Protein 5VX6 (pdb70)

Secondary structure (DSSP, 8-state):
--SSSEEEEEEEETTEEEEEEEEEEE--TTEEEEEEEEESS--SB----TT---EEEEE-TTS-EEEEE--EEEEEESSSEEEEEE---STT-EE----SS--B----EEEEE----EEEEEEEE-SSEEEEEPPTT----TT-EEEEEEEE--TTS-EEEEEEEEEEEEEE-TTT--EEEEEEEEE--HHHHHHHHHHHHHHHHTT--/----TTSEEEEEEEETTEEEEEEEEEEEE-SSEEEEEEEEETTT--B----TT-EEEEEEE-TTSSEEEEEEE--EEEETTEEEEEEE---GGGSEE----SS-EE----EEEE----EEEEEEEEESSEEEEEE-SS----TT-EEEEEEEEEETTEEEEEEEEEEEEEEEE-TTT--EEEEEEEEEE-HHHHHHHHHHHHHHHTT--

Nearest PDB structures (foldseek):
  5vx6-assembly1_A  TM=1.005E+00  e=2.120E-38  Bacillus subtilis subsp. subtilis str. 168
  5vx6-assembly2_B  TM=7.474E-01  e=1.963E-32  Bacillus subtilis subsp. subtilis str. 168
  2rde-assembly1_A  TM=5.806E-01  e=2.259E-09  Vibrio cholerae O395
  3kyg-assembly1_B  TM=4.254E-01  e=1.306E-08  Vibrio cholerae
  9fnn-assembly1_A  TM=7.473E-01  e=8.484E-04  Escherichia coli

GO terms:
  GO:0005737 cytoplasm (C, IDA)
  GO:0019897 extrinsic component of plasma membrane (C, IDA)
  GO:0035438 cyclic-di-GMP binding (F, IDA)
  GO:0005886 plasma membrane (C, EXP)
  GO:1902201 negative regulation of bacterial-type flagellum-dependent cell motility (P, IMP)

B-factor: mean 61.69, std 14.47, range [27.23, 129.19]

Organism: Bacillus subtilis (strain 168) (NCBI:txid224308)

Structure (mmCIF, N/CA/C/O backbone):
data_5VX6
#
_entry.id   5VX6
#
_cell.length_a   75.410
_cell.length_b   75.410
_cell.length_c   402.470
_cell.angle_alpha   90.00
_cell.angle_beta   90.00
_cell.angle_gamma   120.00
#
_symmetry.space_group_name_H-M   'P 65 2 2'
#
loop_
_entity.id
_entity.type
_entity.pdbx_description
1 polymer 'Uncharacterized protein YpfA'
2 non-polymer "9,9'-[(2R,3R,3aS,5S,7aR,9R,10R,10aS,12S,14aR)-3,5,10,12-tetrahydroxy-5,12-dioxidooctahydro-2H,7H-difuro[3,2-d:3',2'-j][1,3,7,9,2,8]tetraoxadiphosphacyclododecine-2,9-diyl]bis(2-amino-1,9-dihydro-6H-purin-6-one)"
#
loop_
_atom_site.group_PDB
_atom_site.id
_atom_site.type_symbol
_atom_site.label_atom_id
_atom_site.label_alt_id
_atom_site.label_comp_id
_atom_site.label_asym_id
_atom_site.label_entity_id
_atom_site.label_seq_id
_atom_site.pdbx_PDB_ins_code
_atom_site.Cartn_x
_atom_site.Cartn_y
_atom_site.Cartn_z
_atom_site.occupancy
_atom_site.B_iso_or_equiv
_atom_site.auth_seq_id
_atom_site.auth_comp_id
_atom_site.auth_asym_id
_atom_site.auth_atom_id
_atom_site.pdbx_PDB_model_num
ATOM 1 N N . ILE A 1 5 ? 7.838 13.885 215.499 1.00 81.13 2 ILE A N 1
ATOM 2 C CA . ILE A 1 5 ? 8.310 13.365 216.776 1.00 81.13 2 ILE A CA 1
ATOM 3 C C . ILE A 1 5 ? 9.123 12.091 216.580 1.00 81.13 2 ILE A C 1
ATOM 4 O O . ILE A 1 5 ? 9.038 11.446 215.534 1.00 81.13 2 ILE A O 1
ATOM 6 N N . GLU A 1 6 ? 9.911 11.741 217.593 1.00 87.16 3 GLU A N 1
ATOM 7 C CA . GLU A 1 6 ? 10.693 10.510 217.608 1.00 86.78 3 GLU A CA 1
ATOM 8 C C . GLU A 1 6 ? 11.266 10.339 219.008 1.00 88.37 3 GLU A C 1
ATOM 9 O O . GLU A 1 6 ? 11.196 11.246 219.842 1.00 89.65 3 GLU A O 1
ATOM 15 N N . ILE A 1 7 ? 11.837 9.162 219.257 1.00 81.58 4 ILE A N 1
ATOM 16 C CA . ILE A 1 7 ? 12.400 8.814 220.556 1.00 82.11 4 ILE A CA 1
ATOM 17 C C . ILE A 1 7 ? 13.815 8.294 220.348 1.00 80.61 4 ILE A C 1
ATOM 18 O O . ILE A 1 7 ? 14.082 7.558 219.391 1.00 81.37 4 ILE A O 1
ATOM 23 N N . GLY A 1 8 ? 14.726 8.687 221.241 1.00 76.11 5 GLY A N 1
ATOM 24 C CA . GLY A 1 8 ? 16.128 8.368 221.100 1.00 72.71 5 GLY A CA 1
ATOM 25 C C . GLY A 1 8 ? 16.875 9.233 220.113 1.00 69.35 5 GLY A C 1
ATOM 26 O O . GLY A 1 8 ? 18.111 9.185 220.084 1.00 65.37 5 GLY A O 1
ATOM 27 N N . GLU A 1 9 ? 16.171 10.027 219.310 1.00 74.35 6 GLU A N 1
ATOM 28 C CA . GLU A 1 9 ? 16.808 10.897 218.337 1.00 70.49 6 GLU A CA 1
ATOM 29 C C . GLU A 1 9 ? 17.474 12.082 219.036 1.00 67.08 6 GLU A C 1
ATOM 30 O O . GLU A 1 9 ? 17.241 12.359 220.216 1.00 68.10 6 GLU A O 1
ATOM 32 N N . ASN A 1 10 ? 18.319 12.784 218.287 1.00 68.69 7 ASN A N 1
ATOM 33 C CA . ASN A 1 10 ? 19.033 13.934 218.821 1.00 65.85 7 ASN A CA 1
ATOM 34 C C . ASN A 1 10 ? 18.112 15.144 218.881 1.00 65.78 7 ASN A C 1
ATOM 35 O O . ASN A 1 10 ? 17.377 15.426 217.929 1.00 65.54 7 ASN A O 1
ATOM 40 N N . VAL A 1 11 ? 18.150 15.851 220.007 1.00 58.08 8 VAL A N 1
ATOM 41 C CA . VAL A 1 11 ? 17.421 17.099 220.194 1.00 56.89 8 VAL A CA 1
ATOM 42 C C . VAL A 1 11 ? 18.459 18.197 220.379 1.00 54.47 8 VAL A C 1
ATOM 43 O O . VAL A 1 11 ? 19.189 18.211 221.379 1.00 53.38 8 VAL A O 1
ATOM 47 N N . LEU A 1 12 ? 18.534 19.111 219.418 1.00 51.65 9 LEU A N 1
ATOM 48 C CA . LEU A 1 12 ? 19.552 20.152 219.396 1.00 50.95 9 LEU A CA 1
ATOM 49 C C . LEU A 1 12 ? 18.967 21.430 219.984 1.00 49.69 9 LEU A C 1
ATOM 50 O O . LEU A 1 12 ? 17.943 21.927 219.503 1.00 49.91 9 LEU A O 1
ATOM 55 N N . LEU A 1 13 ? 19.615 21.956 221.022 1.00 52.11 10 LEU A N 1
ATOM 56 C CA . LEU A 1 13 ? 19.156 23.149 221.716 1.00 51.30 10 LEU A CA 1
ATOM 57 C C . LEU A 1 13 ? 20.018 24.349 221.348 1.00 51.53 10 LEU A C 1
ATOM 58 O O . LEU A 1 13 ? 21.182 24.210 220.962 1.00 52.40 10 LEU A O 1
ATOM 63 N N . GLU A 1 14 ? 19.434 25.537 221.494 1.00 57.04 11 GLU A N 1
ATOM 64 C CA . GLU A 1 14 ? 20.107 26.781 221.125 1.00 57.69 11 GLU A CA 1
ATOM 65 C C . GLU A 1 14 ? 19.617 27.861 222.086 1.00 58.79 11 GLU A C 1
ATOM 66 O O . GLU A 1 14 ? 18.520 28.398 221.910 1.00 60.04 11 GLU A O 1
ATOM 72 N N . TYR A 1 15 ? 20.426 28.163 223.095 1.00 60.62 12 TYR A N 1
ATOM 73 C CA . TYR A 1 15 ? 20.071 29.105 224.149 1.00 62.59 12 TYR A CA 1
ATOM 74 C C . TYR A 1 15 ? 21.106 30.225 224.212 1.00 62.78 12 TYR A C 1
ATOM 75 O O . TYR A 1 15 ? 22.104 30.224 223.488 1.00 61.32 12 TYR A O 1
ATOM 84 N N . ILE A 1 16 ? 20.858 31.189 225.095 1.00 64.68 13 ILE A N 1
ATOM 85 C CA . ILE A 1 16 ? 21.761 32.312 225.319 1.00 64.92 13 ILE A CA 1
ATOM 86 C C . ILE A 1 16 ? 22.193 32.292 226.777 1.00 66.59 13 ILE A C 1
ATOM 87 O O . ILE A 1 16 ? 21.361 32.435 227.682 1.00 69.34 13 ILE A O 1
ATOM 92 N N . GLU A 1 17 ? 23.493 32.113 227.001 1.00 64.98 14 GLU A N 1
ATOM 93 C CA . GLU A 1 17 ? 24.081 32.106 228.334 1.00 68.00 14 GLU A CA 1
ATOM 94 C C . GLU A 1 17 ? 25.224 33.107 228.350 1.00 67.69 14 GLU A C 1
ATOM 95 O O . GLU A 1 17 ? 26.157 32.996 227.547 1.00 64.49 14 GLU A O 1
ATOM 101 N N . GLU A 1 18 ? 25.147 34.079 229.259 1.00 65.91 15 GLU A N 1
ATOM 102 C CA . GLU A 1 18 ? 26.158 35.128 229.386 1.00 66.19 15 GLU A CA 1
ATOM 103 C C . GLU A 1 18 ? 26.344 35.880 228.070 1.00 66.32 15 GLU A C 1
ATOM 104 O O . GLU A 1 18 ? 27.463 36.093 227.599 1.00 69.37 15 GLU A O 1
ATOM 110 N N . ASN A 1 19 ? 25.219 36.269 227.471 1.00 73.25 16 ASN A N 1
ATOM 111 C CA . ASN A 1 19 ? 25.117 37.186 226.340 1.00 71.61 16 ASN A CA 1
ATOM 112 C C . ASN A 1 19 ? 25.601 36.597 225.018 1.00 69.02 16 ASN A C 1
ATOM 113 O O . ASN A 1 19 ? 25.526 37.287 223.994 1.00 68.68 16 ASN A O 1
ATOM 118 N N . GLU A 1 20 ? 26.089 35.358 224.992 1.00 71.71 17 GLU A N 1
ATOM 119 C CA . GLU A 1 20 ? 26.505 34.725 223.749 1.00 70.05 17 GLU A CA 1
ATOM 120 C C . GLU A 1 20 ? 25.686 33.464 223.502 1.00 69.59 17 GLU A C 1
ATOM 121 O O . GLU A 1 20 ? 25.254 32.789 224.441 1.00 69.84 17 GLU A O 1
ATOM 127 N N . LEU A 1 21 ? 25.479 33.157 222.223 1.00 66.59 18 LEU A N 1
ATOM 128 C CA . LEU A 1 21 ? 24.573 32.087 221.816 1.00 66.90 18 LEU A CA 1
ATOM 129 C C . LEU A 1 21 ? 25.300 30.748 221.861 1.00 65.20 18 LEU A C 1
ATOM 130 O O . LEU A 1 21 ? 26.124 30.448 220.991 1.00 65.88 18 LEU A O 1
ATOM 135 N N . LYS A 1 22 ? 24.984 29.934 222.861 1.00 66.65 19 LYS A N 1
ATOM 136 C CA . LYS A 1 22 ? 25.534 28.595 222.980 1.00 65.16 19 LYS A CA 1
ATOM 137 C C . LYS A 1 22 ? 24.531 27.570 222.463 1.00 65.23 19 LYS A C 1
ATOM 138 O O . LYS A 1 22 ? 23.317 27.759 222.562 1.00 65.96 19 LYS A O 1
ATOM 144 N N . LYS A 1 23 ? 25.051 26.485 221.896 1.00 66.00 20 LYS A N 1
ATOM 145 C CA . LYS A 1 23 ? 24.233 25.385 221.409 1.00 66.26 20 LYS A CA 1
ATOM 146 C C . LYS A 1 23 ? 24.627 24.102 222.126 1.00 64.94 20 LYS A C 1
ATOM 147 O O . LYS A 1 23 ? 25.764 23.950 222.583 1.00 64.19 20 LYS A O 1
ATOM 153 N N . ALA A 1 24 ? 23.675 23.179 222.225 1.00 58.85 21 ALA A N 1
ATOM 154 C CA . ALA A 1 24 ? 23.912 21.924 222.919 1.00 58.51 21 ALA A CA 1
ATOM 155 C C . ALA A 1 24 ? 23.112 20.820 222.246 1.00 59.77 21 ALA A C 1
ATOM 156 O O . ALA A 1 24 ? 22.109 21.072 221.573 1.00 60.88 21 ALA A O 1
ATOM 158 N N . LYS A 1 25 ? 23.574 19.586 222.434 1.00 58.40 22 LYS A N 1
ATOM 159 C CA . LYS A 1 25 ? 22.928 18.404 221.883 1.00 60.05 22 LYS A CA 1
ATOM 160 C C . LYS A 1 25 ? 22.458 17.513 223.022 1.00 61.19 22 LYS A C 1
ATOM 161 O O . LYS A 1 25 ? 23.241 17.177 223.917 1.00 60.33 22 LYS A O 1
ATOM 163 N N . SER A 1 26 ? 21.180 17.138 222.989 1.00 52.89 23 SER A N 1
ATOM 164 C CA . SER A 1 26 ? 20.625 16.245 223.998 1.00 54.67 23 SER A CA 1
ATOM 165 C C . SER A 1 26 ? 20.050 14.995 223.344 1.00 57.11 23 SER A C 1
ATOM 166 O O . SER A 1 26 ? 20.392 14.672 222.202 1.00 56.01 23 SER A O 1
ATOM 169 N N . LYS A 1 27 ? 19.176 14.287 224.056 1.00 54.97 24 LYS A N 1
ATOM 170 C CA . LYS A 1 27 ? 18.592 13.047 223.563 1.00 57.76 24 LYS A CA 1
ATOM 171 C C . LYS A 1 27 ? 17.140 12.971 224.001 1.00 63.16 24 LYS A C 1
ATOM 172 O O . LYS A 1 27 ? 16.834 13.185 225.177 1.00 64.99 24 LYS A O 1
ATOM 178 N N . ALA A 1 28 ? 16.253 12.655 223.060 1.00 54.22 25 ALA A N 1
ATOM 179 C CA . ALA A 1 28 ? 14.834 12.556 223.373 1.00 55.72 25 ALA A CA 1
ATOM 180 C C . ALA A 1 28 ? 14.561 11.318 224.219 1.00 58.36 25 ALA A C 1
ATOM 181 O O . ALA A 1 28 ? 14.941 10.203 223.848 1.00 60.28 25 ALA A O 1
ATOM 183 N N . VAL A 1 29 ? 13.906 11.517 225.358 1.00 59.98 26 VAL A N 1
ATOM 184 C CA . VAL A 1 29 ? 13.526 10.425 226.251 1.00 63.00 26 VAL A CA 1
ATOM 185 C C . VAL A 1 29 ? 12.055 10.065 226.095 1.00 66.40 26 VAL A C 1
ATOM 186 O O . VAL A 1 29 ? 11.713 8.907 225.855 1.00 69.80 26 VAL A O 1
ATOM 190 N N . SER A 1 30 ? 11.168 11.049 226.229 1.00 73.00 27 SER A N 1
ATOM 191 C CA . SER A 1 30 ? 9.742 10.824 226.038 1.00 72.92 27 SER A CA 1
ATOM 192 C C . SER A 1 30 ? 9.058 12.164 225.818 1.00 69.64 27 SER A C 1
ATOM 193 O O . SER A 1 30 ? 9.589 13.221 226.169 1.00 67.82 27 SER A O 1
ATOM 196 N N . ILE A 1 31 ? 7.865 12.101 225.224 1.00 77.15 28 ILE A N 1
ATOM 197 C CA . ILE A 1 31 ? 7.023 13.273 225.000 1.00 73.38 28 ILE A CA 1
ATOM 198 C C . ILE A 1 31 ? 5.633 12.969 225.564 1.00 77.23 28 ILE A C 1
ATOM 199 O O . ILE A 1 31 ? 4.666 12.780 224.823 1.00 83.42 28 ILE A O 1
ATOM 201 N N . GLU A 1 32 ? 5.544 12.912 226.890 1.00 79.25 29 GLU A N 1
ATOM 202 C CA . GLU A 1 32 ? 4.281 12.629 227.556 1.00 85.68 29 GLU A CA 1
ATOM 203 C C . GLU A 1 32 ? 3.463 13.906 227.691 1.00 86.92 29 GLU A C 1
ATOM 204 O O . GLU A 1 32 ? 3.957 14.919 228.199 1.00 83.36 29 GLU A O 1
ATOM 206 N N . ASN A 1 33 ? 2.213 13.851 227.235 1.00 89.40 30 ASN A N 1
ATOM 207 C CA . ASN A 1 33 ? 1.281 14.988 227.261 1.00 92.03 30 ASN A CA 1
ATOM 208 C C . ASN A 1 33 ? 1.924 16.123 226.466 1.00 86.85 30 ASN A C 1
ATOM 209 O O . ASN A 1 33 ? 2.335 15.899 225.316 1.00 85.01 30 ASN A O 1
ATOM 211 N N . ASN A 1 34 ? 2.037 17.332 227.016 1.00 85.41 31 ASN A N 1
ATOM 212 C CA . ASN A 1 34 ? 2.623 18.463 226.313 1.00 81.02 31 ASN A CA 1
ATOM 213 C C . ASN A 1 34 ? 4.043 18.765 226.781 1.00 74.61 31 ASN A C 1
ATOM 214 O O . ASN A 1 34 ? 4.522 19.890 226.602 1.00 71.43 31 ASN A O 1
ATOM 219 N N . GLU A 1 35 ? 4.724 17.787 227.371 1.00 75.93 32 GLU A N 1
ATOM 220 C CA . GLU A 1 35 ? 6.054 17.979 227.930 1.00 70.87 32 GLU A CA 1
ATOM 221 C C . GLU A 1 35 ? 7.041 17.054 227.233 1.00 71.31 32 GLU A C 1
ATOM 222 O O . GLU A 1 35 ? 6.771 15.860 227.071 1.00 74.36 32 GLU A O 1
ATOM 224 N N . LEU A 1 36 ? 8.178 17.608 226.823 1.00 66.59 33 LEU A N 1
ATOM 225 C CA . LEU A 1 36 ? 9.263 16.838 226.231 1.00 64.23 33 LEU A CA 1
ATOM 226 C C . LEU A 1 36 ? 10.378 16.675 227.255 1.00 64.37 33 LEU A C 1
ATOM 227 O O . LEU A 1 36 ? 10.791 17.651 227.887 1.00 62.93 33 LEU A O 1
ATOM 232 N N . LEU A 1 37 ? 10.859 15.446 227.417 1.00 61.48 34 LEU A N 1
ATOM 233 C CA . LEU A 1 37 ? 11.961 15.148 228.322 1.00 60.04 34 LEU A CA 1
ATOM 234 C C . LEU A 1 37 ? 13.203 14.811 227.508 1.00 57.93 34 LEU A C 1
ATOM 235 O O . LEU A 1 37 ? 13.172 13.912 226.660 1.00 59.06 34 LEU A O 1
ATOM 240 N N . ILE A 1 38 ? 14.287 15.538 227.764 1.00 59.62 35 ILE A N 1
ATOM 241 C CA . ILE A 1 38 ? 15.565 15.334 227.096 1.00 58.19 35 ILE A CA 1
ATOM 242 C C . ILE A 1 38 ? 16.617 15.012 228.147 1.00 58.33 35 ILE A C 1
ATOM 243 O O . ILE A 1 38 ? 16.543 15.476 229.289 1.00 58.45 35 ILE A O 1
ATOM 248 N N . ALA A 1 39 ? 17.605 14.211 227.756 1.00 57.24 36 ALA A N 1
ATOM 249 C CA . ALA A 1 39 ? 18.636 13.760 228.678 1.00 58.29 36 ALA A CA 1
ATOM 250 C C . ALA A 1 39 ? 20.017 14.059 228.115 1.00 57.63 36 ALA A C 1
ATOM 251 O O . ALA A 1 39 ? 20.193 14.267 226.912 1.00 56.86 36 ALA A O 1
ATOM 253 N N . TYR A 1 40 ? 20.995 14.065 229.017 1.00 67.28 37 TYR A N 1
ATOM 254 C CA . TYR A 1 40 ? 22.394 14.308 228.686 1.00 62.40 37 TYR A CA 1
ATOM 255 C C . TYR A 1 40 ? 22.589 15.535 227.797 1.00 60.19 37 TYR A C 1
ATOM 256 O O . TYR A 1 40 ? 23.027 15.423 226.651 1.00 57.54 37 TYR A O 1
ATOM 265 N N . PRO A 1 41 ? 22.270 16.736 228.297 1.00 67.54 38 PRO A N 1
ATOM 266 C CA . PRO A 1 41 ? 22.602 17.946 227.543 1.00 65.02 38 PRO A CA 1
ATOM 267 C C . PRO A 1 41 ? 24.106 18.159 227.500 1.00 61.15 38 PRO A C 1
ATOM 268 O O . PRO A 1 41 ? 24.706 18.638 228.467 1.00 61.17 38 PRO A O 1
ATOM 272 N N . VAL A 1 42 ? 24.729 17.767 226.395 1.00 70.64 39 VAL A N 1
ATOM 273 C CA . VAL A 1 42 ? 26.152 17.977 226.188 1.00 68.50 39 VAL A CA 1
ATOM 274 C C . VAL A 1 42 ? 26.324 19.099 225.174 1.00 67.70 39 VAL A C 1
ATOM 275 O O . VAL A 1 42 ? 25.436 19.386 224.364 1.00 68.11 39 VAL A O 1
ATOM 279 N N . ASP A 1 43 ? 27.479 19.751 225.232 1.00 77.83 40 ASP A N 1
ATOM 280 C CA . ASP A 1 43 ? 27.742 20.868 224.340 1.00 77.65 40 ASP A CA 1
ATOM 281 C C . ASP A 1 43 ? 28.022 20.362 222.929 1.00 79.15 40 ASP A C 1
ATOM 282 O O . ASP A 1 43 ? 28.520 19.249 222.730 1.00 80.46 40 ASP A O 1
ATOM 287 N N . VAL A 1 44 ? 27.687 21.197 221.941 1.00 76.88 41 VAL A N 1
ATOM 288 C CA . VAL A 1 44 ? 27.759 20.774 220.544 1.00 80.35 41 VAL A CA 1
ATOM 289 C C . VAL A 1 44 ? 29.199 20.474 220.142 1.00 83.30 41 VAL A C 1
ATOM 290 O O . VAL A 1 44 ? 29.460 19.546 219.366 1.00 86.61 41 VAL A O 1
ATOM 294 N N . VAL A 1 45 ? 30.152 21.236 220.670 1.00 80.77 42 VAL A N 1
ATOM 295 C CA . VAL A 1 45 ? 31.564 21.029 220.391 1.00 84.94 42 VAL A CA 1
ATOM 296 C C . VAL A 1 45 ? 32.283 20.382 221.570 1.00 87.07 42 VAL A C 1
ATOM 297 O O . VAL A 1 45 ? 33.189 19.568 221.378 1.00 91.06 42 VAL A O 1
ATOM 301 N N . THR A 1 46 ? 31.900 20.736 222.795 1.00 88.16 43 THR A N 1
ATOM 302 C CA . THR A 1 46 ? 32.488 20.153 223.994 1.00 90.52 43 THR A CA 1
ATOM 303 C C . THR A 1 46 ? 31.721 18.888 224.360 1.00 88.51 43 THR A C 1
ATOM 304 O O . THR A 1 46 ? 30.516 18.943 224.627 1.00 84.25 43 THR A O 1
ATOM 308 N N . GLY A 1 47 ? 32.417 17.751 224.374 1.00 86.80 44 GLY A N 1
ATOM 309 C CA . GLY A 1 47 ? 31.787 16.505 224.780 1.00 85.80 44 GLY A CA 1
ATOM 310 C C . GLY A 1 47 ? 31.309 16.487 226.220 1.00 84.34 44 GLY A C 1
ATOM 311 O O . GLY A 1 47 ? 30.560 15.576 226.594 1.00 82.28 44 GLY A O 1
ATOM 312 N N . ARG A 1 48 ? 31.714 17.463 227.028 1.00 88.49 45 ARG A N 1
ATOM 313 C CA . ARG A 1 48 ? 31.320 17.512 228.427 1.00 87.52 45 ARG A CA 1
ATOM 314 C C . ARG A 1 48 ? 29.915 18.085 228.574 1.00 82.18 45 ARG A C 1
ATOM 315 O O . ARG A 1 48 ? 29.493 18.961 227.814 1.00 79.61 45 ARG A O 1
ATOM 317 N N . THR A 1 49 ? 29.195 17.580 229.574 1.00 91.16 46 THR A N 1
ATOM 318 C CA . THR A 1 49 ? 27.813 17.978 229.805 1.00 86.96 46 THR A CA 1
ATOM 319 C C . THR A 1 49 ? 27.724 19.459 230.174 1.00 86.46 46 THR A C 1
ATOM 320 O O . THR A 1 49 ? 28.716 20.102 230.526 1.00 87.99 46 THR A O 1
ATOM 324 N N . VAL A 1 50 ? 26.508 20.001 230.091 1.00 110.71 47 VAL A N 1
ATOM 325 C CA . VAL A 1 50 ? 26.243 21.399 230.405 1.00 110.22 47 VAL A CA 1
ATOM 326 C C . VAL A 1 50 ? 24.983 21.486 231.260 1.00 109.89 47 VAL A C 1
ATOM 327 O O . VAL A 1 50 ? 24.305 20.487 231.516 1.00 110.24 47 VAL A O 1
ATOM 331 N N . ILE A 1 51 ? 24.666 22.704 231.691 1.00 102.00 48 ILE A N 1
ATOM 332 C CA . ILE A 1 51 ? 23.558 22.970 232.600 1.00 103.58 48 ILE A CA 1
ATOM 333 C C . ILE A 1 51 ? 22.627 23.989 231.955 1.00 104.31 48 ILE A C 1
ATOM 334 O O . ILE A 1 51 ? 23.068 25.062 231.527 1.00 104.04 48 ILE A O 1
ATOM 339 N N . LEU A 1 52 ? 21.345 23.643 231.871 1.00 70.29 49 LEU A N 1
ATOM 340 C CA . LEU A 1 52 ? 20.327 24.512 231.285 1.00 68.32 49 LEU A CA 1
ATOM 341 C C . LEU A 1 52 ? 19.517 25.122 232.424 1.00 71.03 49 LEU A C 1
ATOM 342 O O . LEU A 1 52 ? 18.657 24.462 233.013 1.00 69.91 49 LEU A O 1
ATOM 347 N N . HIS A 1 53 ? 19.803 26.386 232.732 1.00 77.76 50 HIS A N 1
ATOM 348 C CA . HIS A 1 53 ? 19.117 27.080 233.812 1.00 80.34 50 HIS A CA 1
ATOM 349 C C . HIS A 1 53 ? 17.615 27.122 233.549 1.00 83.39 50 HIS A C 1
ATOM 350 O O . HIS A 1 53 ? 17.172 27.349 232.421 1.00 83.91 50 HIS A O 1
ATOM 357 N N . ASN A 1 54 ? 16.832 26.878 234.600 1.00 68.92 51 ASN A N 1
ATOM 358 C CA . ASN A 1 54 ? 15.386 26.763 234.464 1.00 70.98 51 ASN A CA 1
ATOM 359 C C . ASN A 1 54 ? 14.776 28.060 233.936 1.00 70.67 51 ASN A C 1
ATOM 360 O O . ASN A 1 54 ? 15.354 29.144 234.046 1.00 69.46 51 ASN A O 1
ATOM 365 N N . ASP A 1 55 ? 13.585 27.926 233.347 1.00 68.55 52 ASP A N 1
ATOM 366 C CA . ASP A 1 55 ? 12.814 29.056 232.824 1.00 67.62 52 ASP A CA 1
ATOM 367 C C . ASP A 1 55 ? 13.593 29.843 231.771 1.00 66.97 52 ASP A C 1
ATOM 368 O O . ASP A 1 55 ? 13.382 31.045 231.594 1.00 66.06 52 ASP A O 1
ATOM 373 N N . MET A 1 56 ? 14.498 29.172 231.065 1.00 62.63 53 MET A N 1
ATOM 374 C CA . MET A 1 56 ? 15.277 29.784 229.998 1.00 62.06 53 MET A CA 1
ATOM 375 C C . MET A 1 56 ? 14.650 29.437 228.656 1.00 61.60 53 MET A C 1
ATOM 376 O O . MET A 1 56 ? 14.454 28.257 228.344 1.00 61.68 53 MET A O 1
ATOM 381 N N . GLU A 1 57 ? 14.332 30.462 227.869 1.00 62.23 54 GLU A N 1
ATOM 382 C CA . GLU A 1 57 ? 13.741 30.247 226.553 1.00 61.94 54 GLU A CA 1
ATOM 383 C C . GLU A 1 57 ? 14.801 29.687 225.614 1.00 61.45 54 GLU A C 1
ATOM 384 O O . GLU A 1 57 ? 15.774 30.372 225.283 1.00 61.07 54 GLU A O 1
ATOM 390 N N . VAL A 1 58 ? 14.617 28.443 225.189 1.00 53.46 55 VAL A N 1
ATOM 391 C CA . VAL A 1 58 ? 15.542 27.784 224.283 1.00 52.31 55 VAL A CA 1
ATOM 392 C C . VAL A 1 58 ? 14.861 27.599 222.931 1.00 51.08 55 VAL A C 1
ATOM 393 O O . VAL A 1 58 ? 13.649 27.764 222.790 1.00 51.21 55 VAL A O 1
ATOM 397 N N . THR A 1 59 ? 15.663 27.256 221.926 1.00 50.34 56 THR A N 1
ATOM 398 C CA . THR A 1 59 ? 15.179 26.995 220.574 1.00 49.32 56 THR A CA 1
ATOM 399 C C . THR A 1 59 ? 15.532 25.557 220.223 1.00 47.87 56 THR A C 1
ATOM 400 O O . THR A 1 59 ? 16.711 25.223 220.061 1.00 47.63 56 THR A O 1
ATOM 404 N N . VAL A 1 60 ? 14.512 24.714 220.102 1.00 46.97 57 VAL A N 1
ATOM 405 C CA . VAL A 1 60 ? 14.681 23.274 219.957 1.00 46.09 57 VAL A CA 1
ATOM 406 C C . VAL A 1 60 ? 14.641 22.910 218.481 1.00 45.35 57 VAL A C 1
ATOM 407 O O . VAL A 1 60 ? 13.740 23.340 217.751 1.00 45.59 57 VAL A O 1
ATOM 411 N N . GLU A 1 61 ? 15.610 22.110 218.045 1.00 50.41 58 GLU A N 1
ATOM 412 C CA . GLU A 1 61 ? 15.636 21.551 216.702 1.00 47.94 58 GLU A CA 1
ATOM 413 C C . GLU A 1 61 ? 15.662 20.032 216.786 1.00 46.17 58 GLU A C 1
ATOM 414 O O . GLU A 1 61 ? 16.276 19.458 217.689 1.00 46.66 58 GLU A O 1
ATOM 420 N N . PHE A 1 62 ? 14.992 19.382 215.838 1.00 42.77 59 PHE A N 1
ATOM 421 C CA . PHE A 1 62 ? 15.006 17.927 215.768 1.00 43.03 59 PHE A CA 1
ATOM 422 C C . PHE A 1 62 ? 14.588 17.504 214.369 1.00 43.05 59 PHE A C 1
ATOM 423 O O . PHE A 1 62 ? 14.043 18.293 213.595 1.00 42.99 59 PHE A O 1
ATOM 431 N N . VAL A 1 63 ? 14.844 16.237 214.061 1.00 47.40 60 VAL A N 1
ATOM 432 C CA . VAL A 1 63 ? 14.430 15.626 212.805 1.00 47.72 60 VAL A CA 1
ATOM 433 C C . VAL A 1 63 ? 13.373 14.576 213.124 1.00 50.52 60 VAL A C 1
ATOM 434 O O . VAL A 1 63 ? 13.629 13.631 213.882 1.00 54.29 60 VAL A O 1
ATOM 438 N N . GLY A 1 64 ? 12.183 14.749 212.561 1.00 55.49 61 GLY A N 1
ATOM 439 C CA . GLY A 1 64 ? 11.081 13.856 212.835 1.00 57.78 61 GLY A CA 1
ATOM 440 C C . GLY A 1 64 ? 11.254 12.509 212.158 1.00 60.80 61 GLY A C 1
ATOM 441 O O . GLY A 1 64 ? 12.292 12.175 211.586 1.00 61.93 61 GLY A O 1
ATOM 442 N N . LYS A 1 65 ? 10.187 11.711 212.241 1.00 64.70 62 LYS A N 1
ATOM 443 C CA . LYS A 1 65 ? 10.192 10.399 211.608 1.00 67.47 62 LYS A CA 1
ATOM 444 C C . LYS A 1 65 ? 10.154 10.489 210.088 1.00 64.99 62 LYS A C 1
ATOM 445 O O . LYS A 1 65 ? 10.448 9.497 209.415 1.00 66.94 62 LYS A O 1
ATOM 447 N N . ASP A 1 66 ? 9.820 11.655 209.536 1.00 63.87 63 ASP A N 1
ATOM 448 C CA . ASP A 1 66 ? 9.706 11.843 208.099 1.00 63.80 63 ASP A CA 1
ATOM 449 C C . ASP A 1 66 ? 10.986 12.378 207.473 1.00 62.57 63 ASP A C 1
ATOM 450 O O . ASP A 1 66 ? 10.948 12.860 206.336 1.00 62.45 63 ASP A O 1
ATOM 455 N N . GLU A 1 67 ? 12.111 12.303 208.189 1.00 56.17 64 GLU A N 1
ATOM 456 C CA . GLU A 1 67 ? 13.389 12.837 207.715 1.00 55.10 64 GLU A CA 1
ATOM 457 C C . GLU A 1 67 ? 13.263 14.313 207.341 1.00 53.13 64 GLU A C 1
ATOM 458 O O . GLU A 1 67 ? 13.840 14.783 206.359 1.00 53.15 64 GLU A O 1
ATOM 460 N N . VAL A 1 68 ? 12.497 15.051 208.139 1.00 53.45 65 VAL A N 1
ATOM 461 C CA . VAL A 1 68 ? 12.234 16.466 207.915 1.00 52.77 65 VAL A CA 1
ATOM 462 C C . VAL A 1 68 ? 12.634 17.218 209.179 1.00 51.32 65 VAL A C 1
ATOM 463 O O . VAL A 1 68 ? 12.211 16.834 210.271 1.00 51.22 65 VAL A O 1
ATOM 467 N N . PRO A 1 69 ? 13.436 18.276 209.083 1.00 47.93 66 PRO A N 1
ATOM 468 C CA . PRO A 1 69 ? 13.853 19.001 210.289 1.00 47.58 66 PRO A CA 1
ATOM 469 C C . PRO A 1 69 ? 12.795 19.990 210.756 1.00 48.55 66 PRO A C 1
ATOM 470 O O . PRO A 1 69 ? 12.122 20.641 209.953 1.00 49.83 66 PRO A O 1
ATOM 474 N N . TYR A 1 70 ? 12.661 20.103 212.077 1.00 47.39 67 TYR A N 1
ATOM 475 C CA . TYR A 1 70 ? 11.669 20.969 212.697 1.00 48.77 67 TYR A CA 1
ATOM 476 C C . TYR A 1 70 ? 12.329 21.835 213.760 1.00 50.12 67 TYR A C 1
ATOM 477 O O . TYR A 1 70 ? 13.286 21.419 214.417 1.00 49.26 67 TYR A O 1
ATOM 486 N N . ARG A 1 71 ? 11.799 23.045 213.926 1.00 43.72 68 ARG A N 1
ATOM 487 C CA . ARG A 1 71 ? 12.348 24.017 214.862 1.00 47.03 68 ARG A CA 1
ATOM 488 C C . ARG A 1 71 ? 11.209 24.740 215.563 1.00 49.66 68 ARG A C 1
ATOM 489 O O . ARG A 1 71 ? 10.252 25.166 214.911 1.00 50.45 68 ARG A O 1
ATOM 497 N N . PHE A 1 72 ? 11.318 24.882 216.883 1.00 49.70 69 PHE A N 1
ATOM 498 C CA . PHE A 1 72 ? 10.333 25.624 217.656 1.00 52.73 69 PHE A CA 1
ATOM 499 C C . PHE A 1 72 ? 11.008 26.233 218.876 1.00 56.68 69 PHE A C 1
ATOM 500 O O . PHE A 1 72 ? 11.970 25.677 219.412 1.00 55.69 69 PHE A O 1
ATOM 508 N N . ILE A 1 73 ? 10.491 27.380 219.312 1.00 50.58 70 ILE A N 1
ATOM 509 C CA . ILE A 1 73 ? 10.951 27.991 220.553 1.00 54.65 70 ILE A CA 1
ATOM 510 C C . ILE A 1 73 ? 10.225 27.344 221.724 1.00 53.90 70 ILE A C 1
ATOM 511 O O . ILE A 1 73 ? 9.078 26.897 221.607 1.00 51.73 70 ILE A O 1
ATOM 516 N N . SER A 1 74 ? 10.903 27.276 222.867 1.00 56.26 71 SER A N 1
ATOM 517 C CA . SER A 1 74 ? 10.327 26.628 224.039 1.00 56.45 71 SER A CA 1
ATOM 518 C C . SER A 1 74 ? 10.879 27.232 225.321 1.00 60.60 71 SER A C 1
ATOM 519 O O . SER A 1 74 ? 11.300 28.393 225.337 1.00 62.88 71 SER A O 1
ATOM 522 N N . ARG A 1 75 ? 10.884 26.450 226.397 1.00 60.99 72 ARG A N 1
ATOM 523 C CA . ARG A 1 75 ? 11.336 26.932 227.693 1.00 64.33 72 ARG A CA 1
ATOM 524 C C . ARG A 1 75 ? 11.702 25.738 228.559 1.00 65.28 72 ARG A C 1
ATOM 525 O O . ARG A 1 75 ? 11.104 24.666 228.444 1.00 63.93 72 ARG A O 1
ATOM 533 N N . ILE A 1 76 ? 12.690 25.937 229.430 1.00 62.37 73 ILE A N 1
ATOM 534 C CA . ILE A 1 76 ? 13.135 24.895 230.354 1.00 62.76 73 ILE A CA 1
ATOM 535 C C . ILE A 1 76 ? 12.104 24.821 231.478 1.00 63.59 73 ILE A C 1
ATOM 536 O O . ILE A 1 76 ? 12.088 25.665 232.374 1.00 65.02 73 ILE A O 1
ATOM 541 N N . LYS A 1 77 ? 11.235 23.806 231.434 1.00 88.21 74 LYS A N 1
ATOM 542 C CA . LYS A 1 77 ? 10.194 23.679 232.450 1.00 88.68 74 LYS A CA 1
ATOM 543 C C . LYS A 1 77 ? 10.784 23.305 233.804 1.00 90.46 74 LYS A C 1
ATOM 544 O O . LYS A 1 77 ? 10.295 23.760 234.845 1.00 89.95 74 LYS A O 1
ATOM 550 N N . GLY A 1 78 ? 11.825 22.491 233.814 1.00 70.82 75 GLY A N 1
ATOM 551 C CA . GLY A 1 78 ? 12.461 22.087 235.052 1.00 71.41 75 GLY A CA 1
ATOM 552 C C . GLY A 1 78 ? 13.088 20.716 234.905 1.00 71.83 75 GLY A C 1
ATOM 553 O O . GLY A 1 78 ? 12.987 20.065 233.868 1.00 72.03 75 GLY A O 1
ATOM 554 N N . LYS A 1 79 ? 13.741 20.292 235.981 1.00 73.05 76 LYS A N 1
ATOM 555 C CA . LYS A 1 79 ? 14.406 19.001 236.027 1.00 72.94 76 LYS A CA 1
ATOM 556 C C . LYS A 1 79 ? 13.436 17.911 236.470 1.00 75.00 76 LYS A C 1
ATOM 557 O O . LYS A 1 79 ? 12.438 18.164 237.149 1.00 75.63 76 LYS A O 1
ATOM 563 N N . VAL A 1 80 ? 13.746 16.680 236.069 1.00 69.63 77 VAL A N 1
ATOM 564 C CA . VAL A 1 80 ? 12.951 15.504 236.403 1.00 71.13 77 VAL A CA 1
ATOM 565 C C . VAL A 1 80 ? 13.899 14.397 236.840 1.00 71.65 77 VAL A C 1
ATOM 566 O O . VAL A 1 80 ? 14.876 14.100 236.142 1.00 70.90 77 VAL A O 1
ATOM 570 N N . LYS A 1 81 ? 13.609 13.785 237.988 1.00 79.70 78 LYS A N 1
ATOM 571 C CA . LYS A 1 81 ? 14.482 12.795 238.611 1.00 79.00 78 LYS A CA 1
ATOM 572 C C . LYS A 1 81 ? 13.756 11.457 238.679 1.00 80.12 78 LYS A C 1
ATOM 573 O O . LYS A 1 81 ? 12.754 11.326 239.390 1.00 80.32 78 LYS A O 1
ATOM 575 N N . ASP A 1 82 ? 14.267 10.463 237.950 1.00 84.64 79 ASP A N 1
ATOM 576 C CA . ASP A 1 82 ? 13.724 9.110 237.998 1.00 85.66 79 ASP A CA 1
ATOM 577 C C . ASP A 1 82 ? 14.851 8.088 238.066 1.00 84.97 79 ASP A C 1
ATOM 578 O O . ASP A 1 82 ? 14.725 7.051 238.725 1.00 84.95 79 ASP A O 1
ATOM 583 N N . LYS A 1 83 ? 15.956 8.382 237.383 1.00 80.02 80 LYS A N 1
ATOM 584 C CA . LYS A 1 83 ? 17.154 7.554 237.402 1.00 79.57 80 LYS A CA 1
ATOM 585 C C . LYS A 1 83 ? 18.304 8.384 236.851 1.00 77.63 80 LYS A C 1
ATOM 586 O O . LYS A 1 83 ? 19.464 7.956 236.863 1.00 77.40 80 LYS A O 1
ATOM 588 N N . LEU A 1 84 ? 17.973 9.577 236.364 1.00 77.70 81 LEU A N 1
ATOM 589 C CA . LEU A 1 84 ? 18.939 10.515 235.813 1.00 74.84 81 LEU A CA 1
ATOM 590 C C . LEU A 1 84 ? 18.275 11.882 235.742 1.00 75.06 81 LEU A C 1
ATOM 591 O O . LEU A 1 84 ? 17.052 12.004 235.851 1.00 77.54 81 LEU A O 1
ATOM 596 N N . GLN A 1 85 ? 19.096 12.913 235.560 1.00 81.44 82 GLN A N 1
ATOM 597 C CA . GLN A 1 85 ? 18.601 14.284 235.480 1.00 81.30 82 GLN A CA 1
ATOM 598 C C . GLN A 1 85 ? 18.233 14.586 234.032 1.00 80.69 82 GLN A C 1
ATOM 599 O O . GLN A 1 85 ? 19.112 14.726 233.173 1.00 77.34 82 GLN A O 1
ATOM 605 N N . MET A 1 86 ? 16.936 14.675 233.762 1.00 64.96 83 MET A N 1
ATOM 606 C CA . MET A 1 86 ? 16.426 15.025 232.448 1.00 64.72 83 MET A CA 1
ATOM 607 C C . MET A 1 86 ? 15.672 16.345 232.532 1.00 65.41 83 MET A C 1
ATOM 608 O O . MET A 1 86 ? 15.069 16.671 233.558 1.00 67.40 83 MET A O 1
ATOM 613 N N . ILE A 1 87 ? 15.710 17.102 231.439 1.00 61.52 84 ILE A N 1
ATOM 614 C CA . ILE A 1 87 ? 15.173 18.457 231.398 1.00 61.10 84 ILE A CA 1
ATOM 615 C C . ILE A 1 87 ? 13.804 18.429 230.733 1.00 63.36 84 ILE A C 1
ATOM 616 O O . ILE A 1 87 ? 13.631 17.814 229.673 1.00 61.27 84 ILE A O 1
ATOM 621 N N . CYS A 1 88 ? 12.833 19.095 231.353 1.00 72.17 85 CYS A N 1
ATOM 622 C CA . CYS A 1 88 ? 11.474 19.161 230.832 1.00 70.49 85 CYS A CA 1
ATOM 623 C C . CYS A 1 88 ? 11.341 20.366 229.907 1.00 66.57 85 CYS A C 1
ATOM 624 O O . CYS A 1 88 ? 11.634 21.499 230.307 1.00 67.04 85 CYS A O 1
ATOM 627 N N . LEU A 1 89 ? 10.899 20.120 228.676 1.00 71.10 86 LEU A N 1
ATOM 628 C CA . LEU A 1 89 ? 10.697 21.160 227.676 1.00 66.66 86 LEU A CA 1
ATOM 629 C C . LEU A 1 89 ? 9.214 21.275 227.355 1.00 64.81 86 LEU A C 1
ATOM 630 O O . LEU A 1 89 ? 8.571 20.280 227.006 1.00 63.72 86 LEU A O 1
ATOM 635 N N . GLU A 1 90 ? 8.679 22.488 227.473 1.00 69.09 87 GLU A N 1
ATOM 636 C CA . GLU A 1 90 ? 7.289 22.735 227.115 1.00 67.33 87 GLU A CA 1
ATOM 637 C C . GLU A 1 90 ? 7.121 22.603 225.608 1.00 63.04 87 GLU A C 1
ATOM 638 O O . GLU A 1 90 ? 7.780 23.310 224.836 1.00 61.55 87 GLU A O 1
ATOM 640 N N . MET A 1 91 ? 6.247 21.690 225.187 1.00 73.68 88 MET A N 1
ATOM 641 C CA . MET A 1 91 ? 6.063 21.495 223.758 1.00 69.74 88 MET A CA 1
ATOM 642 C C . MET A 1 91 ? 5.080 22.526 223.206 1.00 68.93 88 MET A C 1
ATOM 643 O O . MET A 1 91 ? 4.120 22.902 223.886 1.00 70.70 88 MET A O 1
ATOM 648 N N . PRO A 1 92 ? 5.297 23.003 221.985 1.00 72.69 89 PRO A N 1
ATOM 649 C CA . PRO A 1 92 ? 4.367 23.956 221.379 1.00 72.64 89 PRO A CA 1
ATOM 650 C C . PRO A 1 92 ? 3.133 23.230 220.872 1.00 71.15 89 PRO A C 1
ATOM 651 O O . PRO A 1 92 ? 2.929 22.051 221.201 1.00 70.81 89 PRO A O 1
ATOM 655 N N . PRO A 1 93 ? 2.260 23.891 220.084 1.00 79.49 90 PRO A N 1
ATOM 656 C CA . PRO A 1 93 ? 1.196 23.132 219.405 1.00 79.15 90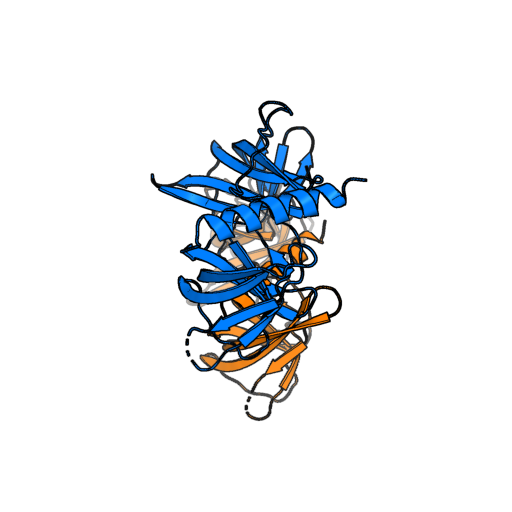 PRO A CA 1
ATOM 657 C C . PRO A 1 93 ? 1.748 22.161 218.370 1.00 77.27 90 PRO A C 1
ATOM 658 O O . PRO A 1 93 ? 2.882 21.688 218.482 1.00 75.81 90 PRO A O 1
ATOM 662 N N . ARG A 1 94 ? 0.945 21.839 217.360 1.00 84.21 91 ARG A N 1
ATOM 663 C CA . ARG A 1 94 ? 1.480 21.210 216.160 1.00 83.84 91 ARG A CA 1
ATOM 664 C C . ARG A 1 94 ? 1.640 22.208 215.028 1.00 84.18 91 ARG A C 1
ATOM 665 O O . ARG A 1 94 ? 2.511 22.032 214.169 1.00 82.75 91 ARG A O 1
ATOM 673 N N . GLU A 1 95 ? 0.806 23.242 215.018 1.00 85.96 92 GLU A N 1
ATOM 674 C CA . GLU A 1 95 ? 1.165 24.517 214.427 1.00 86.04 92 GLU A CA 1
ATOM 675 C C . GLU A 1 95 ? 2.238 25.171 215.304 1.00 83.36 92 GLU A C 1
ATOM 676 O O . GLU A 1 95 ? 2.534 24.707 216.409 1.00 82.54 92 GLU A O 1
ATOM 682 N N . LYS A 1 96 ? 2.854 26.234 214.789 1.00 72.37 93 LYS A N 1
ATOM 683 C CA . LYS A 1 96 ? 3.949 26.944 215.445 1.00 72.96 93 LYS A CA 1
ATOM 684 C C . LYS A 1 96 ? 5.196 26.083 215.582 1.00 71.57 93 LYS A C 1
ATOM 685 O O . LYS A 1 96 ? 6.155 26.489 216.251 1.00 73.34 93 LYS A O 1
ATOM 687 N N . MET A 1 97 ? 5.206 24.907 214.960 1.00 68.17 94 MET A N 1
ATOM 688 C CA . MET A 1 97 ? 6.384 24.050 214.845 1.00 66.38 94 MET A CA 1
ATOM 689 C C . MET A 1 97 ? 6.806 24.091 213.378 1.00 65.55 94 MET A C 1
ATOM 690 O O . MET A 1 97 ? 6.398 23.248 212.577 1.00 63.90 94 MET A O 1
ATOM 695 N N . LYS A 1 98 ? 7.624 25.081 213.030 1.00 58.84 95 LYS A N 1
ATOM 696 C CA . LYS A 1 98 ? 7.966 25.312 211.633 1.00 59.14 95 LYS A CA 1
ATOM 697 C C . LYS A 1 98 ? 8.914 24.236 211.117 1.00 56.79 95 LYS A C 1
ATOM 698 O O . LYS A 1 98 ? 9.893 23.882 211.782 1.00 56.55 95 LYS A O 1
ATOM 700 N N . ARG A 1 99 ? 8.623 23.716 209.927 1.00 60.83 96 ARG A N 1
ATOM 701 C CA . ARG A 1 99 ? 9.539 22.818 209.241 1.00 59.45 96 ARG A CA 1
ATOM 702 C C . ARG A 1 99 ? 10.555 23.657 208.479 1.00 62.57 96 ARG A C 1
ATOM 703 O O . ARG A 1 99 ? 10.183 24.565 207.730 1.00 65.31 96 ARG A O 1
ATOM 711 N N . ILE A 1 100 ? 11.836 23.365 208.683 1.00 51.59 97 ILE A N 1
ATOM 712 C CA . ILE A 1 100 ? 12.887 24.174 208.082 1.00 55.82 97 ILE A CA 1
ATOM 713 C C . ILE A 1 100 ? 13.541 23.419 206.935 1.00 55.27 97 ILE A C 1
ATOM 714 O O . ILE A 1 100 ? 13.208 22.262 206.660 1.00 51.73 97 ILE A O 1
ATOM 719 N N . GLN A 1 101 ? 14.479 24.080 206.262 1.00 52.31 98 GLN A N 1
ATOM 720 C CA . GLN A 1 101 ? 15.224 23.469 205.166 1.00 52.26 98 GLN A CA 1
ATOM 721 C C . GLN A 1 101 ? 16.535 24.234 205.060 1.00 54.30 98 GLN A C 1
ATOM 722 O O . GLN A 1 101 ? 16.528 25.423 204.728 1.00 57.02 98 GLN A O 1
ATOM 728 N N . ARG A 1 102 ? 17.647 23.563 205.354 1.00 50.16 99 ARG A N 1
ATOM 729 C CA . ARG A 1 102 ? 18.938 24.228 205.467 1.00 52.08 99 ARG A CA 1
ATOM 730 C C . ARG A 1 102 ? 19.835 24.032 204.253 1.00 53.10 99 ARG A C 1
ATOM 731 O O . ARG A 1 102 ? 20.866 24.705 204.151 1.00 55.33 99 ARG A O 1
ATOM 739 N N . ARG A 1 103 ? 19.474 23.142 203.336 1.00 47.53 100 ARG A N 1
ATOM 740 C CA . ARG A 1 103 ? 20.315 22.831 202.189 1.00 48.20 100 ARG A CA 1
ATOM 741 C C . ARG A 1 103 ? 19.992 23.775 201.039 1.00 51.18 100 ARG A C 1
ATOM 742 O O . ARG A 1 103 ? 18.840 23.861 200.600 1.00 51.05 100 ARG A O 1
ATOM 750 N N . GLN A 1 104 ? 21.016 24.482 200.556 1.00 52.04 101 GLN A N 1
ATOM 751 C CA . GLN A 1 104 ? 20.832 25.374 199.419 1.00 53.75 101 GLN A CA 1
ATOM 752 C C . GLN A 1 104 ? 20.625 24.599 198.126 1.00 53.74 101 GLN A C 1
ATOM 753 O O . GLN A 1 104 ? 19.942 25.085 197.217 1.00 54.45 101 GLN A O 1
ATOM 759 N N . TYR A 1 105 ? 21.207 23.408 198.022 1.00 45.85 102 TYR A N 1
ATOM 760 C CA . TYR A 1 105 ? 21.149 22.627 196.799 1.00 45.28 102 TYR A CA 1
ATOM 761 C C . TYR A 1 105 ? 20.650 21.222 197.091 1.00 41.97 102 TYR A C 1
ATOM 762 O O . TYR A 1 105 ? 20.956 20.641 198.137 1.00 40.32 102 TYR A O 1
ATOM 771 N N . VAL A 1 106 ? 19.894 20.678 196.142 1.00 43.00 103 VAL A N 1
ATOM 772 C CA . VAL A 1 106 ? 19.276 19.372 196.321 1.00 41.52 103 VAL A CA 1
ATOM 773 C C . VAL A 1 106 ? 20.334 18.287 196.196 1.00 40.54 103 VAL A C 1
ATOM 774 O O . VAL A 1 106 ? 21.137 18.283 195.254 1.00 41.32 103 VAL A O 1
ATOM 778 N N . ARG A 1 107 ? 20.347 17.372 197.157 1.00 42.90 104 ARG A N 1
ATOM 779 C CA . ARG A 1 107 ? 21.324 16.298 197.211 1.00 42.33 104 ARG A CA 1
ATOM 780 C C . ARG A 1 107 ? 20.716 15.007 196.683 1.00 43.74 104 ARG A C 1
ATOM 781 O O . ARG A 1 107 ? 19.509 14.777 196.799 1.00 44.05 104 ARG A O 1
ATOM 789 N N . THR A 1 108 ? 21.564 14.162 196.102 1.00 40.13 105 THR A N 1
ATOM 790 C CA . THR A 1 108 ? 21.137 12.850 195.641 1.00 41.67 105 THR A CA 1
ATOM 791 C C . THR A 1 108 ? 22.259 11.848 195.871 1.00 41.66 105 THR A C 1
ATOM 792 O O . THR A 1 108 ? 23.440 12.177 195.723 1.00 40.85 105 THR A O 1
ATOM 796 N N . ASP A 1 109 ? 21.883 10.636 196.273 1.00 42.59 106 ASP A N 1
ATOM 797 C CA . ASP A 1 109 ? 22.851 9.579 196.544 1.00 43.28 106 ASP A CA 1
ATOM 798 C C . ASP A 1 109 ? 23.290 8.974 195.217 1.00 44.49 106 ASP A C 1
ATOM 799 O O . ASP A 1 109 ? 22.539 8.225 194.586 1.00 46.22 106 ASP A O 1
ATOM 804 N N . ALA A 1 110 ? 24.507 9.297 194.791 1.00 38.60 107 ALA A N 1
ATOM 805 C CA . ALA A 1 110 ? 25.010 8.832 193.509 1.00 39.65 107 ALA A CA 1
ATOM 806 C C . ALA A 1 110 ? 26.469 8.430 193.651 1.00 39.80 107 ALA A C 1
ATOM 807 O O . ALA A 1 110 ? 27.276 9.197 194.185 1.00 38.49 107 ALA A O 1
ATOM 809 N N . VAL A 1 111 ? 26.799 7.230 193.179 1.00 39.08 108 VAL A N 1
ATOM 810 C CA . VAL A 1 111 ? 28.175 6.746 193.164 1.00 38.99 108 VAL A CA 1
ATOM 811 C C . VAL A 1 111 ? 28.817 7.241 191.871 1.00 40.92 108 VAL A C 1
ATOM 812 O O . VAL A 1 111 ? 28.605 6.683 190.793 1.00 42.75 108 VAL A O 1
ATOM 816 N N . LEU A 1 112 ? 29.600 8.310 191.984 1.00 36.97 109 LEU A N 1
ATOM 817 C CA . LEU A 1 112 ? 30.260 8.944 190.855 1.00 38.39 109 LEU A CA 1
ATOM 818 C C . LEU A 1 112 ? 31.771 8.863 191.029 1.00 39.18 109 LEU A C 1
ATOM 819 O O . LEU A 1 112 ? 32.284 8.743 192.145 1.00 38.07 109 LEU A O 1
ATOM 824 N N . ASP A 1 113 ? 32.484 8.927 189.907 1.00 41.98 110 ASP A N 1
ATOM 825 C CA . ASP A 1 113 ? 33.942 8.915 189.933 1.00 43.13 110 ASP A CA 1
ATOM 826 C C . ASP A 1 113 ? 34.461 10.278 190.375 1.00 43.78 110 ASP A C 1
ATOM 827 O O . ASP A 1 113 ? 34.171 11.299 189.741 1.00 45.54 110 ASP A O 1
ATOM 832 N N . VAL A 1 114 ? 35.231 10.291 191.460 1.00 44.27 111 VAL A N 1
ATOM 833 C CA . VAL A 1 114 ? 35.830 11.504 192.001 1.00 45.31 111 VAL A CA 1
ATOM 834 C C . VAL A 1 114 ? 37.338 11.311 192.050 1.00 47.20 111 VAL A C 1
ATOM 835 O O . VAL A 1 114 ? 37.823 10.244 192.441 1.00 46.12 111 VAL A O 1
ATOM 839 N N . GLN A 1 115 ? 38.079 12.340 191.645 1.00 49.38 112 GLN A N 1
ATOM 840 C CA . GLN A 1 115 ? 39.538 12.306 191.642 1.00 50.95 112 GLN A CA 1
ATOM 841 C C . GLN A 1 115 ? 40.058 13.463 192.484 1.00 51.86 112 GLN A C 1
ATOM 842 O O . GLN A 1 115 ? 40.042 14.616 192.040 1.00 53.89 112 GLN A O 1
ATOM 848 N N . ILE A 1 116 ? 40.523 13.155 193.687 1.00 47.15 113 ILE A N 1
ATOM 849 C CA . ILE A 1 116 ? 41.070 14.152 194.599 1.00 47.96 113 ILE A CA 1
ATOM 850 C C . ILE A 1 116 ? 42.564 14.285 194.348 1.00 52.54 113 ILE A C 1
ATOM 851 O O . ILE A 1 116 ? 43.272 13.286 194.170 1.00 54.94 113 ILE A O 1
ATOM 856 N N . GLN A 1 117 ? 43.047 15.523 194.326 1.00 59.68 114 GLN A N 1
ATOM 857 C CA . GLN A 1 117 ? 44.472 15.775 194.173 1.00 61.24 114 GLN A CA 1
ATOM 858 C C . GLN A 1 117 ? 44.839 17.102 194.825 1.00 61.62 114 GLN A C 1
ATOM 859 O O . GLN A 1 117 ? 44.367 18.162 194.392 1.00 61.86 114 GLN A O 1
ATOM 865 N N . PRO A 1 118 ? 45.663 17.088 195.881 1.00 64.29 115 PRO A N 1
ATOM 866 C CA . PRO A 1 118 ? 46.148 18.313 196.525 1.00 67.79 115 PRO A CA 1
ATOM 867 C C . PRO A 1 118 ? 47.250 18.999 195.718 1.00 73.16 115 PRO A C 1
ATOM 868 O O . PRO A 1 118 ? 48.408 18.982 196.139 1.00 77.91 115 PRO A O 1
ATOM 872 N N . GLU A 1 121 ? 49.832 14.675 197.623 1.00 95.61 118 GLU A N 1
ATOM 873 C CA . GLU A 1 121 ? 50.999 14.253 196.859 1.00 101.04 118 GLU A CA 1
ATOM 874 C C . GLU A 1 121 ? 50.594 13.728 195.486 1.00 99.37 118 GLU A C 1
ATOM 875 O O . GLU A 1 121 ? 50.636 14.458 194.495 1.00 100.30 118 GLU A O 1
ATOM 877 N N . GLU A 1 122 ? 50.198 12.457 195.436 1.00 94.43 119 GLU A N 1
ATOM 878 C CA . GLU A 1 122 ? 49.816 11.822 194.181 1.00 93.46 119 GLU A CA 1
ATOM 879 C C . GLU A 1 122 ? 48.416 12.246 193.756 1.00 87.40 119 GLU A C 1
ATOM 880 O O . GLU A 1 122 ? 48.085 13.437 193.773 1.00 85.84 119 GLU A O 1
ATOM 882 N N . GLU A 1 123 ? 47.589 11.278 193.368 1.00 80.46 120 GLU A N 1
ATOM 883 C CA . GLU A 1 123 ? 46.229 11.552 192.925 1.00 75.37 120 GLU A CA 1
ATOM 884 C C . GLU A 1 123 ? 45.354 10.376 193.327 1.00 72.37 120 GLU A C 1
ATOM 885 O O . GLU A 1 123 ? 45.684 9.226 193.023 1.00 74.65 120 GLU A O 1
ATOM 891 N N . ILE A 1 124 ? 44.250 10.663 194.010 1.00 58.59 121 ILE A N 1
ATOM 892 C CA . ILE A 1 124 ? 43.372 9.636 194.560 1.00 56.07 121 ILE A CA 1
ATOM 893 C C . ILE A 1 124 ? 42.104 9.580 193.720 1.00 52.87 121 ILE A C 1
ATOM 894 O O . ILE A 1 124 ? 41.340 10.552 193.672 1.00 49.91 121 ILE A O 1
ATOM 899 N N . ARG A 1 125 ? 41.882 8.445 193.063 1.00 51.81 122 ARG A N 1
ATOM 900 C CA . ARG A 1 125 ? 40.649 8.184 192.330 1.00 50.37 122 ARG A CA 1
ATOM 901 C C . ARG A 1 125 ? 39.726 7.361 193.221 1.00 47.93 122 ARG A C 1
ATOM 902 O O . ARG A 1 125 ? 40.072 6.240 193.610 1.00 49.57 122 ARG A O 1
ATOM 904 N N . THR A 1 126 ? 38.561 7.917 193.543 1.00 45.30 123 THR A N 1
ATOM 905 C CA . THR A 1 126 ? 37.652 7.309 194.509 1.00 42.98 123 THR A CA 1
ATOM 906 C C . THR A 1 126 ? 36.219 7.471 194.006 1.00 41.64 123 THR A C 1
ATOM 907 O O . THR A 1 126 ? 35.979 7.827 192.848 1.00 42.69 123 THR A O 1
ATOM 911 N N . LEU A 1 127 ? 35.258 7.201 194.889 1.00 40.99 124 LEU A N 1
ATOM 912 C CA . LEU A 1 127 ? 33.842 7.269 194.562 1.00 39.68 124 LEU A CA 1
ATOM 913 C C . LEU A 1 127 ? 33.114 8.111 195.597 1.00 37.53 124 LEU A C 1
ATOM 914 O O . LEU A 1 127 ? 33.481 8.129 196.775 1.00 36.97 124 LEU A O 1
ATOM 919 N N . SER A 1 128 ? 32.078 8.807 195.148 1.00 38.67 125 SER A N 1
ATOM 920 C CA . SER A 1 128 ? 31.195 9.531 196.047 1.00 36.65 125 SER A CA 1
ATOM 921 C C . SER A 1 128 ? 30.052 8.623 196.492 1.00 35.83 125 SER A C 1
ATOM 922 O O . SER A 1 128 ? 29.769 7.596 195.872 1.00 36.64 125 SER A O 1
ATOM 925 N N . TYR A 1 129 ? 29.398 9.008 197.589 1.00 36.61 126 TYR A N 1
ATOM 926 C CA . TYR A 1 129 ? 28.206 8.305 198.039 1.00 37.04 126 TYR A CA 1
ATOM 927 C C . TYR A 1 129 ? 26.972 9.189 198.102 1.00 37.29 126 TYR A C 1
ATOM 928 O O . TYR A 1 129 ? 25.857 8.659 198.151 1.00 38.72 126 TYR A O 1
ATOM 937 N N . ASN A 1 130 ? 27.138 10.509 198.100 1.00 36.03 127 ASN A N 1
ATOM 938 C CA . ASN A 1 130 ? 26.057 11.439 197.804 1.00 36.83 127 ASN A CA 1
ATOM 939 C C . ASN A 1 130 ? 26.681 12.688 197.199 1.00 35.81 127 ASN A C 1
ATOM 940 O O . ASN A 1 130 ? 27.862 12.974 197.411 1.00 34.89 127 ASN A O 1
ATOM 945 N N . ILE A 1 131 ? 25.884 13.430 196.431 1.00 33.53 128 ILE A N 1
ATOM 946 C CA . ILE A 1 131 ? 26.382 14.607 195.732 1.00 33.29 128 ILE A CA 1
ATOM 947 C C . ILE A 1 131 ? 25.318 15.696 195.721 1.00 34.28 128 ILE A C 1
ATOM 948 O O . ILE A 1 131 ? 24.120 15.439 195.858 1.00 36.12 128 ILE A O 1
ATOM 953 N N . SER A 1 132 ? 25.786 16.929 195.549 1.00 39.70 129 SER A N 1
ATOM 954 C CA . SER A 1 132 ? 24.934 18.104 195.472 1.00 40.52 129 SER A CA 1
ATOM 955 C C . SER A 1 132 ? 25.582 19.085 194.508 1.00 40.95 129 SER A C 1
ATOM 956 O O . SER A 1 132 ? 26.729 18.910 194.091 1.00 41.06 129 SER A O 1
ATOM 959 N N . ALA A 1 133 ? 24.832 20.124 194.150 1.00 40.01 130 ALA A N 1
ATOM 960 C CA . ALA A 1 133 ? 25.386 21.171 193.308 1.00 40.92 130 ALA A CA 1
ATOM 961 C C . ALA A 1 133 ? 26.262 22.143 194.085 1.00 40.04 130 ALA A C 1
ATOM 962 O O . ALA A 1 133 ? 26.874 23.026 193.473 1.00 41.20 130 ALA A O 1
ATOM 964 N N . GLY A 1 134 ? 26.342 22.000 195.406 1.00 42.61 131 GLY A N 1
ATOM 965 C CA . GLY A 1 134 ? 27.166 22.870 196.221 1.00 42.46 131 GLY A CA 1
ATOM 966 C C . GLY A 1 134 ? 28.201 22.119 197.034 1.00 41.86 131 GLY A C 1
ATOM 967 O O . GLY A 1 134 ? 29.187 22.707 197.489 1.00 42.53 131 GLY A O 1
ATOM 968 N N . GLY A 1 135 ? 27.993 20.818 197.217 1.00 39.13 132 GLY A N 1
ATOM 969 C CA . GLY A 1 135 ? 28.900 20.011 198.004 1.00 38.87 132 GLY A CA 1
ATOM 970 C C . GLY A 1 135 ? 28.930 18.581 197.512 1.00 38.37 132 GLY A C 1
ATOM 971 O O . GLY A 1 135 ? 28.183 18.193 196.612 1.00 38.39 132 GLY A O 1
ATOM 972 N N . ILE A 1 136 ? 29.818 17.792 198.117 1.00 33.37 133 ILE A N 1
ATOM 973 C CA . ILE A 1 136 ? 29.972 16.384 197.773 1.00 32.99 133 ILE A CA 1
ATOM 974 C C . ILE A 1 136 ? 30.441 15.623 199.004 1.00 33.42 133 ILE A C 1
ATOM 975 O O . ILE A 1 136 ? 31.124 16.169 199.875 1.00 34.95 133 ILE A O 1
ATOM 980 N N . ALA A 1 137 ? 30.055 14.352 199.076 1.00 34.39 134 ALA A N 1
ATOM 981 C CA . ALA A 1 137 ? 30.495 13.440 200.123 1.00 35.54 134 ALA A CA 1
ATOM 982 C C . ALA A 1 137 ? 31.135 12.226 199.464 1.00 35.56 134 ALA A C 1
ATOM 983 O O . ALA A 1 137 ? 30.561 11.648 198.535 1.00 34.60 134 ALA A O 1
ATOM 985 N N . VAL A 1 138 ? 32.318 11.842 199.942 1.00 35.01 135 VAL A N 1
ATOM 986 C CA . VAL A 1 138 ? 33.164 10.874 199.256 1.00 35.66 135 VAL A CA 1
ATOM 987 C C . VAL A 1 138 ? 33.706 9.876 200.270 1.00 36.65 135 VAL A C 1
ATOM 988 O O . VAL A 1 138 ? 33.986 10.224 201.421 1.00 38.06 135 VAL A O 1
ATOM 992 N N . VAL A 1 139 ? 33.835 8.623 199.840 1.00 35.93 136 VAL A N 1
ATOM 993 C CA . VAL A 1 139 ? 34.388 7.560 200.673 1.00 38.27 136 VAL A CA 1
ATOM 994 C C . VAL A 1 139 ? 35.905 7.568 200.554 1.00 40.46 136 VAL A C 1
ATOM 995 O O . VAL A 1 139 ? 36.451 7.531 199.445 1.00 41.02 136 VAL A O 1
ATOM 999 N N . LEU A 1 140 ? 36.583 7.602 201.696 1.00 47.63 137 LEU A N 1
ATOM 1000 C CA . LEU A 1 140 ? 38.034 7.553 201.741 1.00 49.59 137 LEU A CA 1
ATOM 1001 C C . LEU A 1 140 ? 38.518 6.130 201.981 1.00 51.19 137 LEU A C 1
ATOM 1002 O O . LEU A 1 140 ? 37.810 5.298 202.555 1.00 51.32 137 LEU A O 1
ATOM 1007 N N . ALA A 1 141 ? 39.740 5.859 201.538 1.00 54.41 138 ALA A N 1
ATOM 1008 C CA . ALA A 1 141 ? 40.431 4.633 201.899 1.00 58.46 138 ALA A CA 1
ATOM 1009 C C . ALA A 1 141 ? 41.297 4.875 203.130 1.00 61.19 138 ALA A C 1
ATOM 1010 O O . ALA A 1 141 ? 41.606 6.014 203.489 1.00 60.44 138 ALA A O 1
ATOM 1012 N N . ASP A 1 142 ? 41.680 3.784 203.786 1.00 62.30 139 ASP A N 1
ATOM 1013 C CA . ASP A 1 142 ? 42.518 3.894 204.972 1.00 65.73 139 ASP A CA 1
ATOM 1014 C C . ASP A 1 142 ? 43.888 4.449 204.601 1.00 68.57 139 ASP A C 1
ATOM 1015 O O . ASP A 1 142 ? 44.431 4.149 203.534 1.00 70.02 139 ASP A O 1
ATOM 1020 N N . GLY A 1 143 ? 44.444 5.272 205.491 1.00 69.74 140 GLY A N 1
ATOM 1021 C CA . GLY A 1 143 ? 45.738 5.880 205.304 1.00 73.18 140 GLY A CA 1
ATOM 1022 C C . GLY A 1 143 ? 45.686 7.304 204.786 1.00 70.49 140 GLY A C 1
ATOM 1023 O O . GLY A 1 143 ? 46.602 8.087 205.064 1.00 73.42 140 GLY A O 1
ATOM 1024 N N . LEU A 1 144 ? 44.640 7.654 204.040 1.00 72.08 141 LEU A N 1
ATOM 1025 C CA . LEU A 1 144 ? 44.500 9.010 203.526 1.00 69.78 141 LEU A CA 1
ATOM 1026 C C . LEU A 1 144 ? 44.337 9.994 204.674 1.00 69.58 141 LEU A C 1
ATOM 1027 O O . LEU A 1 144 ? 43.368 9.922 205.437 1.00 67.17 141 LEU A O 1
ATOM 1032 N N . SER A 1 145 ? 45.290 10.911 204.798 1.00 61.49 142 SER A N 1
ATOM 1033 C CA . SER A 1 145 ? 45.297 11.903 205.866 1.00 62.48 142 SER A CA 1
ATOM 1034 C C . SER A 1 145 ? 44.926 13.257 205.276 1.00 60.17 142 SER A C 1
ATOM 1035 O O . SER A 1 145 ? 45.704 13.841 204.514 1.00 62.19 142 SER A O 1
ATOM 1038 N N . PHE A 1 146 ? 43.740 13.751 205.627 1.00 62.44 143 PHE A N 1
ATOM 1039 C CA . PHE A 1 146 ? 43.357 15.112 205.286 1.00 61.20 143 PHE A CA 1
ATOM 1040 C C . PHE A 1 146 ? 42.982 15.874 206.555 1.00 62.08 143 PHE A C 1
ATOM 1041 O O . PHE A 1 146 ? 43.303 15.455 207.675 1.00 64.50 143 PHE A O 1
ATOM 1049 N N . GLN A 1 147 ? 42.284 16.994 206.390 1.00 54.96 144 GLN A N 1
ATOM 1050 C CA . GLN A 1 147 ? 42.022 17.886 207.509 1.00 56.86 144 GLN A CA 1
ATOM 1051 C C . GLN A 1 147 ? 40.807 18.752 207.205 1.00 53.74 144 GLN A C 1
ATOM 1052 O O . GLN A 1 147 ? 40.638 19.222 206.077 1.00 52.10 144 GLN A O 1
ATOM 1058 N N . SER A 1 148 ? 39.976 18.974 208.222 1.00 52.25 145 SER A N 1
ATOM 1059 C CA . SER A 1 148 ? 38.814 19.847 208.083 1.00 50.18 145 SER A CA 1
ATOM 1060 C C . SER A 1 148 ? 39.284 21.279 207.847 1.00 53.06 145 SER A C 1
ATOM 1061 O O . SER A 1 148 ? 39.896 21.894 208.725 1.00 57.43 145 SER A O 1
ATOM 1064 N N . GLY A 1 149 ? 38.998 21.810 206.659 1.00 49.19 146 GLY A N 1
ATOM 1065 C CA . GLY A 1 149 ? 39.424 23.133 206.260 1.00 52.12 146 GLY A CA 1
ATOM 1066 C C . GLY A 1 149 ? 40.447 23.142 205.146 1.00 53.13 146 GLY A C 1
ATOM 1067 O O . GLY A 1 149 ? 40.675 24.198 204.538 1.00 54.95 146 GLY A O 1
ATOM 1068 N N . GLU A 1 150 ? 41.072 22.003 204.865 1.00 57.70 147 GLU A N 1
ATOM 1069 C CA . GLU A 1 150 ? 42.019 21.910 203.765 1.00 58.90 147 GLU A CA 1
ATOM 1070 C C . GLU A 1 150 ? 41.294 22.083 202.439 1.00 55.60 147 GLU A C 1
ATOM 1071 O O . GLU A 1 150 ? 40.235 21.491 202.216 1.00 51.72 147 GLU A O 1
ATOM 1077 N N . SER A 1 151 ? 41.864 22.899 201.558 1.00 57.76 148 SER A N 1
ATOM 1078 C CA . SER A 1 151 ? 41.315 23.099 200.224 1.00 55.58 148 SER A CA 1
ATOM 1079 C C . SER A 1 151 ? 41.886 22.038 199.291 1.00 55.22 148 SER A C 1
ATOM 1080 O O . SER A 1 151 ? 43.109 21.893 199.179 1.00 58.40 148 SER A O 1
ATOM 1083 N N . LEU A 1 152 ? 41.004 21.296 198.629 1.00 54.93 149 LEU A N 1
ATOM 1084 C CA . LEU A 1 152 ? 41.399 20.244 197.709 1.00 56.17 149 LEU A CA 1
ATOM 1085 C C . LEU A 1 152 ? 40.774 20.474 196.341 1.00 56.43 149 LEU A C 1
ATOM 1086 O O . LEU A 1 152 ? 39.684 21.040 196.221 1.00 55.17 149 LEU A O 1
ATOM 1091 N N . ARG A 1 153 ? 41.480 20.027 195.310 1.00 58.53 150 ARG A N 1
ATOM 1092 C CA . ARG A 1 153 ? 40.987 20.057 193.941 1.00 59.58 150 ARG A CA 1
ATOM 1093 C C . ARG A 1 153 ? 40.507 18.659 193.579 1.00 60.33 150 ARG A C 1
ATOM 1094 O O . ARG A 1 153 ? 41.301 17.713 193.574 1.00 61.09 150 ARG A O 1
ATOM 1102 N N . LEU A 1 154 ? 39.214 18.524 193.301 1.00 49.23 151 LEU A N 1
ATOM 1103 C CA . LEU A 1 154 ? 38.652 17.244 192.903 1.00 50.09 151 LEU A CA 1
ATOM 1104 C C . LEU A 1 154 ? 37.941 17.372 191.563 1.00 51.91 151 LEU A C 1
ATOM 1105 O O . LEU A 1 154 ? 37.425 18.437 191.210 1.00 51.44 151 LEU A O 1
ATOM 1110 N N . ILE A 1 155 ? 37.929 16.269 190.820 1.00 44.97 152 ILE A N 1
ATOM 1111 C CA . ILE A 1 155 ? 37.355 16.205 189.482 1.00 45.53 152 ILE A CA 1
ATOM 1112 C C . ILE A 1 155 ? 36.237 15.174 189.504 1.00 43.11 152 ILE A C 1
ATOM 1113 O O . ILE A 1 155 ? 36.464 14.013 189.865 1.00 43.04 152 ILE A O 1
ATOM 1118 N N . ILE A 1 156 ? 35.036 15.595 189.113 1.00 43.27 153 ILE A N 1
ATOM 1119 C CA . ILE A 1 156 ? 33.834 14.772 189.198 1.00 40.65 153 ILE A CA 1
ATOM 1120 C C . ILE A 1 156 ? 33.418 14.362 187.793 1.00 42.50 153 ILE A C 1
ATOM 1121 O O . ILE A 1 156 ? 33.260 15.215 186.911 1.00 45.14 153 ILE A O 1
ATOM 1126 N N . ARG A 1 157 ? 33.232 13.060 187.587 1.00 41.62 154 ARG A N 1
ATOM 1127 C CA . ARG A 1 157 ? 32.742 12.537 186.313 1.00 43.00 154 ARG A CA 1
ATOM 1128 C C . ARG A 1 157 ? 31.223 12.470 186.394 1.00 41.68 154 ARG A C 1
ATOM 1129 O O . ARG A 1 157 ? 30.657 11.515 186.933 1.00 40.26 154 ARG A O 1
ATOM 1137 N N . LEU A 1 158 ? 30.558 13.496 185.862 1.00 50.65 155 LEU A N 1
ATOM 1138 C CA . LEU A 1 158 ? 29.103 13.555 185.873 1.00 50.02 155 LEU A CA 1
ATOM 1139 C C . LEU A 1 158 ? 28.565 12.928 184.593 1.00 51.12 155 LEU A C 1
ATOM 1140 O O . LEU A 1 158 ? 28.749 13.506 183.511 1.00 53.40 155 LEU A O 1
ATOM 1145 N N . PRO A 1 159 ? 27.914 11.801 184.656 1.00 62.58 156 PRO A N 1
ATOM 1146 C CA . PRO A 1 159 ? 27.387 11.160 183.436 1.00 63.17 156 PRO A CA 1
ATOM 1147 C C . PRO A 1 159 ? 25.993 11.642 183.039 1.00 63.53 156 PRO A C 1
ATOM 1148 O O . PRO A 1 159 ? 24.976 10.965 183.211 1.00 62.44 156 PRO A O 1
ATOM 1152 N N . GLU A 1 160 ? 25.935 12.854 182.480 1.00 85.71 157 GLU A N 1
ATOM 1153 C CA . GLU A 1 160 ? 24.686 13.338 181.903 1.00 85.78 157 GLU A CA 1
ATOM 1154 C C . GLU A 1 160 ? 24.399 12.585 180.607 1.00 86.76 157 GLU A C 1
ATOM 1155 O O . GLU A 1 160 ? 24.766 13.042 179.520 1.00 88.17 157 GLU A O 1
ATOM 1161 N N . GLU A 1 161 ? 23.751 11.433 180.729 1.00 126.47 158 GLU A N 1
ATOM 1162 C CA . GLU A 1 161 ? 23.457 10.469 179.660 1.00 127.96 158 GLU A CA 1
ATOM 1163 C C . GLU A 1 161 ? 24.745 10.160 178.883 1.00 129.19 158 GLU A C 1
ATOM 1164 O O . GLU A 1 161 ? 25.834 10.136 179.466 1.00 127.38 158 GLU A O 1
ATOM 1170 N N . GLU A 1 162 ? 24.624 9.888 177.578 1.00 105.82 159 GLU A N 1
ATOM 1171 C CA . GLU A 1 162 ? 25.757 9.420 176.782 1.00 108.13 159 GLU A CA 1
ATOM 1172 C C . GLU A 1 162 ? 26.960 10.348 176.892 1.00 106.48 159 GLU A C 1
ATOM 1173 O O . GLU A 1 162 ? 28.098 9.887 177.040 1.00 105.82 159 GLU A O 1
ATOM 1175 N N . HIS A 1 163 ? 26.734 11.657 176.815 1.00 102.44 160 HIS A N 1
ATOM 1176 C CA . HIS A 1 163 ? 27.812 12.621 177.010 1.00 102.00 160 HIS A CA 1
ATOM 1177 C C . HIS A 1 163 ? 28.254 12.593 178.468 1.00 100.14 160 HIS A C 1
ATOM 1178 O O . HIS A 1 163 ? 27.494 12.976 179.363 1.00 99.55 160 HIS A O 1
ATOM 1185 N N . THR A 1 164 ? 29.478 12.140 178.715 1.00 92.50 161 THR A N 1
ATOM 1186 C CA . THR A 1 164 ? 30.025 12.105 180.066 1.00 91.58 161 THR A CA 1
ATOM 1187 C C . THR A 1 164 ? 30.704 13.442 180.354 1.00 92.72 161 THR A C 1
ATOM 1188 O O . THR A 1 164 ? 31.775 13.739 179.815 1.00 93.92 161 THR A O 1
ATOM 1192 N N . ARG A 1 165 ? 30.069 14.255 181.196 1.00 64.89 162 ARG A N 1
ATOM 1193 C CA . ARG A 1 165 ? 30.617 15.554 181.562 1.00 65.74 162 ARG A CA 1
ATOM 1194 C C . ARG A 1 165 ? 31.653 15.399 182.667 1.00 65.57 162 ARG A C 1
ATOM 1195 O O . ARG A 1 165 ? 31.428 14.687 183.650 1.00 64.21 162 ARG A O 1
ATOM 1203 N N . GLN A 1 166 ? 32.786 16.074 182.507 1.00 57.71 163 GLN A N 1
ATOM 1204 C CA . GLN A 1 166 ? 33.848 16.088 183.507 1.00 57.79 163 GLN A CA 1
ATOM 1205 C C . GLN A 1 166 ? 33.832 17.451 184.191 1.00 58.01 163 GLN A C 1
ATOM 1206 O O . GLN A 1 166 ? 34.098 18.475 183.554 1.00 58.25 163 GLN A O 1
ATOM 1212 N N . ILE A 1 167 ? 33.504 17.461 185.481 1.00 49.37 164 ILE A N 1
ATOM 1213 C CA . ILE A 1 167 ? 33.379 18.686 186.264 1.00 48.36 164 ILE A CA 1
ATOM 1214 C C . ILE A 1 167 ? 34.593 18.790 187.175 1.00 48.46 164 ILE A C 1
ATOM 1215 O O . ILE A 1 167 ? 34.789 17.946 188.058 1.00 46.77 164 ILE A O 1
ATOM 1220 N N . GLU A 1 168 ? 35.405 19.820 186.964 1.00 56.85 165 GLU A N 1
ATOM 1221 C CA . GLU A 1 168 ? 36.582 20.080 187.783 1.00 56.67 165 GLU A CA 1
ATOM 1222 C C . GLU A 1 168 ? 36.296 21.266 188.693 1.00 54.14 165 GLU A C 1
ATOM 1223 O O . GLU A 1 168 ? 35.975 22.357 188.212 1.00 53.65 165 GLU A O 1
ATOM 1229 N N . THR A 1 169 ? 36.402 21.047 190.001 1.00 55.66 166 THR A N 1
ATOM 1230 C CA . THR A 1 169 ? 36.175 22.083 190.997 1.00 52.99 166 THR A CA 1
ATOM 1231 C C . THR A 1 169 ? 37.283 22.042 192.038 1.00 53.02 166 THR A C 1
ATOM 1232 O O . THR A 1 169 ? 38.072 21.096 192.108 1.00 54.66 166 THR A O 1
ATOM 1236 N N . GLU A 1 170 ? 37.331 23.092 192.851 1.00 56.05 167 GLU A N 1
ATOM 1237 C CA . GLU A 1 170 ? 38.078 23.087 194.097 1.00 55.52 167 GLU A CA 1
ATOM 1238 C C . GLU A 1 170 ? 37.089 23.145 195.254 1.00 52.49 167 GLU A C 1
ATOM 1239 O O . GLU A 1 170 ? 36.075 23.848 195.180 1.00 50.80 167 GLU A O 1
ATOM 1245 N N . ALA A 1 171 ? 37.372 22.390 196.311 1.00 48.05 168 ALA A N 1
ATOM 1246 C CA . ALA A 1 171 ? 36.460 22.281 197.437 1.00 46.02 168 ALA A CA 1
ATOM 1247 C C . ALA A 1 171 ? 37.250 22.189 198.732 1.00 47.65 168 ALA A C 1
ATOM 1248 O O . ALA A 1 171 ? 38.377 21.689 198.757 1.00 49.38 168 ALA A O 1
ATOM 1250 N N . VAL A 1 172 ? 36.644 22.677 199.813 1.00 43.90 169 VAL A N 1
ATOM 1251 C CA . VAL A 1 172 ? 37.253 22.644 201.138 1.00 45.46 169 VAL A CA 1
ATOM 1252 C C . VAL A 1 172 ? 36.624 21.516 201.944 1.00 43.53 169 VAL A C 1
ATOM 1253 O O . VAL A 1 172 ? 35.406 21.295 201.889 1.00 41.20 169 VAL A O 1
ATOM 1257 N N . VAL A 1 173 ? 37.460 20.791 202.686 1.00 43.79 170 VAL A N 1
ATOM 1258 C CA . VAL A 1 173 ? 36.992 19.650 203.466 1.00 43.90 170 VAL A CA 1
ATOM 1259 C C . VAL A 1 173 ? 36.085 20.146 204.584 1.00 42.93 170 VAL A C 1
ATOM 1260 O O . VAL A 1 173 ? 36.481 20.989 205.397 1.00 43.58 170 VAL A O 1
ATOM 1264 N N . ARG A 1 174 ? 34.856 19.631 204.622 1.00 41.09 171 ARG A N 1
ATOM 1265 C CA . ARG A 1 174 ? 33.932 19.974 205.697 1.00 40.80 171 ARG A CA 1
ATOM 1266 C C . ARG A 1 174 ? 34.186 19.122 206.931 1.00 43.02 171 ARG A C 1
ATOM 1267 O O . ARG A 1 174 ? 34.497 19.646 208.006 1.00 44.02 171 ARG A O 1
ATOM 1275 N N . ARG A 1 175 ? 34.083 17.804 206.786 1.00 44.03 172 ARG A N 1
ATOM 1276 C CA . ARG A 1 175 ? 34.212 16.919 207.932 1.00 45.99 172 ARG A CA 1
ATOM 1277 C C . ARG A 1 175 ? 34.634 15.536 207.459 1.00 46.29 172 ARG A C 1
ATOM 1278 O O . ARG A 1 175 ? 34.316 15.122 206.341 1.00 45.31 172 ARG A O 1
ATOM 1286 N N . ILE A 1 176 ? 35.369 14.838 208.323 1.00 44.83 173 ILE A N 1
ATOM 1287 C CA . ILE A 1 176 ? 35.785 13.459 208.097 1.00 44.64 173 ILE A CA 1
ATOM 1288 C C . ILE A 1 176 ? 35.313 12.634 209.284 1.00 45.74 173 ILE A C 1
ATOM 1289 O O . ILE A 1 176 ? 35.503 13.037 210.436 1.00 47.33 173 ILE A O 1
ATOM 1294 N N . PHE A 1 177 ? 34.696 11.491 209.005 1.00 45.74 174 PHE A N 1
ATOM 1295 C CA . PHE A 1 177 ? 34.172 10.639 210.060 1.00 47.57 174 PHE A CA 1
ATOM 1296 C C . PHE A 1 177 ? 34.268 9.189 209.615 1.00 47.79 174 PHE A C 1
ATOM 1297 O O . PHE A 1 177 ? 34.603 8.889 208.466 1.00 46.26 174 PHE A O 1
ATOM 1305 N N . ASN A 1 178 ? 33.966 8.289 210.543 1.00 50.29 175 ASN A N 1
ATOM 1306 C CA . ASN A 1 178 ? 34.006 6.855 210.300 1.00 49.76 175 ASN A CA 1
ATOM 1307 C C . ASN A 1 178 ? 32.581 6.324 210.264 1.00 49.68 175 ASN A C 1
ATOM 1308 O O . ASN A 1 178 ? 31.835 6.477 211.237 1.00 51.66 175 ASN A O 1
ATOM 1313 N N . ASP A 1 179 ? 32.210 5.714 209.146 1.00 52.42 176 ASP A N 1
ATOM 1314 C CA . ASP A 1 179 ? 30.879 5.134 208.996 1.00 52.46 176 ASP A CA 1
ATOM 1315 C C . ASP A 1 179 ? 30.713 3.966 209.959 1.00 54.55 176 ASP A C 1
ATOM 1316 O O . ASP A 1 179 ? 31.464 2.986 209.863 1.00 54.74 176 ASP A O 1
ATOM 1321 N N . PRO A 1 180 ? 29.759 4.016 210.894 1.00 48.51 177 PRO A N 1
ATOM 1322 C CA . PRO A 1 180 ? 29.543 2.870 211.787 1.00 52.81 177 PRO A CA 1
ATOM 1323 C C . PRO A 1 180 ? 28.932 1.661 211.098 1.00 54.19 177 PRO A C 1
ATOM 1324 O O . PRO A 1 180 ? 28.760 0.623 211.747 1.00 58.53 177 PRO A O 1
ATOM 1328 N N . LYS A 1 181 ? 28.598 1.759 209.810 1.00 54.44 178 LYS A N 1
ATOM 1329 C CA . LYS A 1 181 ? 28.070 0.627 209.061 1.00 56.25 178 LYS A CA 1
ATOM 1330 C C . LYS A 1 181 ? 29.114 -0.051 208.185 1.00 56.63 178 LYS A C 1
ATOM 1331 O O . LYS A 1 181 ? 28.901 -1.194 207.768 1.00 59.11 178 LYS A O 1
ATOM 1337 N N . SER A 1 182 ? 30.230 0.620 207.900 1.00 52.38 179 SER A N 1
ATOM 1338 C CA . SER A 1 182 ? 31.279 0.049 207.070 1.00 53.19 179 SER A CA 1
ATOM 1339 C C . SER A 1 182 ? 32.678 0.196 207.650 1.00 54.87 179 SER A C 1
ATOM 1340 O O . SER A 1 182 ? 33.616 -0.372 207.080 1.00 56.73 179 SER A O 1
ATOM 1343 N N . GLU A 1 183 ? 32.851 0.936 208.749 1.00 55.06 180 GLU A N 1
ATOM 1344 C CA . GLU A 1 183 ? 34.163 1.209 209.345 1.00 57.00 180 GLU A CA 1
ATOM 1345 C C . GLU A 1 183 ? 35.136 1.830 208.346 1.00 55.07 180 GLU A C 1
ATOM 1346 O O . GLU A 1 183 ? 36.355 1.774 208.538 1.00 57.62 180 GLU A O 1
ATOM 1352 N N . LYS A 1 184 ? 34.613 2.428 207.280 1.00 56.46 181 LYS A N 1
ATOM 1353 C CA . LYS A 1 184 ? 35.416 3.100 206.271 1.00 54.81 181 LYS A CA 1
ATOM 1354 C C . LYS A 1 184 ? 35.250 4.605 206.414 1.00 52.74 181 LYS A C 1
ATOM 1355 O O . LYS A 1 184 ? 34.166 5.091 206.754 1.00 51.88 181 LYS A O 1
ATOM 1357 N N . ARG A 1 185 ? 36.330 5.339 206.159 1.00 49.52 182 ARG A N 1
ATOM 1358 C CA . ARG A 1 185 ? 36.287 6.788 206.281 1.00 49.10 182 ARG A CA 1
ATOM 1359 C C . ARG A 1 185 ? 35.372 7.396 205.226 1.00 46.91 182 ARG A C 1
ATOM 1360 O O . ARG A 1 185 ? 35.354 6.969 204.068 1.00 45.36 182 ARG A O 1
ATOM 1368 N N . LYS A 1 186 ? 34.600 8.394 205.644 1.00 42.95 183 LYS A N 1
ATOM 1369 C CA . LYS A 1 186 ? 33.812 9.221 204.747 1.00 41.23 183 LYS A CA 1
ATOM 1370 C C . LYS A 1 186 ? 34.235 10.672 204.916 1.00 42.60 183 LYS A C 1
ATOM 1371 O O . LYS A 1 186 ? 34.693 11.081 205.988 1.00 44.83 183 LYS A O 1
ATOM 1377 N N . MET A 1 187 ? 34.084 11.450 203.850 1.00 35.02 184 MET A N 1
ATOM 1378 C CA . MET A 1 187 ? 34.511 12.840 203.885 1.00 35.15 184 MET A CA 1
ATOM 1379 C C . MET A 1 187 ? 33.610 13.688 203.002 1.00 32.95 184 MET A C 1
ATOM 1380 O O . MET A 1 187 ? 33.201 13.261 201.916 1.00 31.63 184 MET A O 1
ATOM 1385 N N . THR A 1 188 ? 33.318 14.895 203.476 1.00 39.85 185 THR A N 1
ATOM 1386 C CA . THR A 1 188 ? 32.423 15.826 202.809 1.00 36.26 185 THR A CA 1
ATOM 1387 C C . THR A 1 188 ? 33.167 17.113 202.482 1.00 36.62 185 THR A C 1
ATOM 1388 O O . THR A 1 188 ? 34.030 17.558 203.248 1.00 38.56 185 THR A O 1
ATOM 1392 N N . LEU A 1 189 ? 32.835 17.703 201.335 1.00 36.03 186 LEU A N 1
ATOM 1393 C CA . LEU A 1 189 ? 33.512 18.890 200.837 1.00 36.87 186 LEU A CA 1
ATOM 1394 C C . LEU A 1 189 ? 32.484 19.860 200.273 1.00 35.01 186 LEU A C 1
ATOM 1395 O O . LEU A 1 189 ? 31.414 19.452 199.811 1.00 33.10 186 LEU A O 1
ATOM 1400 N N . GLU A 1 190 ? 32.819 21.148 200.317 1.00 40.18 187 GLU A N 1
ATOM 1401 C CA . GLU A 1 190 ? 31.976 22.214 199.787 1.00 38.93 187 GLU A CA 1
ATOM 1402 C C . GLU A 1 190 ? 32.729 22.934 198.677 1.00 40.50 187 GLU A C 1
ATOM 1403 O O . GLU A 1 190 ? 33.872 23.360 198.875 1.00 42.37 187 GLU A O 1
ATOM 1409 N N . TYR A 1 191 ? 32.084 23.073 197.516 1.00 41.40 188 TYR A N 1
ATOM 1410 C CA . TYR A 1 191 ? 32.727 23.627 196.328 1.00 43.69 188 TYR A CA 1
ATOM 1411 C C . TYR A 1 191 ? 33.246 25.037 196.573 1.00 44.78 188 TYR A C 1
ATOM 1412 O O . TYR A 1 191 ? 32.464 25.984 196.703 1.00 44.68 188 TYR A O 1
ATOM 1421 N N . SER A 1 192 ? 34.571 25.180 196.642 1.00 46.20 189 SER A N 1
ATOM 1422 C CA . SER A 1 192 ? 35.164 26.505 196.778 1.00 48.90 189 SER A CA 1
ATOM 1423 C C . SER A 1 192 ? 34.970 27.324 195.510 1.00 50.58 189 SER A C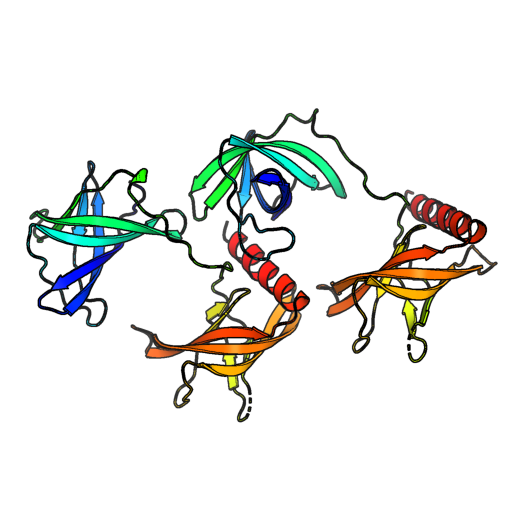 1
ATOM 1424 O O . SER A 1 192 ? 34.658 28.518 195.576 1.00 52.79 189 SER A O 1
ATOM 1427 N N . GLU A 1 193 ? 35.147 26.699 194.348 1.00 53.13 190 GLU A N 1
ATOM 1428 C CA . GLU A 1 193 ? 34.961 27.372 193.071 1.00 54.92 190 GLU A CA 1
ATOM 1429 C C . GLU A 1 193 ? 34.523 26.349 192.034 1.00 54.76 190 GLU A C 1
ATOM 1430 O O . GLU A 1 193 ? 35.180 25.320 191.851 1.00 55.63 190 GLU A O 1
ATOM 1436 N N . ILE A 1 194 ? 33.398 26.625 191.379 1.00 48.33 191 ILE A N 1
ATOM 1437 C CA . ILE A 1 194 ? 32.833 25.738 190.368 1.00 46.58 191 ILE A CA 1
ATOM 1438 C C . ILE A 1 194 ? 32.257 26.592 189.248 1.00 49.34 191 ILE A C 1
ATOM 1439 O O . ILE A 1 194 ? 31.626 27.625 189.501 1.00 50.92 191 ILE A O 1
ATOM 1444 N N . ALA A 1 195 ? 32.493 26.167 188.008 1.00 50.56 192 ALA A N 1
ATOM 1445 C CA . ALA A 1 195 ? 32.030 26.922 186.853 1.00 51.79 192 ALA A CA 1
ATOM 1446 C C . ALA A 1 195 ? 30.509 26.981 186.819 1.00 50.19 192 ALA A C 1
ATOM 1447 O O . ALA A 1 195 ? 29.824 26.022 187.186 1.00 48.78 192 ALA A O 1
ATOM 1449 N N . ALA A 1 196 ? 29.983 28.126 186.377 1.00 54.10 193 ALA A N 1
ATOM 1450 C CA . ALA A 1 196 ? 28.536 28.298 186.299 1.00 53.70 193 ALA A CA 1
ATOM 1451 C C . ALA A 1 196 ? 27.906 27.264 185.375 1.00 53.19 193 ALA A C 1
ATOM 1452 O O . ALA A 1 196 ? 26.816 26.752 185.655 1.00 51.60 193 ALA A O 1
ATOM 1454 N N . GLY A 1 197 ? 28.583 26.941 184.272 1.00 58.62 194 GLY A N 1
ATOM 1455 C CA . GLY A 1 197 ? 28.053 25.940 183.360 1.00 58.94 194 GLY A CA 1
ATOM 1456 C C . GLY A 1 197 ? 28.006 24.557 183.982 1.00 58.08 194 GLY A C 1
ATOM 1457 O O . GLY A 1 197 ? 26.989 23.862 183.904 1.00 57.65 194 GLY A O 1
ATOM 1458 N N . ASP A 1 198 ? 29.107 24.141 184.614 1.00 50.77 195 ASP A N 1
ATOM 1459 C CA . ASP A 1 198 ? 29.143 22.829 185.254 1.00 50.37 195 ASP A CA 1
ATOM 1460 C C . ASP A 1 198 ? 28.167 22.755 186.420 1.00 47.43 195 ASP A C 1
ATOM 1461 O O . ASP A 1 198 ? 27.478 21.744 186.596 1.00 47.04 195 ASP A O 1
ATOM 1466 N N . GLN A 1 199 ? 28.094 23.817 187.228 1.00 50.31 196 GLN A N 1
ATOM 1467 C CA . GLN A 1 199 ? 27.240 23.784 188.412 1.00 47.46 196 GLN A CA 1
ATOM 1468 C C . GLN A 1 199 ? 25.771 23.668 188.032 1.00 47.22 196 GLN A C 1
ATOM 1469 O O . GLN A 1 199 ? 25.014 22.931 188.675 1.00 45.86 196 GLN A O 1
ATOM 1475 N N . GLN A 1 200 ? 25.346 24.391 186.994 1.00 52.96 197 GLN A N 1
ATOM 1476 C CA . GLN A 1 200 ? 23.961 24.296 186.546 1.00 53.20 197 GLN A CA 1
ATOM 1477 C C . GLN A 1 200 ? 23.641 22.888 186.063 1.00 54.42 197 GLN A C 1
ATOM 1478 O O . GLN A 1 200 ? 22.587 22.331 186.391 1.00 54.00 197 GLN A O 1
ATOM 1484 N N . ALA A 1 201 ? 24.543 22.296 185.276 1.00 51.16 198 ALA A N 1
ATOM 1485 C CA . ALA A 1 201 ? 24.352 20.917 184.837 1.00 52.61 198 ALA A CA 1
ATOM 1486 C C . ALA A 1 201 ? 24.293 19.974 186.031 1.00 51.32 198 ALA A C 1
ATOM 1487 O O . ALA A 1 201 ? 23.415 19.107 186.112 1.00 51.51 198 ALA A O 1
ATOM 1489 N N . LEU A 1 202 ? 25.220 20.139 186.977 1.00 47.14 199 LEU A N 1
ATOM 1490 C CA . LEU A 1 202 ? 25.190 19.338 188.195 1.00 45.30 199 LEU A CA 1
ATOM 1491 C C . LEU A 1 202 ? 23.909 19.573 188.984 1.00 43.32 199 LEU A C 1
ATOM 1492 O O . LEU A 1 202 ? 23.420 18.662 189.662 1.00 42.76 199 LEU A O 1
ATOM 1497 N N . LEU A 1 203 ? 23.345 20.778 188.896 1.00 47.18 200 LEU A N 1
ATOM 1498 C CA . LEU A 1 203 ? 22.091 21.062 189.586 1.00 46.17 200 LEU A CA 1
ATOM 1499 C C . LEU A 1 203 ? 20.930 20.310 188.948 1.00 48.24 200 LEU A C 1
ATOM 1500 O O . LEU A 1 203 ? 20.196 19.588 189.632 1.00 48.29 200 LEU A O 1
ATOM 1505 N N . GLN A 1 204 ? 20.745 20.471 187.633 1.00 51.22 201 GLN A N 1
ATOM 1506 C CA . GLN A 1 204 ? 19.673 19.762 186.942 1.00 52.89 201 GLN A CA 1
ATOM 1507 C C . GLN A 1 204 ? 19.841 18.252 187.022 1.00 53.65 201 GLN A C 1
ATOM 1508 O O . GLN A 1 204 ? 18.849 17.522 186.916 1.00 54.36 201 GLN A O 1
ATOM 1514 N N . TYR A 1 205 ? 21.071 17.768 187.209 1.00 47.07 202 TYR A N 1
ATOM 1515 C CA . TYR A 1 205 ? 21.283 16.330 187.335 1.00 47.66 202 TYR A CA 1
ATOM 1516 C C . TYR A 1 205 ? 20.719 15.801 188.647 1.00 46.40 202 TYR A C 1
ATOM 1517 O O . TYR A 1 205 ? 20.081 14.743 188.670 1.00 46.67 202 TYR A O 1
ATOM 1526 N N . CYS A 1 206 ? 20.955 16.515 189.749 1.00 44.12 203 CYS A N 1
ATOM 1527 C CA . CYS A 1 206 ? 20.494 16.039 191.049 1.00 43.26 203 CYS A CA 1
ATOM 1528 C C . CYS A 1 206 ? 18.977 16.103 191.171 1.00 44.20 203 CYS A C 1
ATOM 1529 O O . CYS A 1 206 ? 18.379 15.265 191.854 1.00 44.73 203 CYS A O 1
ATOM 1532 N N . ILE A 1 207 ? 18.341 17.079 190.522 1.00 46.92 204 ILE A N 1
ATOM 1533 C CA . ILE A 1 207 ? 16.885 17.174 190.566 1.00 48.04 204 ILE A CA 1
ATOM 1534 C C . ILE A 1 207 ? 16.256 16.034 189.779 1.00 49.47 204 ILE A C 1
ATOM 1535 O O . ILE A 1 207 ? 15.398 15.305 190.291 1.00 50.38 204 ILE A O 1
ATOM 1540 N N . ARG A 1 208 ? 16.663 15.874 188.515 1.00 54.92 205 ARG A N 1
ATOM 1541 C CA . ARG A 1 208 ? 16.098 14.820 187.678 1.00 56.13 205 ARG A CA 1
ATOM 1542 C C . ARG A 1 208 ? 16.345 13.445 188.285 1.00 55.79 205 ARG A C 1
ATOM 1543 O O . ARG A 1 208 ? 15.460 12.582 188.267 1.00 56.68 205 ARG A O 1
ATOM 1551 N N . ARG A 1 209 ? 17.544 13.223 188.826 1.00 52.37 206 ARG A N 1
ATOM 1552 C CA . ARG A 1 209 ? 17.848 11.934 189.437 1.00 51.63 206 ARG A CA 1
ATOM 1553 C C . ARG A 1 209 ? 16.969 11.677 190.657 1.00 52.00 206 ARG A C 1
ATOM 1554 O O . ARG A 1 209 ? 16.470 10.562 190.848 1.00 52.54 206 ARG A O 1
ATOM 1562 N N . GLN A 1 210 ? 16.763 12.699 191.492 1.00 48.53 207 GLN A N 1
ATOM 1563 C CA . GLN A 1 210 ? 15.844 12.553 192.616 1.00 49.50 207 GLN A CA 1
ATOM 1564 C C . GLN A 1 210 ? 14.401 12.421 192.147 1.00 51.22 207 GLN A C 1
ATOM 1565 O O . GLN A 1 210 ? 13.606 11.716 192.779 1.00 52.34 207 GLN A O 1
ATOM 1571 N N . LEU A 1 211 ? 14.047 13.086 191.047 1.00 47.92 208 LEU A N 1
ATOM 1572 C CA . LEU A 1 211 ? 12.680 13.022 190.546 1.00 52.64 208 LEU A CA 1
ATOM 1573 C C . LEU A 1 211 ? 12.365 11.656 189.950 1.00 55.46 208 LEU A C 1
ATOM 1574 O O . LEU A 1 211 ? 11.231 11.175 190.067 1.00 60.68 208 LEU A O 1
ATOM 1579 N N . ASN A 1 212 ? 13.354 11.012 189.326 1.00 61.59 209 ASN A N 1
ATOM 1580 C CA . ASN A 1 212 ? 13.215 9.737 188.622 1.00 63.04 209 ASN A CA 1
ATOM 1581 C C . ASN A 1 212 ? 12.993 8.551 189.551 1.00 63.49 209 ASN A C 1
ATOM 1582 O O . ASN A 1 212 ? 13.006 7.411 189.064 1.00 64.98 209 ASN A O 1
ATOM 1587 N N . LYS A 1 213 ? 12.795 8.756 190.853 1.00 61.85 210 LYS A N 1
ATOM 1588 C CA . LYS A 1 213 ? 12.539 7.660 191.777 1.00 62.80 210 LYS A CA 1
ATOM 1589 C C . LYS A 1 213 ? 11.261 7.871 192.581 1.00 65.40 210 LYS A C 1
ATOM 1590 O O . LYS A 1 213 ? 10.979 7.084 193.493 1.00 66.55 210 LYS A O 1
ATOM 1596 N N . ARG A 1 214 ? 10.483 8.910 192.269 1.00 70.00 211 ARG A N 1
ATOM 1597 C CA . ARG A 1 214 ? 9.208 9.110 192.947 1.00 73.68 211 ARG A CA 1
ATOM 1598 C C . ARG A 1 214 ? 8.180 8.069 192.522 1.00 79.55 211 ARG A C 1
ATOM 1599 O O . ARG A 1 214 ? 7.348 7.653 193.336 1.00 82.78 211 ARG A O 1
ATOM 1601 N N . ARG A 1 215 ? 8.219 7.641 191.264 1.00 76.99 212 ARG A N 1
ATOM 1602 C CA . ARG A 1 215 ? 7.332 6.592 190.772 1.00 83.14 212 ARG A CA 1
ATOM 1603 C C . ARG A 1 215 ? 7.987 5.855 189.610 1.00 83.53 212 ARG A C 1
ATOM 1604 O O . ARG A 1 215 ? 9.143 6.115 189.275 1.00 79.01 212 ARG A O 1
ATOM 1606 N N . MET B 1 3 ? 12.410 14.362 251.239 1.00 83.13 0 MET B N 1
ATOM 1607 C CA . MET B 1 3 ? 12.810 12.965 251.147 1.00 83.13 0 MET B CA 1
ATOM 1608 C C . MET B 1 3 ? 14.038 12.812 250.252 1.00 83.13 0 MET B C 1
ATOM 1609 O O . MET B 1 3 ? 15.162 13.061 250.684 1.00 83.13 0 MET B O 1
ATOM 1611 N N . GLY B 1 4 ? 13.819 12.399 249.001 1.00 81.46 1 GLY B N 1
ATOM 1612 C CA . GLY B 1 4 ? 14.918 12.122 248.092 1.00 83.07 1 GLY B CA 1
ATOM 1613 C C . GLY B 1 4 ? 15.795 10.952 248.488 1.00 83.94 1 GLY B C 1
ATOM 1614 O O . GLY B 1 4 ? 16.894 10.799 247.942 1.00 84.24 1 GLY B O 1
ATOM 1615 N N . ILE B 1 5 ? 15.337 10.112 249.416 1.00 82.91 2 ILE B N 1
ATOM 1616 C CA . ILE B 1 5 ? 16.094 8.964 249.909 1.00 83.62 2 ILE B CA 1
ATOM 1617 C C . ILE B 1 5 ? 15.209 7.727 249.813 1.00 87.00 2 ILE B C 1
ATOM 1618 O O . ILE B 1 5 ? 13.998 7.804 250.049 1.00 89.12 2 ILE B O 1
ATOM 1623 N N . GLU B 1 6 ? 15.801 6.593 249.443 1.00 84.14 3 GLU B N 1
ATOM 1624 C CA . GLU B 1 6 ? 15.139 5.300 249.521 1.00 86.31 3 GLU B CA 1
ATOM 1625 C C . GLU B 1 6 ? 15.727 4.505 250.677 1.00 85.69 3 GLU B C 1
ATOM 1626 O O . GLU B 1 6 ? 16.910 4.633 251.003 1.00 82.08 3 GLU B O 1
ATOM 1632 N N . ILE B 1 7 ? 14.883 3.688 251.301 1.00 67.82 4 ILE B N 1
ATOM 1633 C CA . ILE B 1 7 ? 15.292 2.935 252.477 1.00 66.36 4 ILE B CA 1
ATOM 1634 C C . ILE B 1 7 ? 16.207 1.786 252.074 1.00 62.45 4 ILE B C 1
ATOM 1635 O O . ILE B 1 7 ? 15.831 0.938 251.257 1.00 63.10 4 ILE B O 1
ATOM 1637 N N . GLY B 1 8 ? 17.404 1.754 252.652 1.00 54.92 5 GLY B N 1
ATOM 1638 C CA . GLY B 1 8 ? 18.345 0.674 252.434 1.00 54.77 5 GLY B CA 1
ATOM 1639 C C . GLY B 1 8 ? 19.608 1.068 251.705 1.00 54.33 5 GLY B C 1
ATOM 1640 O O . GLY B 1 8 ? 20.544 0.260 251.645 1.00 54.55 5 GLY B O 1
ATOM 1641 N N . GLU B 1 9 ? 19.676 2.274 251.150 1.00 64.03 6 GLU B N 1
ATOM 1642 C CA . GLU B 1 9 ? 20.863 2.677 250.420 1.00 61.37 6 GLU B CA 1
ATOM 1643 C C . GLU B 1 9 ? 21.933 3.191 251.376 1.00 57.92 6 GLU B C 1
ATOM 1644 O O . GLU B 1 9 ? 21.671 3.498 252.542 1.00 57.66 6 GLU B O 1
ATOM 1650 N N . ASN B 1 10 ? 23.153 3.288 250.858 1.00 55.50 7 ASN B N 1
ATOM 1651 C CA . ASN B 1 10 ? 24.270 3.761 251.660 1.00 52.68 7 ASN B CA 1
ATOM 1652 C C . ASN B 1 10 ? 24.111 5.239 251.991 1.00 52.11 7 ASN B C 1
ATOM 1653 O O . ASN B 1 10 ? 23.693 6.042 251.153 1.00 53.75 7 ASN B O 1
ATOM 1658 N N . VAL B 1 11 ? 24.443 5.591 253.230 1.00 51.25 8 VAL B N 1
ATOM 1659 C CA . VAL B 1 11 ? 24.499 6.976 253.686 1.00 50.20 8 VAL B CA 1
ATOM 1660 C C . VAL B 1 11 ? 25.869 7.136 254.332 1.00 49.04 8 VAL B C 1
ATOM 1661 O O . VAL B 1 11 ? 26.059 6.775 255.499 1.00 48.34 8 VAL B O 1
ATOM 1665 N N . LEU B 1 12 ? 26.832 7.653 253.573 1.00 51.30 9 LEU B N 1
ATOM 1666 C CA . LEU B 1 12 ? 28.214 7.695 254.028 1.00 50.34 9 LEU B CA 1
ATOM 1667 C C . LEU B 1 12 ? 28.433 8.857 254.990 1.00 49.43 9 LEU B C 1
ATOM 1668 O O . LEU B 1 12 ? 28.020 9.990 254.719 1.00 49.51 9 LEU B O 1
ATOM 1673 N N . LEU B 1 13 ? 29.088 8.569 256.112 1.00 51.06 10 LEU B N 1
ATOM 1674 C CA . LEU B 1 13 ? 29.344 9.543 257.160 1.00 50.86 10 LEU B CA 1
ATOM 1675 C C . LEU B 1 13 ? 30.837 9.816 257.262 1.00 51.17 10 LEU B C 1
ATOM 1676 O O . LEU B 1 13 ? 31.655 8.889 257.238 1.00 51.76 10 LEU B O 1
ATOM 1681 N N . GLU B 1 14 ? 31.181 11.094 257.391 1.00 49.87 11 GLU B N 1
ATOM 1682 C CA . GLU B 1 14 ? 32.565 11.542 257.466 1.00 50.58 11 GLU B CA 1
ATOM 1683 C C . GLU B 1 14 ? 32.713 12.399 258.715 1.00 51.24 11 GLU B C 1
ATOM 1684 O O . GLU B 1 14 ? 31.983 13.382 258.883 1.00 50.90 11 GLU B O 1
ATOM 1690 N N . TYR B 1 15 ? 33.637 12.021 259.595 1.00 44.83 12 TYR B N 1
ATOM 1691 C CA . TYR B 1 15 ? 33.819 12.721 260.858 1.00 47.21 12 TYR B CA 1
ATOM 1692 C C . TYR B 1 15 ? 35.298 12.711 261.223 1.00 50.08 12 TYR B C 1
ATOM 1693 O O . TYR B 1 15 ? 36.142 12.219 260.468 1.00 50.36 12 TYR B O 1
ATOM 1702 N N . ILE B 1 16 ? 35.607 13.261 262.396 1.00 47.40 13 ILE B N 1
ATOM 1703 C CA . ILE B 1 16 ? 36.976 13.363 262.896 1.00 49.61 13 ILE B CA 1
ATOM 1704 C C . ILE B 1 16 ? 37.009 12.807 264.313 1.00 50.80 13 ILE B C 1
ATOM 1705 O O . ILE B 1 16 ? 36.453 13.413 265.237 1.00 51.08 13 ILE B O 1
ATOM 1710 N N . GLU B 1 17 ? 37.662 11.661 264.487 1.00 53.63 14 GLU B N 1
ATOM 1711 C CA . GLU B 1 17 ? 37.907 11.076 265.797 1.00 58.40 14 GLU B CA 1
ATOM 1712 C C . GLU B 1 17 ? 39.400 11.097 266.088 1.00 62.05 14 GLU B C 1
ATOM 1713 O O . GLU B 1 17 ? 40.218 10.830 265.202 1.00 61.85 14 GLU B O 1
ATOM 1719 N N . GLU B 1 18 ? 39.746 11.412 267.337 1.00 61.78 15 GLU B N 1
ATOM 1720 C CA . GLU B 1 18 ? 41.133 11.649 267.751 1.00 64.75 15 GLU B CA 1
ATOM 1721 C C . GLU B 1 18 ? 41.689 12.739 266.833 1.00 62.84 15 GLU B C 1
ATOM 1722 O O . GLU B 1 18 ? 41.012 13.756 266.623 1.00 60.81 15 GLU B O 1
ATOM 1724 N N . ASN B 1 19 ? 42.884 12.577 266.270 1.00 68.08 16 ASN B N 1
ATOM 1725 C CA . ASN B 1 19 ? 43.440 13.535 265.325 1.00 66.39 16 ASN B CA 1
ATOM 1726 C C . ASN B 1 19 ? 43.297 13.074 263.880 1.00 63.44 16 ASN B C 1
ATOM 1727 O O . ASN B 1 19 ? 43.748 13.775 262.968 1.00 61.89 16 ASN B O 1
ATOM 1732 N N . GLU B 1 20 ? 42.674 11.923 263.649 1.00 65.26 17 GLU B N 1
ATOM 1733 C CA . GLU B 1 20 ? 42.526 11.361 262.316 1.00 62.20 17 GLU B CA 1
ATOM 1734 C C . GLU B 1 20 ? 41.116 11.590 261.786 1.00 57.93 17 GLU B C 1
ATOM 1735 O O . GLU B 1 20 ? 40.161 11.757 262.549 1.00 57.67 17 GLU B O 1
ATOM 1737 N N . LEU B 1 21 ? 40.997 11.599 260.460 1.00 60.07 18 LEU B N 1
ATOM 1738 C CA . LEU B 1 21 ? 39.715 11.759 259.782 1.00 55.45 18 LEU B CA 1
ATOM 1739 C C . LEU B 1 21 ? 39.197 10.374 259.418 1.00 55.41 18 LEU B C 1
ATOM 1740 O O . LEU B 1 21 ? 39.788 9.682 258.581 1.00 54.94 18 LEU B O 1
ATOM 1745 N N . LYS B 1 22 ? 38.102 9.969 260.047 1.00 48.33 19 LYS B N 1
ATOM 1746 C CA . LYS B 1 22 ? 37.491 8.682 259.763 1.00 47.53 19 LYS B CA 1
ATOM 1747 C C . LYS B 1 22 ? 36.373 8.840 258.736 1.00 45.72 19 LYS B C 1
ATOM 1748 O O . LYS B 1 22 ? 35.881 9.941 258.479 1.00 44.96 19 LYS B O 1
ATOM 1750 N N . LYS B 1 23 ? 35.986 7.716 258.137 1.00 46.06 20 LYS B N 1
ATOM 1751 C CA . LYS B 1 23 ? 34.897 7.674 257.172 1.00 45.21 20 LYS B CA 1
ATOM 1752 C C . LYS B 1 23 ? 34.150 6.361 257.348 1.00 44.97 20 LYS B C 1
ATOM 1753 O O . LYS B 1 23 ? 34.773 5.297 257.404 1.00 45.96 20 LYS B O 1
ATOM 1755 N N . ALA B 1 24 ? 32.825 6.438 257.444 1.00 48.44 21 ALA B N 1
ATOM 1756 C CA . ALA B 1 24 ? 31.994 5.277 257.722 1.00 48.57 21 ALA B CA 1
ATOM 1757 C C . ALA B 1 24 ? 30.909 5.139 256.662 1.00 47.56 21 ALA B C 1
ATOM 1758 O O . ALA B 1 24 ? 30.654 6.052 255.872 1.00 46.94 21 ALA B O 1
ATOM 1760 N N . LYS B 1 25 ? 30.268 3.970 256.653 1.00 46.73 22 LYS B N 1
ATOM 1761 C CA . LYS B 1 25 ? 29.186 3.662 255.725 1.00 46.74 22 LYS B CA 1
ATOM 1762 C C . LYS B 1 25 ? 28.024 3.078 256.512 1.00 47.03 22 LYS B C 1
ATOM 1763 O O . LYS B 1 25 ? 28.173 2.036 257.159 1.00 47.81 22 LYS B O 1
ATOM 1769 N N . SER B 1 26 ? 26.875 3.743 256.457 1.00 47.23 23 SER B N 1
ATOM 1770 C CA . SER B 1 26 ? 25.671 3.292 257.137 1.00 48.00 23 SER B CA 1
ATOM 1771 C C . SER B 1 26 ? 24.542 3.126 256.128 1.00 49.30 23 SER B C 1
ATOM 1772 O O . SER B 1 26 ? 24.633 3.560 254.978 1.00 49.49 23 SER B O 1
ATOM 1775 N N . LYS B 1 27 ? 23.464 2.490 256.578 1.00 47.57 24 LYS B N 1
ATOM 1776 C CA . LYS B 1 27 ? 22.308 2.201 255.742 1.00 50.03 24 LYS B CA 1
ATOM 1777 C C . LYS B 1 27 ? 21.104 2.950 256.293 1.00 52.63 24 LYS B C 1
ATOM 1778 O O . LYS B 1 27 ? 20.778 2.820 257.477 1.00 53.40 24 LYS B O 1
ATOM 1784 N N . ALA B 1 28 ? 20.451 3.735 255.439 1.00 52.02 25 ALA B N 1
ATOM 1785 C CA . ALA B 1 28 ? 19.293 4.507 255.868 1.00 54.42 25 ALA B CA 1
ATOM 1786 C C . ALA B 1 28 ? 18.103 3.591 256.123 1.00 58.41 25 ALA B C 1
ATOM 1787 O O . ALA B 1 28 ? 17.854 2.646 255.371 1.00 59.89 25 ALA B O 1
ATOM 1789 N N . VAL B 1 29 ? 17.357 3.880 257.193 1.00 58.80 26 VAL B N 1
ATOM 1790 C CA . VAL B 1 29 ? 16.234 3.053 257.609 1.00 63.39 26 VAL B CA 1
ATOM 1791 C C . VAL B 1 29 ? 14.906 3.795 257.508 1.00 68.95 26 VAL B C 1
ATOM 1792 O O . VAL B 1 29 ? 13.897 3.211 257.094 1.00 73.52 26 VAL B O 1
ATOM 1796 N N . SER B 1 30 ? 14.877 5.081 257.857 1.00 64.35 27 SER B N 1
ATOM 1797 C CA . SER B 1 30 ? 13.632 5.836 257.801 1.00 69.66 27 SER B CA 1
ATOM 1798 C C . SER B 1 30 ? 13.933 7.326 257.738 1.00 67.24 27 SER B C 1
ATOM 1799 O O . SER B 1 30 ? 15.045 7.771 258.032 1.00 62.21 27 SER B O 1
ATOM 1802 N N . ILE B 1 31 ? 12.911 8.090 257.352 1.00 78.85 28 ILE B N 1
ATOM 1803 C CA . ILE B 1 31 ? 12.969 9.548 257.347 1.00 77.31 28 ILE B CA 1
ATOM 1804 C C . ILE B 1 31 ? 11.546 10.082 257.476 1.00 83.09 28 ILE B C 1
ATOM 1805 O O . ILE B 1 31 ? 10.802 10.165 256.492 1.00 84.18 28 ILE B O 1
ATOM 1810 N N . GLU B 1 32 ? 11.149 10.420 258.703 1.00 83.13 29 GLU B N 1
ATOM 1811 C CA . GLU B 1 32 ? 9.788 10.871 258.970 1.00 89.21 29 GLU B CA 1
ATOM 1812 C C . GLU B 1 32 ? 9.638 12.352 258.656 1.00 87.98 29 GLU B C 1
ATOM 1813 O O . GLU B 1 32 ? 9.281 12.723 257.533 1.00 86.77 29 GLU B O 1
ATOM 1815 N N . ASN B 1 33 ? 9.906 13.206 259.642 1.00 90.27 30 ASN B N 1
ATOM 1816 C CA . ASN B 1 33 ? 9.860 14.647 259.431 1.00 89.21 30 ASN B CA 1
ATOM 1817 C C . ASN B 1 33 ? 11.116 15.111 258.705 1.00 82.15 30 ASN B C 1
ATOM 1818 O O . ASN B 1 33 ? 11.560 14.472 257.746 1.00 78.32 30 ASN B O 1
ATOM 1820 N N . ASN B 1 34 ? 11.694 16.222 259.151 1.00 91.37 31 ASN B N 1
ATOM 1821 C CA . ASN B 1 34 ? 12.967 16.695 258.613 1.00 84.76 31 ASN B CA 1
ATOM 1822 C C . ASN B 1 34 ? 14.163 16.034 259.285 1.00 81.91 31 ASN B C 1
ATOM 1823 O O . ASN B 1 34 ? 15.156 16.700 259.590 1.00 78.54 31 ASN B O 1
ATOM 1825 N N . GLU B 1 35 ? 14.094 14.725 259.529 1.00 79.91 32 GLU B N 1
ATOM 1826 C CA . GLU B 1 35 ? 15.173 14.014 260.201 1.00 77.27 32 GLU B CA 1
ATOM 1827 C C . GLU B 1 35 ? 15.298 12.610 259.629 1.00 75.41 32 GLU B C 1
ATOM 1828 O O . GLU B 1 35 ? 14.316 11.864 259.580 1.00 79.56 32 GLU B O 1
ATOM 1834 N N . LEU B 1 36 ? 16.510 12.263 259.202 1.00 69.72 33 LEU B N 1
ATOM 1835 C CA . LEU B 1 36 ? 16.813 10.961 258.623 1.00 67.74 33 LEU B CA 1
ATOM 1836 C C . LEU B 1 36 ? 17.406 10.046 259.685 1.00 67.13 33 LEU B C 1
ATOM 1837 O O . LEU B 1 36 ? 18.378 10.413 260.354 1.00 64.53 33 LEU B O 1
ATOM 1842 N N . LEU B 1 37 ? 16.829 8.859 259.831 1.00 63.08 34 LEU B N 1
ATOM 1843 C CA . LEU B 1 37 ? 17.368 7.838 260.716 1.00 62.32 34 LEU B CA 1
ATOM 1844 C C . LEU B 1 37 ? 18.179 6.835 259.907 1.00 58.12 34 LEU B C 1
ATOM 1845 O O . LEU B 1 37 ? 17.762 6.409 258.826 1.00 58.82 34 LEU B O 1
ATOM 1850 N N . ILE B 1 38 ? 19.348 6.474 260.431 1.00 50.82 35 ILE B N 1
ATOM 1851 C CA . ILE B 1 38 ? 20.218 5.489 259.808 1.00 50.10 35 ILE B CA 1
ATOM 1852 C C . ILE B 1 38 ? 20.565 4.433 260.846 1.00 50.73 35 ILE B C 1
ATOM 1853 O O . ILE B 1 38 ? 20.402 4.634 262.051 1.00 51.33 35 ILE B O 1
ATOM 1858 N N . ALA B 1 39 ? 21.050 3.294 260.360 1.00 49.37 36 ALA B N 1
ATOM 1859 C CA . ALA B 1 39 ? 21.367 2.173 261.227 1.00 49.85 36 ALA B CA 1
ATOM 1860 C C . ALA B 1 39 ? 22.591 1.442 260.696 1.00 47.70 36 ALA B C 1
ATOM 1861 O O . ALA B 1 39 ? 22.947 1.553 259.520 1.00 46.31 36 ALA B O 1
ATOM 1863 N N . TYR B 1 40 ? 23.234 0.697 261.594 1.00 50.76 37 TYR B N 1
ATOM 1864 C CA . TYR B 1 40 ? 24.366 -0.177 261.306 1.00 49.49 37 TYR B CA 1
ATOM 1865 C C . TYR B 1 40 ? 25.522 0.561 260.640 1.00 47.74 37 TYR B C 1
ATOM 1866 O O . TYR B 1 40 ? 25.874 0.251 259.494 1.00 46.94 37 TYR B O 1
ATOM 1875 N N . PRO B 1 41 ? 26.148 1.524 261.316 1.00 47.52 38 PRO B N 1
ATOM 1876 C CA . PRO B 1 41 ? 27.339 2.156 260.741 1.00 46.48 38 PRO B CA 1
ATOM 1877 C C . PRO B 1 41 ? 28.539 1.227 260.833 1.00 47.12 38 PRO B C 1
ATOM 1878 O O . PRO B 1 41 ? 28.741 0.542 261.838 1.00 48.70 38 PRO B O 1
ATOM 1882 N N . VAL B 1 42 ? 29.329 1.192 259.758 1.00 48.81 39 VAL B N 1
ATOM 1883 C CA . VAL B 1 42 ? 30.557 0.409 259.713 1.00 49.94 39 VAL B CA 1
ATOM 1884 C C . VAL B 1 42 ? 31.654 1.249 259.074 1.00 49.78 39 VAL B C 1
ATOM 1885 O O . VAL B 1 42 ? 31.394 2.194 258.327 1.00 48.20 39 VAL B O 1
ATOM 1889 N N . ASP B 1 43 ? 32.897 0.888 259.382 1.00 51.27 40 ASP B N 1
ATOM 1890 C CA . ASP B 1 43 ? 34.053 1.578 258.825 1.00 51.85 40 ASP B CA 1
ATOM 1891 C C . ASP B 1 43 ? 34.269 1.128 257.383 1.00 50.85 40 ASP B C 1
ATOM 1892 O O . ASP B 1 43 ? 34.274 -0.072 257.094 1.00 52.13 40 ASP B O 1
ATOM 1897 N N . VAL B 1 44 ? 34.447 2.097 256.482 1.00 49.40 41 VAL B N 1
ATOM 1898 C CA . VAL B 1 44 ? 34.566 1.816 255.060 1.00 50.35 41 VAL B CA 1
ATOM 1899 C C . VAL B 1 44 ? 35.810 1.012 254.711 1.00 52.86 41 VAL B C 1
ATOM 1900 O O . VAL B 1 44 ? 35.931 0.536 253.581 1.00 54.28 41 VAL B O 1
ATOM 1904 N N . VAL B 1 45 ? 36.729 0.838 255.658 1.00 50.32 42 VAL B N 1
ATOM 1905 C CA . VAL B 1 45 ? 37.945 0.079 255.427 1.00 53.18 42 VAL B CA 1
ATOM 1906 C C . VAL B 1 45 ? 37.889 -1.302 256.066 1.00 55.03 42 VAL B C 1
ATOM 1907 O O . VAL B 1 45 ? 38.454 -2.250 255.509 1.00 57.78 42 VAL B O 1
ATOM 1911 N N . THR B 1 46 ? 37.204 -1.448 257.201 1.00 50.78 43 THR B N 1
ATOM 1912 C CA . THR B 1 46 ? 37.236 -2.690 257.960 1.00 52.96 43 THR B CA 1
ATOM 1913 C C . THR B 1 46 ? 35.867 -3.295 258.252 1.00 52.17 43 THR B C 1
ATOM 1914 O O . THR B 1 46 ? 35.801 -4.447 258.708 1.00 54.39 43 THR B O 1
ATOM 1918 N N . GLY B 1 47 ? 34.784 -2.569 258.003 1.00 55.07 44 GLY B N 1
ATOM 1919 C CA . GLY B 1 47 ? 33.450 -3.084 258.210 1.00 54.64 44 GLY B CA 1
ATOM 1920 C C . GLY B 1 47 ? 33.044 -3.265 259.650 1.00 54.99 44 GLY B C 1
ATOM 1921 O O . GLY B 1 47 ? 31.998 -3.864 259.912 1.00 55.10 44 GLY B O 1
ATOM 1922 N N . ARG B 1 48 ? 33.837 -2.770 260.593 1.00 55.77 45 ARG B N 1
ATOM 1923 C CA . ARG B 1 48 ? 33.513 -2.893 262.004 1.00 56.62 45 ARG B CA 1
ATOM 1924 C C . ARG B 1 48 ? 32.490 -1.843 262.405 1.00 54.13 45 ARG B C 1
ATOM 1925 O O . ARG B 1 48 ? 32.566 -0.689 261.975 1.00 52.57 45 ARG B O 1
ATOM 1933 N N . THR B 1 49 ? 31.535 -2.247 263.239 1.00 54.88 46 THR B N 1
ATOM 1934 C CA . THR B 1 49 ? 30.563 -1.299 263.764 1.00 53.14 46 THR B CA 1
ATOM 1935 C C . THR B 1 49 ? 31.287 -0.195 264.522 1.00 53.70 46 THR B C 1
ATOM 1936 O O . THR B 1 49 ? 32.183 -0.464 265.327 1.00 56.31 46 THR B O 1
ATOM 1940 N N . VAL B 1 50 ? 30.915 1.050 264.245 1.00 55.23 47 VAL B N 1
ATOM 1941 C CA . VAL B 1 50 ? 31.580 2.205 264.829 1.00 54.91 47 VAL B CA 1
ATOM 1942 C C . VAL B 1 50 ? 30.610 2.932 265.750 1.00 54.77 47 VAL B C 1
ATOM 1943 O O . VAL B 1 50 ? 29.400 2.982 265.505 1.00 53.82 47 VAL B O 1
ATOM 1947 N N . ILE B 1 51 ? 31.157 3.495 266.822 1.00 75.55 48 ILE B N 1
ATOM 1948 C CA . ILE B 1 51 ? 30.379 4.187 267.840 1.00 75.90 48 ILE B CA 1
ATOM 1949 C C . ILE B 1 51 ? 30.487 5.683 267.587 1.00 77.14 48 ILE B C 1
ATOM 1950 O O . ILE B 1 51 ? 31.576 6.261 267.683 1.00 80.40 48 ILE B O 1
ATOM 1955 N N . LEU B 1 52 ? 29.360 6.311 267.271 1.00 63.02 49 LEU B N 1
ATOM 1956 C CA . LEU B 1 52 ? 29.302 7.739 266.984 1.00 63.89 49 LEU B CA 1
ATOM 1957 C C . LEU B 1 52 ? 28.649 8.439 268.167 1.00 65.28 49 LEU B C 1
ATOM 1958 O O . LEU B 1 52 ? 27.464 8.226 268.449 1.00 64.37 49 LEU B O 1
ATOM 1963 N N . HIS B 1 53 ? 29.425 9.267 268.858 1.00 69.02 50 HIS B N 1
ATOM 1964 C CA . HIS B 1 53 ? 28.926 9.963 270.030 1.00 69.95 50 HIS B CA 1
ATOM 1965 C C . HIS B 1 53 ? 27.976 11.084 269.621 1.00 69.37 50 HIS B C 1
ATOM 1966 O O . HIS B 1 53 ? 28.034 11.614 268.508 1.00 68.43 50 HIS B O 1
ATOM 1973 N N . ASN B 1 54 ? 27.090 11.441 270.545 1.00 66.07 51 ASN B N 1
ATOM 1974 C CA . ASN B 1 54 ? 26.077 12.447 270.267 1.00 66.51 51 ASN B CA 1
ATOM 1975 C C . ASN B 1 54 ? 26.709 13.823 270.096 1.00 66.24 51 ASN B C 1
ATOM 1976 O O . ASN B 1 54 ? 27.775 14.117 270.644 1.00 66.28 51 ASN B O 1
ATOM 1981 N N . ASP B 1 55 ? 26.035 14.665 269.310 1.00 67.15 52 ASP B N 1
ATOM 1982 C CA . ASP B 1 55 ? 26.469 16.036 269.038 1.00 65.71 52 ASP B CA 1
ATOM 1983 C C . ASP B 1 55 ? 27.840 16.083 268.369 1.00 63.11 52 ASP B C 1
ATOM 1984 O O . ASP B 1 55 ? 28.572 17.066 268.499 1.00 61.67 52 ASP B O 1
ATOM 1989 N N . MET B 1 56 ? 28.197 15.023 267.649 1.00 66.38 53 MET B N 1
ATOM 1990 C CA . MET B 1 56 ? 29.414 15.001 266.848 1.00 63.73 53 MET B CA 1
ATOM 1991 C C . MET B 1 56 ? 29.079 15.467 265.437 1.00 59.70 53 MET B C 1
ATOM 1992 O O . MET B 1 56 ? 28.193 14.903 264.788 1.00 59.21 53 MET B O 1
ATOM 1997 N N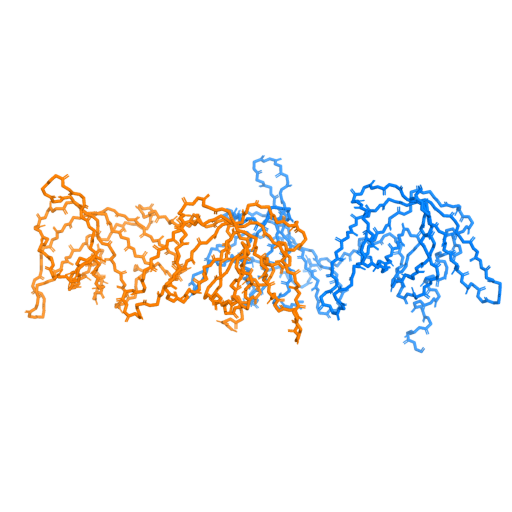 . GLU B 1 57 ? 29.785 16.491 264.968 1.00 57.83 54 GLU B N 1
ATOM 1998 C CA . GLU B 1 57 ? 29.542 17.020 263.633 1.00 54.22 54 GLU B CA 1
ATOM 1999 C C . GLU B 1 57 ? 30.042 16.038 262.580 1.00 52.09 54 GLU B C 1
ATOM 2000 O O . GLU B 1 57 ? 31.181 15.566 262.646 1.00 52.35 54 GLU B O 1
ATOM 2006 N N . VAL B 1 58 ? 29.181 15.720 261.610 1.00 52.27 55 VAL B N 1
ATOM 2007 C CA . VAL B 1 58 ? 29.516 14.794 260.537 1.00 50.24 55 VAL B CA 1
ATOM 2008 C C . VAL B 1 58 ? 29.114 15.400 259.199 1.00 49.32 55 VAL B C 1
ATOM 2009 O O . VAL B 1 58 ? 28.244 16.270 259.114 1.00 49.80 55 VAL B O 1
ATOM 2013 N N . THR B 1 59 ? 29.772 14.925 258.144 1.00 51.06 56 THR B N 1
ATOM 2014 C CA . THR B 1 59 ? 29.451 15.290 256.769 1.00 51.54 56 THR B CA 1
ATOM 2015 C C . THR B 1 59 ? 28.758 14.104 256.113 1.00 51.07 56 THR B C 1
ATOM 2016 O O . THR B 1 59 ? 29.342 13.020 256.010 1.00 50.74 56 THR B O 1
ATOM 2020 N N . VAL B 1 60 ? 27.519 14.311 255.674 1.00 49.20 57 VAL B N 1
ATOM 2021 C CA . VAL B 1 60 ? 26.653 13.232 255.211 1.00 49.30 57 VAL B CA 1
ATOM 2022 C C . VAL B 1 60 ? 26.634 13.220 253.689 1.00 50.54 57 VAL B C 1
ATOM 2023 O O . VAL B 1 60 ? 26.476 14.270 253.053 1.00 51.66 57 VAL B O 1
ATOM 2027 N N . GLU B 1 61 ? 26.788 12.034 253.103 1.00 51.08 58 GLU B N 1
ATOM 2028 C CA . GLU B 1 61 ? 26.702 11.866 251.658 1.00 52.93 58 GLU B CA 1
ATOM 2029 C C . GLU B 1 61 ? 25.867 10.638 251.337 1.00 54.13 58 GLU B C 1
ATOM 2030 O O . GLU B 1 61 ? 26.067 9.572 251.928 1.00 53.20 58 GLU B O 1
ATOM 2036 N N . PHE B 1 62 ? 24.936 10.794 250.401 1.00 53.59 59 PHE B N 1
ATOM 2037 C CA . PHE B 1 62 ? 24.132 9.689 249.904 1.00 55.90 59 PHE B CA 1
ATOM 2038 C C . PHE B 1 62 ? 23.848 9.937 248.431 1.00 59.53 59 PHE B C 1
ATOM 2039 O O . PHE B 1 62 ? 24.033 11.045 247.921 1.00 60.40 59 PHE B O 1
ATOM 2047 N N . VAL B 1 63 ? 23.386 8.895 247.750 1.00 52.92 60 VAL B N 1
ATOM 2048 C CA . VAL B 1 63 ? 23.074 8.978 246.328 1.00 56.24 60 VAL B CA 1
ATOM 2049 C C . VAL B 1 63 ? 21.599 9.329 246.169 1.00 58.06 60 VAL B C 1
ATOM 2050 O O . VAL B 1 63 ? 20.722 8.605 246.652 1.00 58.03 60 VAL B O 1
ATOM 2054 N N . GLY B 1 64 ? 21.327 10.439 245.488 1.00 62.93 61 GLY B N 1
ATOM 2055 C CA . GLY B 1 64 ? 19.971 10.893 245.268 1.00 64.50 61 GLY B CA 1
ATOM 2056 C C . GLY B 1 64 ? 19.260 10.100 244.187 1.00 67.30 61 GLY B C 1
ATOM 2057 O O . GLY B 1 64 ? 19.688 9.026 243.763 1.00 67.82 61 GLY B O 1
ATOM 2058 N N . LYS B 1 65 ? 18.134 10.659 243.734 1.00 62.67 62 LYS B N 1
ATOM 2059 C CA . LYS B 1 65 ? 17.342 10.002 242.701 1.00 66.80 62 LYS B CA 1
ATOM 2060 C C . LYS B 1 65 ? 18.009 10.061 241.334 1.00 70.09 62 LYS B C 1
ATOM 2061 O O . LYS B 1 65 ? 17.720 9.216 240.481 1.00 73.38 62 LYS B O 1
ATOM 2063 N N . ASP B 1 66 ? 18.893 11.030 241.109 1.00 70.83 63 ASP B N 1
ATOM 2064 C CA . ASP B 1 66 ? 19.611 11.151 239.847 1.00 74.17 63 ASP B CA 1
ATOM 2065 C C . ASP B 1 66 ? 20.756 10.157 239.723 1.00 72.78 63 ASP B C 1
ATOM 2066 O O . ASP B 1 66 ? 21.530 10.253 238.764 1.00 75.38 63 ASP B O 1
ATOM 2071 N N . GLU B 1 67 ? 20.876 9.216 240.659 1.00 70.93 64 GLU B N 1
ATOM 2072 C CA . GLU B 1 67 ? 22.054 8.361 240.781 1.00 69.09 64 GLU B CA 1
ATOM 2073 C C . GLU B 1 67 ? 23.316 9.223 240.845 1.00 67.69 64 GLU B C 1
ATOM 2074 O O . GLU B 1 67 ? 24.241 9.097 240.042 1.00 69.31 64 GLU B O 1
ATOM 2076 N N . VAL B 1 68 ? 23.325 10.123 241.825 1.00 68.54 65 VAL B N 1
ATOM 2077 C CA . VAL B 1 68 ? 24.346 11.161 241.917 1.00 67.60 65 VAL B CA 1
ATOM 2078 C C . VAL B 1 68 ? 24.443 11.581 243.383 1.00 63.23 65 VAL B C 1
ATOM 2079 O O . VAL B 1 68 ? 23.421 11.605 244.084 1.00 62.13 65 VAL B O 1
ATOM 2083 N N . PRO B 1 69 ? 25.633 11.889 243.904 1.00 64.58 66 PRO B N 1
ATOM 2084 C CA . PRO B 1 69 ? 25.757 12.122 245.347 1.00 60.78 66 PRO B CA 1
ATOM 2085 C C . PRO B 1 69 ? 25.211 13.478 245.761 1.00 60.54 66 PRO B C 1
ATOM 2086 O O . PRO B 1 69 ? 25.369 14.478 245.057 1.00 62.70 66 PRO B O 1
ATOM 2090 N N . TYR B 1 70 ? 24.570 13.497 246.927 1.00 64.86 67 TYR B N 1
ATOM 2091 C CA . TYR B 1 70 ? 24.158 14.719 247.601 1.00 62.88 67 TYR B CA 1
ATOM 2092 C C . TYR B 1 70 ? 24.880 14.794 248.938 1.00 59.55 67 TYR B C 1
ATOM 2093 O O . TYR B 1 70 ? 25.023 13.783 249.633 1.00 57.95 67 TYR B O 1
ATOM 2102 N N . ARG B 1 71 ? 25.336 15.991 249.298 1.00 58.15 68 ARG B N 1
ATOM 2103 C CA . ARG B 1 71 ? 26.138 16.176 250.497 1.00 55.95 68 ARG B CA 1
ATOM 2104 C C . ARG B 1 71 ? 25.596 17.318 251.340 1.00 55.97 68 ARG B C 1
ATOM 2105 O O . ARG B 1 71 ? 25.177 18.353 250.812 1.00 58.09 68 ARG B O 1
ATOM 2113 N N . PHE B 1 72 ? 25.611 17.116 252.654 1.00 55.96 69 PHE B N 1
ATOM 2114 C CA . PHE B 1 72 ? 25.234 18.146 253.607 1.00 56.12 69 PHE B CA 1
ATOM 2115 C C . PHE B 1 72 ? 25.941 17.872 254.927 1.00 54.26 69 PHE B C 1
ATOM 2116 O O . PHE B 1 72 ? 26.649 16.874 255.086 1.00 52.92 69 PHE B O 1
ATOM 2124 N N . ILE B 1 73 ? 25.735 18.775 255.879 1.00 51.71 70 ILE B N 1
ATOM 2125 C CA . ILE B 1 73 ? 26.346 18.704 257.199 1.00 50.69 70 ILE B CA 1
ATOM 2126 C C . ILE B 1 73 ? 25.248 18.444 258.219 1.00 50.49 70 ILE B C 1
ATOM 2127 O O . ILE B 1 73 ? 24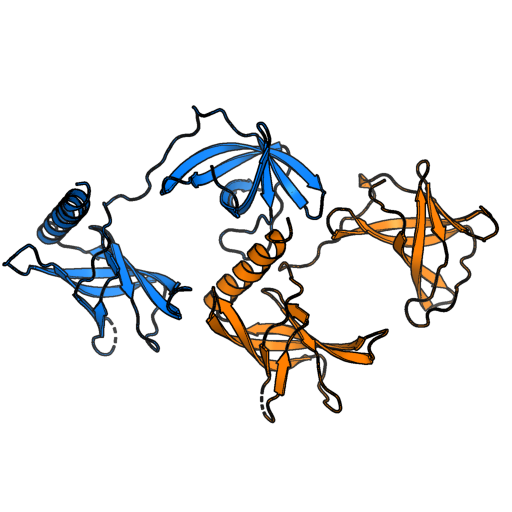.134 18.967 258.092 1.00 51.73 70 ILE B O 1
ATOM 2132 N N . SER B 1 74 ? 25.556 17.628 259.222 1.00 51.68 71 SER B N 1
ATOM 2133 C CA . SER B 1 74 ? 24.612 17.337 260.292 1.00 54.74 71 SER B CA 1
ATOM 2134 C C . SER B 1 74 ? 25.402 16.960 261.539 1.00 56.03 71 SER B C 1
ATOM 2135 O O . SER B 1 74 ? 26.631 17.079 261.576 1.00 54.35 71 SER B O 1
ATOM 2138 N N . ARG B 1 75 ? 24.692 16.507 262.571 1.00 55.18 72 ARG B N 1
ATOM 2139 C CA . ARG B 1 75 ? 25.320 16.100 263.818 1.00 57.67 72 ARG B CA 1
ATOM 2140 C C . ARG B 1 75 ? 24.573 14.906 264.392 1.00 60.98 72 ARG B C 1
ATOM 2141 O O . ARG B 1 75 ? 23.359 14.768 264.217 1.00 62.41 72 ARG B O 1
ATOM 2149 N N . ILE B 1 76 ? 25.319 14.042 265.081 1.00 59.92 73 ILE B N 1
ATOM 2150 C CA . ILE B 1 76 ? 24.766 12.786 265.571 1.00 61.98 73 ILE B CA 1
ATOM 2151 C C . ILE B 1 76 ? 23.775 13.051 266.695 1.00 65.46 73 ILE B C 1
ATOM 2152 O O . ILE B 1 76 ? 24.014 13.882 267.582 1.00 67.21 73 ILE B O 1
ATOM 2157 N N . LYS B 1 77 ? 22.647 12.343 266.658 1.00 64.09 74 LYS B N 1
ATOM 2158 C CA . LYS B 1 77 ? 21.660 12.374 267.731 1.00 68.21 74 LYS B CA 1
ATOM 2159 C C . LYS B 1 77 ? 21.153 10.957 267.941 1.00 67.99 74 LYS B C 1
ATOM 2160 O O . LYS B 1 77 ? 20.583 10.359 267.023 1.00 66.50 74 LYS B O 1
ATOM 2162 N N . GLY B 1 78 ? 21.367 10.419 269.139 1.00 67.02 75 GLY B N 1
ATOM 2163 C CA . GLY B 1 78 ? 20.979 9.053 269.409 1.00 67.02 75 GLY B CA 1
ATOM 2164 C C . GLY B 1 78 ? 19.474 8.869 269.455 1.00 71.37 75 GLY B C 1
ATOM 2165 O O . GLY B 1 78 ? 18.704 9.805 269.675 1.00 75.49 75 GLY B O 1
ATOM 2166 N N . LYS B 1 79 ? 19.058 7.621 269.238 1.00 65.26 76 LYS B N 1
ATOM 2167 C CA . LYS B 1 79 ? 17.649 7.243 269.273 1.00 70.12 76 LYS B CA 1
ATOM 2168 C C . LYS B 1 79 ? 17.515 5.726 269.260 1.00 69.01 76 LYS B C 1
ATOM 2169 O O . LYS B 1 79 ? 17.970 5.068 268.319 1.00 64.85 76 LYS B O 1
ATOM 2171 N N . VAL B 1 80 ? 16.895 5.161 270.291 1.00 73.12 77 VAL B N 1
ATOM 2172 C CA . VAL B 1 80 ? 16.734 3.713 270.409 1.00 72.14 77 VAL B CA 1
ATOM 2173 C C . VAL B 1 80 ? 15.331 3.383 269.908 1.00 74.34 77 VAL B C 1
ATOM 2174 O O . VAL B 1 80 ? 14.360 3.357 270.667 1.00 71.48 77 VAL B O 1
ATOM 2178 N N . LYS B 1 81 ? 15.223 3.137 268.606 1.00 78.52 78 LYS B N 1
ATOM 2179 C CA . LYS B 1 81 ? 14.004 2.630 267.996 1.00 81.13 78 LYS B CA 1
ATOM 2180 C C . LYS B 1 81 ? 14.132 1.129 267.764 1.00 80.89 78 LYS B C 1
ATOM 2181 O O . LYS B 1 81 ? 15.236 0.589 267.651 1.00 84.44 78 LYS B O 1
ATOM 2183 N N . ASP B 1 82 ? 12.981 0.459 267.690 1.00 89.80 79 ASP B N 1
ATOM 2184 C CA . ASP B 1 82 ? 12.904 -1.003 267.609 1.00 89.45 79 ASP B CA 1
ATOM 2185 C C . ASP B 1 82 ? 13.641 -1.552 268.826 1.00 87.71 79 ASP B C 1
ATOM 2186 O O . ASP B 1 82 ? 13.192 -1.303 269.958 1.00 90.51 79 ASP B O 1
ATOM 2191 N N . LYS B 1 83 ? 14.747 -2.282 268.662 1.00 84.42 80 LYS B N 1
ATOM 2192 C CA . LYS B 1 83 ? 15.579 -2.701 269.784 1.00 82.70 80 LYS B CA 1
ATOM 2193 C C . LYS B 1 83 ? 17.055 -2.438 269.507 1.00 77.95 80 LYS B C 1
ATOM 2194 O O . LYS B 1 83 ? 17.920 -2.972 270.209 1.00 76.56 80 LYS B O 1
ATOM 2196 N N . LEU B 1 84 ? 17.357 -1.623 268.500 1.00 80.08 81 LEU B N 1
ATOM 2197 C CA . LEU B 1 84 ? 18.724 -1.339 268.094 1.00 75.68 81 LEU B CA 1
ATOM 2198 C C . LEU B 1 84 ? 18.998 0.154 268.218 1.00 75.64 81 LEU B C 1
ATOM 2199 O O . LEU B 1 84 ? 18.102 0.985 268.036 1.00 78.33 81 LEU B O 1
ATOM 2204 N N . GLN B 1 85 ? 20.247 0.487 268.530 1.00 71.17 82 GLN B N 1
ATOM 2205 C CA . GLN B 1 85 ? 20.664 1.879 268.657 1.00 70.96 82 GLN B CA 1
ATOM 2206 C C . GLN B 1 85 ? 20.831 2.473 267.264 1.00 68.60 82 GLN B C 1
ATOM 2207 O O . GLN B 1 85 ? 21.720 2.067 266.509 1.00 65.23 82 GLN B O 1
ATOM 2213 N N . MET B 1 86 ? 19.974 3.428 266.918 1.00 69.64 83 MET B N 1
ATOM 2214 C CA . MET B 1 86 ? 20.038 4.108 265.636 1.00 67.73 83 MET B CA 1
ATOM 2215 C C . MET B 1 86 ? 20.807 5.417 265.777 1.00 66.52 83 MET B C 1
ATOM 2216 O O . MET B 1 86 ? 21.232 5.812 266.865 1.00 67.71 83 MET B O 1
ATOM 2221 N N . ILE B 1 87 ? 20.991 6.095 264.648 1.00 64.10 84 ILE B N 1
ATOM 2222 C CA . ILE B 1 87 ? 21.582 7.426 264.601 1.00 63.19 84 ILE B CA 1
ATOM 2223 C C . ILE B 1 87 ? 20.635 8.307 263.803 1.00 58.97 84 ILE B C 1
ATOM 2224 O O . ILE B 1 87 ? 20.300 7.982 262.657 1.00 57.46 84 ILE B O 1
ATOM 2229 N N . CYS B 1 88 ? 20.193 9.406 264.407 1.00 69.89 85 CYS B N 1
ATOM 2230 C CA . CYS B 1 88 ? 19.202 10.291 263.812 1.00 70.54 85 CYS B CA 1
ATOM 2231 C C . CYS B 1 88 ? 19.878 11.587 263.380 1.00 69.70 85 CYS B C 1
ATOM 2232 O O . CYS B 1 88 ? 20.366 12.349 264.222 1.00 70.89 85 CYS B O 1
ATOM 2235 N N . LEU B 1 89 ? 19.893 11.837 262.073 1.00 66.17 86 LEU B N 1
ATOM 2236 C CA . LEU B 1 89 ? 20.493 13.034 261.502 1.00 65.68 86 LEU B CA 1
ATOM 2237 C C . LEU B 1 89 ? 19.411 14.032 261.110 1.00 67.60 86 LEU B C 1
ATOM 2238 O O . LEU B 1 89 ? 18.328 13.644 260.662 1.00 68.35 86 LEU B O 1
ATOM 2243 N N . GLU B 1 90 ? 19.713 15.319 261.272 1.00 68.28 87 GLU B N 1
ATOM 2244 C CA . GLU B 1 90 ? 18.771 16.376 260.925 1.00 70.63 87 GLU B CA 1
ATOM 2245 C C . GLU B 1 90 ? 18.831 16.645 259.426 1.00 69.30 87 GLU B C 1
ATOM 2246 O O . GLU B 1 90 ? 19.868 17.071 258.906 1.00 67.89 87 GLU B O 1
ATOM 2248 N N . MET B 1 91 ? 17.726 16.395 258.736 1.00 80.50 88 MET B N 1
ATOM 2249 C CA . MET B 1 91 ? 17.640 16.625 257.298 1.00 78.36 88 MET B CA 1
ATOM 2250 C C . MET B 1 91 ? 17.554 18.117 257.004 1.00 78.16 88 MET B C 1
ATOM 2251 O O . MET B 1 91 ? 16.547 18.746 257.356 1.00 81.36 88 MET B O 1
ATOM 2256 N N . PRO B 1 92 ? 18.556 18.718 256.373 1.00 74.35 89 PRO B N 1
ATOM 2257 C CA . PRO B 1 92 ? 18.493 20.143 256.062 1.00 75.99 89 PRO B CA 1
ATOM 2258 C C . PRO B 1 92 ? 17.641 20.380 254.830 1.00 77.10 89 PRO B C 1
ATOM 2259 O O . PRO B 1 92 ? 17.290 19.425 254.119 1.00 75.37 89 PRO B O 1
ATOM 2263 N N . PRO B 1 93 ? 17.277 21.632 254.544 1.00 75.98 90 PRO B N 1
ATOM 2264 C CA . PRO B 1 93 ? 16.542 21.912 253.306 1.00 77.64 90 PRO B CA 1
ATOM 2265 C C . PRO B 1 93 ? 17.357 21.525 252.082 1.00 74.62 90 PRO B C 1
ATOM 2266 O O . PRO B 1 93 ? 18.589 21.482 252.114 1.00 72.19 90 PRO B O 1
ATOM 2270 N N . ARG B 1 94 ? 16.644 21.234 250.990 1.00 78.71 91 ARG B N 1
ATOM 2271 C CA . ARG B 1 94 ? 17.306 20.770 249.776 1.00 76.00 91 ARG B CA 1
ATOM 2272 C C . ARG B 1 94 ? 18.267 21.814 249.223 1.00 76.57 91 ARG B C 1
ATOM 2273 O O . ARG B 1 94 ? 19.264 21.459 248.584 1.00 73.77 91 ARG B O 1
ATOM 2275 N N . GLU B 1 95 ? 17.994 23.099 249.463 1.00 76.17 92 GLU B N 1
ATOM 2276 C CA . GLU B 1 95 ? 18.883 24.145 248.968 1.00 77.43 92 GLU B CA 1
ATOM 2277 C C . GLU B 1 95 ? 20.220 24.141 249.699 1.00 75.36 92 GLU B C 1
ATOM 2278 O O . GLU B 1 95 ? 21.237 24.549 249.127 1.00 75.07 92 GLU B O 1
ATOM 2284 N N . LYS B 1 96 ? 20.241 23.691 250.953 1.00 77.14 93 LYS B N 1
ATOM 2285 C CA . LYS B 1 96 ? 21.470 23.586 251.726 1.00 75.45 93 LYS B CA 1
ATOM 2286 C C . LYS B 1 96 ? 22.222 22.288 251.461 1.00 71.03 93 LYS B C 1
ATOM 2287 O O . LYS B 1 96 ? 23.243 22.037 252.108 1.00 69.70 93 LYS B O 1
ATOM 2289 N N . MET B 1 97 ? 21.742 21.463 250.536 1.00 77.78 94 MET B N 1
ATOM 2290 C CA . MET B 1 97 ? 22.420 20.235 250.145 1.00 73.93 94 MET B CA 1
ATOM 2291 C C . MET B 1 97 ? 23.228 20.491 248.880 1.00 73.37 94 MET B C 1
ATOM 2292 O O . MET B 1 97 ? 22.698 21.022 247.898 1.00 75.16 94 MET B O 1
ATOM 2297 N N . LYS B 1 98 ? 24.505 20.127 248.908 1.00 70.22 95 LYS B N 1
ATOM 2298 C CA . LYS B 1 98 ? 25.340 20.234 247.723 1.00 69.53 95 LYS B CA 1
ATOM 2299 C C . LYS B 1 98 ? 25.043 19.082 246.772 1.00 67.15 95 LYS B C 1
ATOM 2300 O O . LYS B 1 98 ? 24.725 17.968 247.194 1.00 65.69 95 LYS B O 1
ATOM 2302 N N . ARG B 1 99 ? 25.134 19.360 245.479 1.00 75.37 96 ARG B N 1
ATOM 2303 C CA . ARG B 1 99 ? 24.866 18.363 244.443 1.00 73.23 96 ARG B CA 1
ATOM 2304 C C . ARG B 1 99 ? 26.180 18.034 243.741 1.00 71.55 96 ARG B C 1
ATOM 2305 O O . ARG B 1 99 ? 26.667 18.818 242.923 1.00 72.89 96 ARG B O 1
ATOM 2313 N N . ILE B 1 100 ? 26.754 16.880 244.068 1.00 66.19 97 ILE B N 1
ATOM 2314 C CA . ILE B 1 100 ? 28.046 16.485 243.520 1.00 65.47 97 ILE B CA 1
ATOM 2315 C C . ILE B 1 100 ? 27.831 15.822 242.168 1.00 64.79 97 ILE B C 1
ATOM 2316 O O . ILE B 1 100 ? 26.967 14.951 242.027 1.00 65.49 97 ILE B O 1
ATOM 2321 N N . GLN B 1 101 ? 28.601 16.250 241.166 1.00 71.74 98 GLN B N 1
ATOM 2322 C CA . GLN B 1 101 ? 28.600 15.632 239.844 1.00 71.23 98 GLN B CA 1
ATOM 2323 C C . GLN B 1 101 ? 29.840 16.097 239.094 1.00 71.71 98 GLN B C 1
ATOM 2324 O O . GLN B 1 101 ? 29.743 16.859 238.127 1.00 73.30 98 GLN B O 1
ATOM 2330 N N . ARG B 1 102 ? 31.012 15.645 239.528 1.00 68.81 99 ARG B N 1
ATOM 2331 C CA . ARG B 1 102 ? 32.278 16.133 238.984 1.00 69.59 99 ARG B CA 1
ATOM 2332 C C . ARG B 1 102 ? 32.835 15.216 237.892 1.00 68.72 99 ARG B C 1
ATOM 2333 O O . ARG B 1 102 ? 34.054 15.100 237.693 1.00 69.28 99 ARG B O 1
ATOM 2341 N N . ARG B 1 103 ? 31.946 14.560 237.147 1.00 63.09 100 ARG B N 1
ATOM 2342 C CA . ARG B 1 103 ? 32.318 13.666 236.055 1.00 62.58 100 ARG B CA 1
ATOM 2343 C C . ARG B 1 103 ? 32.171 14.403 234.730 1.00 63.27 100 ARG B C 1
ATOM 2344 O O . ARG B 1 103 ? 31.061 14.783 234.339 1.00 63.88 100 ARG B O 1
ATOM 2352 N N . GLN B 1 104 ? 33.291 14.587 234.030 1.00 60.45 101 GLN B N 1
ATOM 2353 C CA . GLN B 1 104 ? 33.257 15.294 232.755 1.00 61.90 101 GLN B CA 1
ATOM 2354 C C . GLN B 1 104 ? 32.591 14.468 231.663 1.00 61.01 101 GLN B C 1
ATOM 2355 O O . GLN B 1 104 ? 32.074 15.037 230.694 1.00 62.29 101 GLN B O 1
ATOM 2357 N N . TYR B 1 105 ? 32.565 13.143 231.810 1.00 57.68 102 TYR B N 1
ATOM 2358 C CA . TYR B 1 105 ? 32.060 12.252 230.771 1.00 58.91 102 TYR B CA 1
ATOM 2359 C C . TYR B 1 105 ? 31.227 11.152 231.410 1.00 59.48 102 TYR B C 1
ATOM 2360 O O . TYR B 1 105 ? 31.703 10.444 232.305 1.00 58.90 102 TYR B O 1
ATOM 2369 N N . VAL B 1 106 ? 29.989 11.006 230.933 1.00 54.57 103 VAL B N 1
ATOM 2370 C CA . VAL B 1 106 ? 29.095 9.980 231.450 1.00 55.71 103 VAL B CA 1
ATOM 2371 C C . VAL B 1 106 ? 29.687 8.599 231.204 1.00 56.07 103 VAL B C 1
ATOM 2372 O O . VAL B 1 106 ? 30.236 8.311 230.132 1.00 56.67 103 VAL B O 1
ATOM 2376 N N . ARG B 1 107 ? 29.584 7.738 232.211 1.00 57.16 104 ARG B N 1
ATOM 2377 C CA . ARG B 1 107 ? 30.120 6.388 232.160 1.00 57.12 104 ARG B CA 1
ATOM 2378 C C . ARG B 1 107 ? 29.005 5.375 231.926 1.00 59.17 104 ARG B C 1
ATOM 2379 O O . ARG B 1 107 ? 27.815 5.683 232.019 1.00 60.77 104 ARG B O 1
ATOM 2387 N N . THR B 1 108 ? 29.412 4.142 231.635 1.00 51.23 105 THR B N 1
ATOM 2388 C CA . THR B 1 108 ? 28.477 3.034 231.518 1.00 52.90 105 THR B CA 1
ATOM 2389 C C . THR B 1 108 ? 29.173 1.752 231.947 1.00 51.65 105 THR B C 1
ATOM 2390 O O . THR B 1 108 ? 30.380 1.590 231.754 1.00 50.23 105 THR B O 1
ATOM 2394 N N . ASP B 1 109 ? 28.398 0.846 232.543 1.00 59.50 106 ASP B N 1
ATOM 2395 C CA . ASP B 1 109 ? 28.910 -0.444 233.007 1.00 58.14 106 ASP B CA 1
ATOM 2396 C C . ASP B 1 109 ? 28.868 -1.417 231.835 1.00 58.34 106 ASP B C 1
ATOM 2397 O O . ASP B 1 109 ? 27.884 -2.124 231.615 1.00 59.13 106 ASP B O 1
ATOM 2402 N N . ALA B 1 110 ? 29.955 -1.454 231.070 1.00 49.69 107 ALA B N 1
ATOM 2403 C CA . ALA B 1 110 ? 30.034 -2.273 229.870 1.00 50.30 107 ALA B CA 1
ATOM 2404 C C . ALA B 1 110 ? 31.335 -3.060 229.860 1.00 49.60 107 ALA B C 1
ATOM 2405 O O . ALA B 1 110 ? 32.393 -2.533 230.217 1.00 49.43 107 ALA B O 1
ATOM 2407 N N . VAL B 1 111 ? 31.249 -4.320 229.449 1.00 49.85 108 VAL B N 1
ATOM 2408 C CA . VAL B 1 111 ? 32.412 -5.192 229.318 1.00 50.47 108 VAL B CA 1
ATOM 2409 C C . VAL B 1 111 ? 32.865 -5.167 227.862 1.00 52.27 108 VAL B C 1
ATOM 2410 O O . VAL B 1 111 ? 32.134 -5.605 226.965 1.00 52.62 108 VAL B O 1
ATOM 2414 N N . LEU B 1 112 ? 34.062 -4.637 227.623 1.00 47.99 109 LEU B N 1
ATOM 2415 C CA . LEU B 1 112 ? 34.615 -4.515 226.283 1.00 50.60 109 LEU B CA 1
ATOM 2416 C C . LEU B 1 112 ? 36.029 -5.076 226.259 1.00 53.65 109 LEU B C 1
ATOM 2417 O O . LEU B 1 112 ? 36.799 -4.878 227.203 1.00 54.46 109 LEU B O 1
ATOM 2422 N N . ASP B 1 113 ? 36.367 -5.774 225.176 1.00 57.13 110 ASP B N 1
ATOM 2423 C CA . ASP B 1 113 ? 37.710 -6.321 225.025 1.00 60.44 110 ASP B CA 1
ATOM 2424 C C . ASP B 1 113 ? 38.732 -5.194 224.934 1.00 62.76 110 ASP B C 1
ATOM 2425 O O . ASP B 1 113 ? 38.535 -4.214 224.208 1.00 63.09 110 ASP B O 1
ATOM 2430 N N . VAL B 1 114 ? 39.827 -5.331 225.680 1.00 63.05 111 VAL B N 1
ATOM 2431 C CA . VAL B 1 114 ? 40.846 -4.293 225.784 1.00 63.68 111 VAL B CA 1
ATOM 2432 C C . VAL B 1 114 ? 42.222 -4.918 225.597 1.00 65.14 111 VAL B C 1
ATOM 2433 O O . VAL B 1 114 ? 42.515 -5.983 226.153 1.00 65.22 111 VAL B O 1
ATOM 2437 N N . GLN B 1 115 ? 43.065 -4.254 224.810 1.00 71.03 112 GLN B N 1
ATOM 2438 C CA . GLN B 1 115 ? 44.463 -4.627 224.636 1.00 72.57 112 GLN B CA 1
ATOM 2439 C C . GLN B 1 115 ? 45.345 -3.566 225.280 1.00 72.86 112 GLN B C 1
ATOM 2440 O O . GLN B 1 115 ? 45.219 -2.377 224.969 1.00 72.68 112 GLN B O 1
ATOM 2446 N N . ILE B 1 116 ? 46.233 -3.996 226.174 1.00 75.44 113 ILE B N 1
ATOM 2447 C CA . ILE B 1 116 ? 47.136 -3.104 226.894 1.00 75.68 113 ILE B CA 1
ATOM 2448 C C . ILE B 1 116 ? 48.551 -3.362 226.401 1.00 77.68 113 ILE B C 1
ATOM 2449 O O . ILE B 1 116 ? 48.940 -4.515 226.186 1.00 78.86 113 ILE B O 1
ATOM 2454 N N . GLN B 1 117 ? 49.319 -2.292 226.218 1.00 81.69 114 GLN B N 1
ATOM 2455 C CA . GLN B 1 117 ? 50.693 -2.414 225.737 1.00 83.04 114 GLN B CA 1
ATOM 2456 C C . GLN B 1 117 ? 51.635 -1.465 226.475 1.00 82.66 114 GLN B C 1
ATOM 2457 O O . GLN B 1 117 ? 52.747 -1.844 226.850 1.00 83.88 114 GLN B O 1
ATOM 2463 N N . GLU B 1 121 ? 57.037 -4.418 226.739 1.00 103.18 118 GLU B N 1
ATOM 2464 C CA . GLU B 1 121 ? 55.706 -4.550 226.160 1.00 97.73 118 GLU B CA 1
ATOM 2465 C C . GLU B 1 121 ? 55.282 -6.014 226.090 1.00 97.67 118 GLU B C 1
ATOM 2466 O O . GLU B 1 121 ? 55.391 -6.651 225.042 1.00 98.35 118 GLU B O 1
ATOM 2468 N N . GLU B 1 122 ? 54.796 -6.542 227.216 1.00 97.76 119 GLU B N 1
ATOM 2469 C CA . GLU B 1 122 ? 54.352 -7.931 227.264 1.00 97.91 119 GLU B CA 1
ATOM 2470 C C . GLU B 1 122 ? 52.965 -8.109 226.660 1.00 96.96 119 GLU B C 1
ATOM 2471 O O . GLU B 1 122 ? 52.668 -9.180 226.114 1.00 96.92 119 GLU B O 1
ATOM 2473 N N . GLU B 1 123 ? 52.108 -7.090 226.780 1.00 88.52 120 GLU B N 1
ATOM 2474 C CA . GLU B 1 123 ? 50.813 -6.996 226.109 1.00 87.51 120 GLU B CA 1
ATOM 2475 C C . GLU B 1 123 ? 49.754 -7.884 226.761 1.00 86.68 120 GLU B C 1
ATOM 2476 O O . GLU B 1 123 ? 49.841 -9.115 226.714 1.00 87.07 120 GLU B O 1
ATOM 2482 N N . ILE B 1 124 ? 48.738 -7.249 227.365 1.00 80.56 121 ILE B N 1
ATOM 2483 C CA . ILE B 1 124 ? 47.656 -7.919 228.081 1.00 79.36 121 ILE B CA 1
ATOM 2484 C C . ILE B 1 124 ? 46.403 -7.870 227.218 1.00 77.98 121 ILE B C 1
ATOM 2485 O O . ILE B 1 124 ? 46.212 -6.947 226.418 1.00 77.88 121 ILE B O 1
ATOM 2490 N N . ARG B 1 125 ? 45.530 -8.871 227.384 1.00 75.76 122 ARG B N 1
ATOM 2491 C CA . ARG B 1 125 ? 44.259 -8.943 226.657 1.00 74.26 122 ARG B CA 1
ATOM 2492 C C . ARG B 1 125 ? 43.153 -9.289 227.657 1.00 72.55 122 ARG B C 1
ATOM 2493 O O . ARG B 1 125 ? 42.701 -10.433 227.733 1.00 71.52 122 ARG B O 1
ATOM 2501 N N . THR B 1 126 ? 42.721 -8.291 22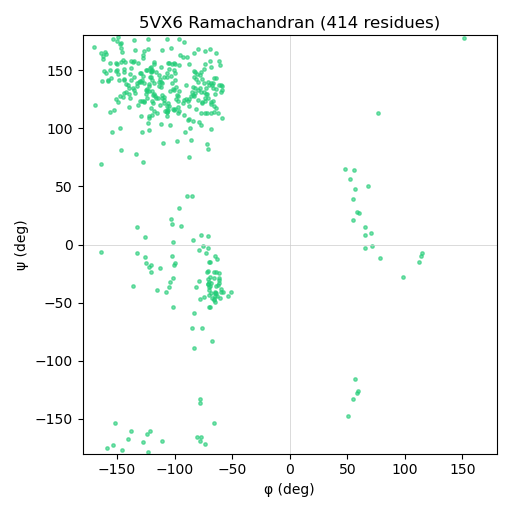8.425 1.00 67.77 123 THR B N 1
ATOM 2502 C CA . THR B 1 126 ? 41.618 -8.424 229.364 1.00 65.98 123 THR B CA 1
ATOM 2503 C C . THR B 1 126 ? 40.420 -7.614 228.869 1.00 64.75 123 THR B C 1
ATOM 2504 O O . THR B 1 126 ? 40.397 -7.130 227.732 1.00 65.50 123 THR B O 1
ATOM 2508 N N . LEU B 1 127 ? 39.416 -7.466 229.731 1.00 62.98 124 LEU B N 1
ATOM 2509 C CA . LEU B 1 127 ? 38.226 -6.695 229.398 1.00 60.91 124 LEU B CA 1
ATOM 2510 C C . LEU B 1 127 ? 37.822 -5.843 230.595 1.00 59.31 124 LEU B C 1
ATOM 2511 O O . LEU B 1 127 ? 38.183 -6.129 231.739 1.00 59.81 124 LEU B O 1
ATOM 2516 N N . SER B 1 128 ? 37.064 -4.787 230.312 1.00 60.00 125 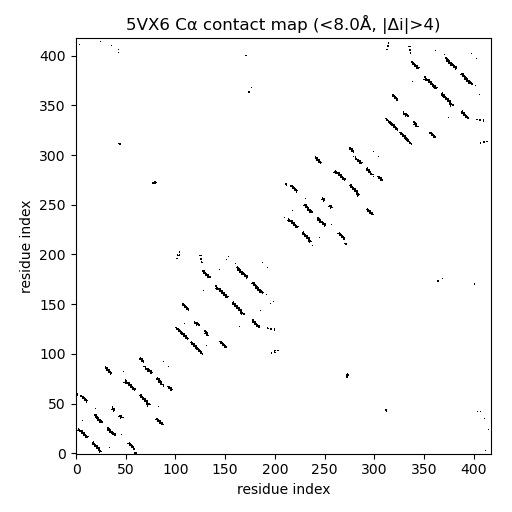SER B N 1
ATOM 2517 C CA . SER B 1 128 ? 36.737 -3.757 231.286 1.00 57.82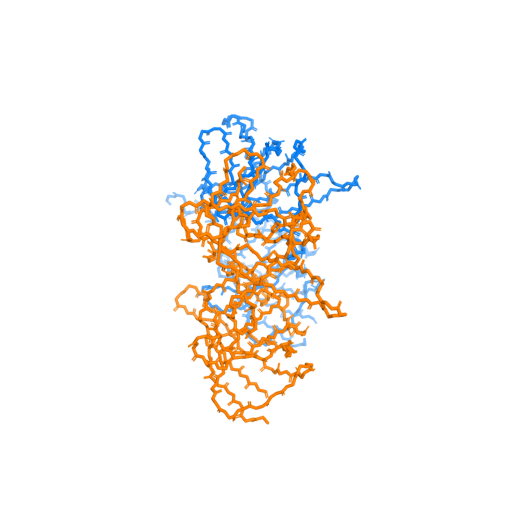 125 SER B CA 1
ATOM 2518 C C . SER B 1 128 ? 35.429 -4.067 232.013 1.00 54.37 125 SER B C 1
ATOM 2519 O O . SER B 1 128 ? 34.724 -5.029 231.701 1.00 53.60 125 SER B O 1
ATOM 2522 N N . TYR B 1 129 ? 35.109 -3.231 233.007 1.00 56.43 126 TYR B N 1
ATOM 2523 C CA . TYR B 1 129 ? 33.816 -3.295 233.676 1.00 54.28 126 TYR B CA 1
ATOM 2524 C C . TYR B 1 129 ? 33.043 -1.981 233.664 1.00 52.99 126 TYR B C 1
ATOM 2525 O O . TYR B 1 129 ? 31.835 -2.001 233.923 1.00 52.71 126 TYR B O 1
ATOM 2534 N N . ASN B 1 130 ? 33.686 -0.855 233.360 1.00 52.29 127 ASN B N 1
ATOM 2535 C CA . ASN B 1 130 ? 32.966 0.355 232.988 1.00 51.71 127 ASN B CA 1
ATOM 2536 C C . ASN B 1 130 ? 33.890 1.233 232.157 1.00 52.44 127 ASN B C 1
ATOM 2537 O O . ASN B 1 130 ? 35.117 1.123 232.233 1.00 53.51 127 ASN B O 1
ATOM 2542 N N . ILE B 1 131 ? 33.286 2.104 231.349 1.00 47.14 128 ILE B N 1
ATOM 2543 C CA . ILE B 1 131 ? 34.034 2.915 230.395 1.00 47.98 128 ILE B CA 1
ATOM 2544 C C . ILE B 1 131 ? 33.306 4.235 230.186 1.00 48.45 128 ILE B C 1
ATOM 2545 O O . ILE B 1 131 ? 32.094 4.340 230.393 1.00 48.14 128 ILE B O 1
ATOM 2550 N N . SER B 1 132 ? 34.065 5.254 229.786 1.00 52.53 129 SER B N 1
ATOM 2551 C CA . SER B 1 132 ? 33.513 6.547 229.412 1.00 52.14 129 SER B CA 1
ATOM 2552 C C . SER B 1 132 ? 34.416 7.167 228.354 1.00 53.25 129 SER B C 1
ATOM 2553 O O . SER B 1 132 ? 35.445 6.600 227.974 1.00 54.29 129 SER B O 1
ATOM 2556 N N . ALA B 1 133 ? 34.025 8.348 227.878 1.00 53.05 130 ALA B N 1
ATOM 2557 C CA . ALA B 1 133 ? 34.803 9.063 226.875 1.00 53.94 130 ALA B CA 1
ATOM 2558 C C . ALA B 1 133 ? 36.048 9.725 227.448 1.00 52.86 130 ALA B C 1
ATOM 2559 O O . ALA B 1 133 ? 36.802 10.347 226.692 1.00 53.62 130 ALA B O 1
ATOM 2561 N N . GLY B 1 134 ? 36.281 9.610 228.753 1.00 57.53 131 GLY B N 1
ATOM 2562 C CA . GLY B 1 134 ? 37.450 10.201 229.372 1.00 57.03 131 GLY B CA 1
ATOM 2563 C C . GLY B 1 134 ? 38.343 9.181 230.047 1.00 57.68 131 GLY B C 1
ATOM 2564 O O . GLY B 1 134 ? 39.541 9.420 230.229 1.00 58.59 131 GLY B O 1
ATOM 2565 N N . GLY B 1 135 ? 37.777 8.038 230.414 1.00 54.64 132 GLY B N 1
ATOM 2566 C CA . GLY B 1 135 ? 38.545 7.008 231.074 1.00 55.57 132 GLY B CA 1
ATOM 2567 C C . GLY B 1 135 ? 37.886 5.654 230.937 1.00 56.06 132 GLY B C 1
ATOM 2568 O O . GLY B 1 135 ? 36.875 5.499 230.248 1.00 55.81 132 GLY B O 1
ATOM 2569 N N . ILE B 1 136 ? 38.478 4.671 231.611 1.00 52.69 133 ILE B N 1
ATOM 2570 C CA . ILE B 1 136 ? 37.993 3.296 231.575 1.00 53.24 133 ILE B CA 1
ATOM 2571 C C . ILE B 1 136 ? 38.613 2.544 232.744 1.00 54.63 133 ILE B C 1
ATOM 2572 O O . ILE B 1 136 ? 39.782 2.748 233.082 1.00 56.54 133 ILE B O 1
ATOM 2577 N N . ALA B 1 137 ? 37.815 1.683 233.369 1.00 57.18 134 ALA B N 1
ATOM 2578 C CA . ALA B 1 137 ? 38.265 0.825 234.457 1.00 59.55 134 ALA B CA 1
ATOM 2579 C C . ALA B 1 137 ? 38.267 -0.621 233.980 1.00 61.65 134 ALA B C 1
ATOM 2580 O O . ALA B 1 137 ? 37.261 -1.104 233.449 1.00 59.39 134 ALA B O 1
ATOM 2582 N N . VAL B 1 138 ? 39.394 -1.308 234.169 1.00 58.34 135 VAL B N 1
ATOM 2583 C CA . VAL B 1 138 ? 39.611 -2.628 233.589 1.00 60.93 135 VAL B CA 1
ATOM 2584 C C . VAL B 1 138 ? 39.834 -3.648 234.699 1.00 61.33 135 VAL B C 1
ATOM 2585 O O . VAL B 1 138 ? 40.349 -3.328 235.776 1.00 61.86 135 VAL B O 1
ATOM 2589 N N . VAL B 1 139 ? 39.433 -4.888 234.424 1.00 62.30 136 VAL B N 1
ATOM 2590 C CA . VAL B 1 139 ? 39.722 -6.014 235.304 1.00 62.25 136 VAL B CA 1
ATOM 2591 C C . VAL B 1 139 ? 41.115 -6.541 234.987 1.00 65.14 136 VAL B C 1
ATOM 2592 O O . VAL B 1 139 ? 41.490 -6.692 233.819 1.00 66.03 136 VAL B O 1
ATOM 2596 N N . LEU B 1 140 ? 41.893 -6.809 236.029 1.00 68.60 137 LEU B N 1
ATOM 2597 C CA . LEU B 1 140 ? 43.243 -7.326 235.881 1.00 70.74 137 LEU B CA 1
ATOM 2598 C C . LEU B 1 140 ? 43.317 -8.761 236.381 1.00 70.63 137 LEU B C 1
ATOM 2599 O O . LEU B 1 140 ? 42.540 -9.179 237.244 1.00 69.15 137 LEU B O 1
ATOM 2604 N N . ALA B 1 141 ? 44.260 -9.513 235.824 1.00 81.17 138 ALA B N 1
ATOM 2605 C CA . ALA B 1 141 ? 44.558 -10.848 236.318 1.00 81.46 138 ALA B CA 1
ATOM 2606 C C . ALA B 1 141 ? 45.458 -10.722 237.545 1.00 82.78 138 ALA B C 1
ATOM 2607 O O . ALA B 1 141 ? 45.619 -9.642 238.121 1.00 82.82 138 ALA B O 1
ATOM 2609 N N . ASP B 1 142 ? 46.070 -11.825 237.956 1.00 90.05 139 ASP B N 1
ATOM 2610 C CA . ASP B 1 142 ? 46.953 -11.831 239.110 1.00 91.21 139 ASP B CA 1
ATOM 2611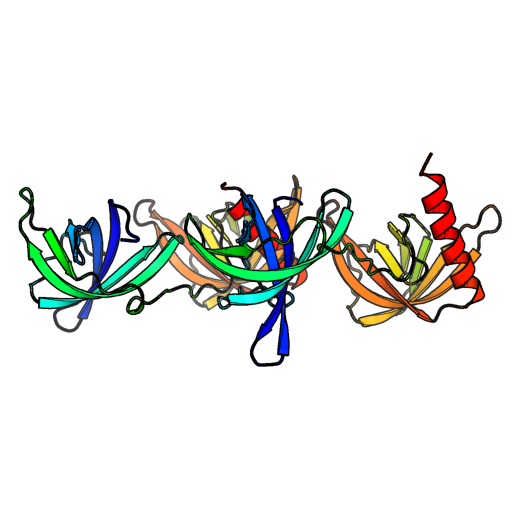 C C . ASP B 1 142 ? 48.409 -11.763 238.664 1.00 93.22 139 ASP B C 1
ATOM 2612 O O . ASP B 1 142 ? 48.763 -12.149 237.547 1.00 93.90 139 ASP B O 1
ATOM 2617 N N . GLY B 1 143 ? 49.255 -11.256 239.558 1.00 89.02 140 GLY B N 1
ATOM 2618 C CA . GLY B 1 143 ? 50.677 -11.169 239.290 1.00 91.81 140 GLY B CA 1
ATOM 2619 C C . GLY B 1 143 ? 51.043 -10.185 238.198 1.00 91.02 140 GLY B C 1
ATOM 2620 O O . GLY B 1 143 ? 51.779 -10.528 237.268 1.00 92.21 140 GLY B O 1
ATOM 2621 N N . LEU B 1 144 ? 50.527 -8.961 238.293 1.00 96.75 141 LEU B N 1
ATOM 2622 C CA . LEU B 1 144 ? 50.890 -7.883 237.384 1.00 96.71 141 LEU B CA 1
ATOM 2623 C C . LEU B 1 144 ? 51.004 -6.596 238.184 1.00 96.77 141 LEU B C 1
ATOM 2624 O O . LEU B 1 144 ? 50.164 -6.325 239.047 1.00 96.41 141 LEU B O 1
ATOM 2629 N N . SER B 1 145 ? 52.036 -5.806 237.899 1.00 98.41 142 SER B N 1
ATOM 2630 C CA . SER B 1 145 ? 52.306 -4.582 238.639 1.00 99.06 142 SER B CA 1
ATOM 2631 C C . SER B 1 145 ? 52.334 -3.389 237.695 1.00 96.73 142 SER B C 1
ATOM 2632 O O . SER B 1 145 ? 52.877 -3.470 236.588 1.00 95.88 142 SER B O 1
ATOM 2635 N N . PHE B 1 146 ? 51.738 -2.290 238.140 1.00 98.57 143 PHE B N 1
ATOM 2636 C CA . PHE B 1 146 ? 51.802 -1.013 237.437 1.00 96.80 143 PHE B CA 1
ATOM 2637 C C . PHE B 1 146 ? 52.026 0.071 238.487 1.00 96.04 143 PHE B C 1
ATOM 2638 O O . PHE B 1 146 ? 52.464 -0.200 239.611 1.00 97.31 143 PHE B O 1
ATOM 2646 N N . GLN B 1 147 ? 51.722 1.316 238.130 1.00 90.84 144 GLN B N 1
ATOM 2647 C CA . GLN B 1 147 ? 51.908 2.426 239.051 1.00 90.56 144 GLN B CA 1
ATOM 2648 C C . GLN B 1 147 ? 51.004 3.576 238.634 1.00 87.81 144 GLN B C 1
ATOM 2649 O O . GLN B 1 147 ? 50.829 3.832 237.440 1.00 86.97 144 GLN B O 1
ATOM 2651 N N . SER B 1 148 ? 50.434 4.257 239.627 1.00 83.85 145 SER B N 1
ATOM 2652 C CA . SER B 1 148 ? 49.628 5.445 239.377 1.00 81.40 145 SER B CA 1
ATOM 2653 C C . SER B 1 148 ? 50.480 6.528 238.725 1.00 83.15 145 SER B C 1
ATOM 2654 O O . SER B 1 148 ? 51.397 7.069 239.351 1.00 86.48 145 SER B O 1
ATOM 2657 N N . GLY B 1 149 ? 50.183 6.847 237.469 1.00 76.51 146 GLY B N 1
ATOM 2658 C CA . GLY B 1 149 ? 50.959 7.795 236.695 1.00 79.81 146 GLY B CA 1
ATOM 2659 C C . GLY B 1 149 ? 51.662 7.190 235.502 1.00 81.29 146 GLY B C 1
ATOM 2660 O O . GLY B 1 149 ? 52.244 7.934 234.699 1.00 83.83 146 GLY B O 1
ATOM 2661 N N . GLU B 1 150 ? 51.628 5.869 235.359 1.00 84.93 147 GLU B N 1
ATOM 2662 C CA . GLU B 1 150 ? 52.255 5.191 234.238 1.00 86.32 147 GLU B CA 1
ATOM 2663 C C . GLU B 1 150 ? 51.401 5.327 232.981 1.00 83.66 147 GLU B C 1
ATOM 2664 O O . GLU B 1 150 ? 50.170 5.396 233.043 1.00 80.60 147 GLU B O 1
ATOM 2670 N N . SER B 1 151 ? 52.069 5.368 231.831 1.00 87.90 148 SER B N 1
ATOM 2671 C CA . SER B 1 151 ? 51.404 5.466 230.539 1.00 86.05 148 SER B CA 1
ATOM 2672 C C . SER B 1 151 ? 51.327 4.095 229.882 1.00 87.13 148 SER B C 1
ATOM 2673 O O . SER B 1 151 ? 52.262 3.294 229.976 1.00 88.88 148 SER B O 1
ATOM 2676 N N . LEU B 1 152 ? 50.204 3.831 229.217 1.00 86.14 149 LEU B N 1
ATOM 2677 C CA . LEU B 1 152 ? 49.984 2.572 228.520 1.00 87.73 149 LEU B CA 1
ATOM 2678 C C . LEU B 1 152 ? 49.203 2.834 227.242 1.00 87.35 149 LEU B C 1
ATOM 2679 O O . LEU B 1 152 ? 48.308 3.684 227.216 1.00 85.53 149 LEU B O 1
ATOM 2684 N N . ARG B 1 153 ? 49.551 2.105 226.185 1.00 114.29 150 ARG B N 1
ATOM 2685 C CA . ARG B 1 153 ? 48.763 2.132 224.962 1.00 112.25 150 ARG B CA 1
ATOM 2686 C C . ARG B 1 153 ? 47.574 1.191 225.112 1.00 111.05 150 ARG B C 1
ATOM 2687 O O . ARG B 1 153 ? 47.732 0.032 225.509 1.00 111.81 150 ARG B O 1
ATOM 2695 N N . LEU B 1 154 ? 46.384 1.693 224.800 1.00 75.74 151 LEU B N 1
ATOM 2696 C CA . LEU B 1 154 ? 45.139 0.978 225.038 1.00 75.18 151 LEU B CA 1
ATOM 2697 C C . LEU B 1 154 ? 44.369 0.852 223.732 1.00 76.19 151 LEU B C 1
ATOM 2698 O O . LEU B 1 154 ? 44.236 1.831 222.991 1.00 75.95 151 LEU B O 1
ATOM 2703 N N . ILE B 1 155 ? 43.871 -0.350 223.450 1.00 63.41 152 ILE B N 1
ATOM 2704 C CA . ILE B 1 155 ? 43.001 -0.601 222.307 1.00 64.65 152 ILE B CA 1
ATOM 2705 C C . ILE B 1 155 ? 41.663 -1.090 222.840 1.00 62.84 152 ILE B C 1
ATOM 2706 O O . ILE B 1 155 ? 41.618 -2.014 223.661 1.00 61.62 152 ILE B O 1
ATOM 2711 N N . ILE B 1 156 ? 40.580 -0.471 222.381 1.00 57.76 153 ILE B N 1
ATOM 2712 C CA . ILE B 1 156 ? 39.238 -0.753 222.877 1.00 55.91 153 ILE B CA 1
ATOM 2713 C C . ILE B 1 156 ? 38.382 -1.182 221.694 1.00 58.27 153 ILE B C 1
ATOM 2714 O O . ILE B 1 156 ? 38.036 -0.357 220.838 1.00 60.70 153 ILE B O 1
ATOM 2719 N N . ARG B 1 157 ? 38.040 -2.470 221.642 1.00 56.79 154 ARG B N 1
ATOM 2720 C CA . ARG B 1 157 ? 37.105 -2.987 220.643 1.00 56.88 154 ARG B CA 1
ATOM 2721 C C . ARG B 1 157 ? 35.706 -2.480 220.988 1.00 54.30 154 ARG B C 1
ATOM 2722 O O . ARG B 1 157 ? 34.893 -3.162 221.616 1.00 50.73 154 ARG B O 1
ATOM 2730 N N . LEU B 1 158 ? 35.429 -1.248 220.572 1.00 49.21 155 LEU B N 1
ATOM 2731 C CA . LEU B 1 158 ? 34.139 -0.626 220.847 1.00 47.12 155 LEU B CA 1
ATOM 2732 C C . LEU B 1 158 ? 33.099 -1.145 219.865 1.00 46.14 155 LEU B C 1
ATOM 2733 O O . LEU B 1 158 ? 33.300 -1.032 218.651 1.00 48.27 155 LEU B O 1
ATOM 2738 N N . PRO B 1 159 ? 31.987 -1.710 220.332 1.00 43.52 156 PRO B N 1
ATOM 2739 C CA . PRO B 1 159 ? 31.012 -2.291 219.401 1.00 44.49 156 PRO B CA 1
ATOM 2740 C C . PRO B 1 159 ? 30.246 -1.209 218.655 1.00 45.59 156 PRO B C 1
ATOM 2741 O O . PRO B 1 159 ? 29.716 -0.272 219.257 1.00 45.39 156 PRO B O 1
ATOM 2745 N N . GLU B 1 160 ? 30.199 -1.344 217.334 1.00 49.43 157 GLU B N 1
ATOM 2746 C CA . GLU B 1 160 ? 29.375 -0.501 216.475 1.00 49.47 157 GLU B CA 1
ATOM 2747 C C . GLU B 1 160 ? 28.438 -1.424 215.711 1.00 48.08 157 GLU B C 1
ATOM 2748 O O . GLU B 1 160 ? 28.885 -2.196 214.856 1.00 48.65 157 GLU B O 1
ATOM 2754 N N . GLU B 1 161 ? 27.148 -1.355 216.035 1.00 55.71 158 GLU B N 1
ATOM 2755 C CA . GLU B 1 161 ? 26.125 -2.273 215.513 1.00 54.56 158 GLU B CA 1
ATOM 2756 C C . GLU B 1 161 ? 26.536 -3.684 215.930 1.00 53.64 158 GLU B C 1
ATOM 2757 O O . GLU B 1 161 ? 26.767 -3.916 217.128 1.00 52.94 158 GLU B O 1
ATOM 2763 N N . GLU B 1 162 ? 26.645 -4.643 215.011 1.00 45.84 159 GLU B N 1
ATOM 2764 C CA . GLU B 1 162 ? 27.014 -6.007 215.364 1.00 45.36 159 GLU B CA 1
ATOM 2765 C C . GLU B 1 162 ? 28.469 -6.322 215.040 1.00 44.49 159 GLU B C 1
ATOM 2766 O O . GLU B 1 162 ? 28.842 -7.497 214.958 1.00 44.87 159 GLU B O 1
ATOM 2772 N N . HIS B 1 163 ? 29.291 -5.294 214.845 1.00 45.95 160 HIS B N 1
ATOM 2773 C CA . HIS B 1 163 ? 30.733 -5.464 214.740 1.00 45.35 160 HIS B CA 1
ATOM 2774 C C . HIS B 1 163 ? 31.407 -4.524 215.730 1.00 43.76 160 HIS B C 1
ATOM 2775 O O . HIS B 1 163 ? 30.731 -3.929 216.576 1.00 42.95 160 HIS B O 1
ATOM 2782 N N . THR B 1 164 ? 32.723 -4.383 215.647 1.00 47.37 161 THR B N 1
ATOM 2783 C CA . THR B 1 164 ? 33.459 -3.492 216.534 1.00 46.33 161 THR B CA 1
ATOM 2784 C C . THR B 1 164 ? 34.250 -2.473 215.724 1.00 47.41 161 THR B C 1
ATOM 2785 O O . THR B 1 164 ? 34.212 -2.446 214.490 1.00 48.88 161 THR B O 1
ATOM 2789 N N . ARG B 1 165 ? 34.976 -1.627 216.449 1.00 52.50 162 ARG B N 1
ATOM 2790 C CA . ARG B 1 165 ? 35.718 -0.515 215.866 1.00 56.00 162 ARG B CA 1
ATOM 2791 C C . ARG B 1 165 ? 36.938 -0.274 216.739 1.00 57.88 162 ARG B C 1
ATOM 2792 O O . ARG B 1 165 ? 36.799 -0.050 217.945 1.00 56.68 162 ARG B O 1
ATOM 2800 N N . GLN B 1 166 ? 38.121 -0.335 216.138 1.00 61.13 163 GLN B N 1
ATOM 2801 C CA . GLN B 1 166 ? 39.365 -0.252 216.893 1.00 60.49 163 GLN B CA 1
ATOM 2802 C C . GLN B 1 166 ? 39.630 1.193 217.303 1.00 59.30 163 GLN B C 1
ATOM 2803 O O . GLN B 1 166 ? 39.700 2.088 216.453 1.00 59.63 163 GLN B O 1
ATOM 2809 N N . ILE B 1 167 ? 39.775 1.420 218.605 1.00 57.59 164 ILE B N 1
ATOM 2810 C CA . ILE B 1 167 ? 40.004 2.750 219.159 1.00 57.17 164 ILE B CA 1
ATOM 2811 C C . ILE B 1 167 ? 41.315 2.694 219.931 1.00 58.24 164 ILE B C 1
ATOM 2812 O O . ILE B 1 167 ? 41.350 2.243 221.082 1.00 57.01 164 ILE B O 1
ATOM 2817 N N . GLU B 1 168 ? 42.397 3.143 219.303 1.00 70.48 165 GLU B N 1
ATOM 2818 C CA . GLU B 1 168 ? 43.671 3.255 219.995 1.00 69.51 165 GLU B CA 1
ATOM 2819 C C . GLU B 1 168 ? 43.720 4.547 220.798 1.00 66.57 165 GLU B C 1
ATOM 2820 O O . GLU B 1 168 ? 43.129 5.564 220.420 1.00 65.43 165 GLU B O 1
ATOM 2826 N N . THR B 1 169 ? 44.432 4.498 221.919 1.00 76.06 166 THR B N 1
ATOM 2827 C CA . THR B 1 169 ? 44.546 5.656 222.792 1.00 73.41 166 THR B CA 1
ATOM 2828 C C . THR B 1 169 ? 45.738 5.462 223.714 1.00 73.42 166 THR B C 1
ATOM 2829 O O . THR B 1 169 ? 46.243 4.350 223.886 1.00 75.00 166 THR B O 1
ATOM 2833 N N . GLU B 1 170 ? 46.184 6.567 224.298 1.00 78.45 167 GLU B N 1
ATOM 2834 C CA . GLU B 1 170 ? 47.174 6.552 225.364 1.00 78.36 167 GLU B CA 1
ATOM 2835 C C . GLU B 1 170 ? 46.451 6.835 226.671 1.00 76.18 167 GLU B C 1
ATOM 2836 O O . GLU B 1 170 ? 45.828 7.890 226.823 1.00 74.25 167 GLU B O 1
ATOM 2842 N N . ALA B 1 171 ? 46.512 5.885 227.598 1.00 76.35 168 ALA B N 1
ATOM 2843 C CA . ALA B 1 171 ? 45.832 5.999 228.877 1.00 74.50 168 ALA B CA 1
ATOM 2844 C C . ALA B 1 171 ? 46.850 5.939 230.005 1.00 75.26 168 ALA B C 1
ATOM 2845 O O . ALA B 1 171 ? 47.824 5.182 229.936 1.00 77.42 168 ALA B O 1
ATOM 2847 N N . VAL B 1 172 ? 46.622 6.745 231.039 1.00 75.47 169 VAL B N 1
ATOM 2848 C CA . VAL B 1 172 ? 47.498 6.813 232.201 1.00 76.13 169 VAL B CA 1
ATOM 2849 C C . VAL B 1 172 ? 46.760 6.248 233.408 1.00 75.68 169 VAL B C 1
ATOM 2850 O O . VAL B 1 172 ? 45.582 6.554 233.630 1.00 73.73 169 VAL B O 1
ATOM 2854 N N . VAL B 1 173 ? 47.457 5.414 234.181 1.00 74.15 170 VAL B N 1
ATOM 2855 C CA . VAL B 1 173 ? 46.835 4.725 235.305 1.00 74.40 170 VAL B CA 1
ATOM 2856 C C . VAL B 1 173 ? 46.466 5.729 236.389 1.00 72.68 170 VAL B C 1
ATOM 2857 O O . VAL B 1 173 ? 47.242 6.637 236.716 1.00 72.24 170 VAL B O 1
ATOM 2861 N N . ARG B 1 174 ? 45.271 5.569 236.952 1.00 75.41 171 ARG B N 1
ATOM 2862 C CA . ARG B 1 174 ? 44.783 6.432 238.021 1.00 74.11 171 ARG B CA 1
ATOM 2863 C C . ARG B 1 174 ? 44.750 5.756 239.381 1.00 75.28 171 ARG B C 1
ATOM 2864 O O . ARG B 1 174 ? 45.104 6.385 240.380 1.00 74.93 171 ARG B O 1
ATOM 2872 N N . ARG B 1 175 ? 44.341 4.490 239.453 1.00 73.07 172 ARG B N 1
ATOM 2873 C CA . ARG B 1 175 ? 44.299 3.783 240.726 1.00 74.39 172 ARG B CA 1
ATOM 2874 C C . ARG B 1 175 ? 44.248 2.284 240.471 1.00 76.32 172 ARG B C 1
ATOM 2875 O O . ARG B 1 175 ? 43.715 1.829 239.455 1.00 76.29 172 ARG B O 1
ATOM 2883 N N . ILE B 1 176 ? 44.824 1.526 241.402 1.00 68.32 173 ILE B N 1
ATOM 2884 C CA . ILE B 1 176 ? 44.809 0.068 241.373 1.00 69.66 173 ILE B CA 1
ATOM 2885 C C . ILE B 1 176 ? 44.348 -0.413 242.740 1.00 69.46 173 ILE B C 1
ATOM 2886 O O . ILE B 1 176 ? 44.960 -0.071 243.759 1.00 70.61 173 ILE B O 1
ATOM 2891 N N . PHE B 1 177 ? 43.279 -1.206 242.767 1.00 73.04 174 PHE B N 1
ATOM 2892 C CA . PHE B 1 177 ? 42.730 -1.690 244.024 1.00 72.47 174 PHE B CA 1
ATOM 2893 C C . PHE B 1 177 ? 42.163 -3.088 243.821 1.00 72.32 174 PHE B C 1
ATOM 2894 O O . PHE B 1 177 ? 42.104 -3.604 242.703 1.00 72.50 174 PHE B O 1
ATOM 2902 N N . ASN B 1 178 ? 41.751 -3.700 244.928 1.00 78.92 175 ASN B N 1
ATOM 2903 C CA . ASN B 1 178 ? 41.118 -5.010 244.918 1.00 78.37 175 ASN B CA 1
ATOM 2904 C C . ASN B 1 178 ? 39.642 -4.868 245.261 1.00 75.79 175 ASN B C 1
ATOM 2905 O O . ASN B 1 178 ? 39.263 -4.025 246.081 1.00 74.86 175 ASN B O 1
ATOM 2910 N N . ASP B 1 179 ? 38.816 -5.691 244.624 1.00 80.63 176 ASP B N 1
ATOM 2911 C CA . ASP B 1 179 ? 37.388 -5.690 244.905 1.00 78.21 176 ASP B CA 1
ATOM 2912 C C . ASP B 1 179 ? 37.155 -6.018 246.378 1.00 78.35 176 ASP B C 1
ATOM 2913 O O . ASP B 1 179 ? 37.749 -6.975 246.894 1.00 80.23 176 ASP B O 1
ATOM 2918 N N . PRO B 1 180 ? 36.335 -5.237 247.092 1.00 77.92 177 PRO B N 1
ATOM 2919 C CA . PRO B 1 180 ? 36.062 -5.552 248.506 1.00 77.95 177 PRO B CA 1
ATOM 2920 C C . PRO B 1 180 ? 35.625 -6.988 248.760 1.00 77.80 177 PRO B C 1
ATOM 2921 O O . PRO B 1 180 ? 36.071 -7.593 249.743 1.00 78.92 177 PRO B O 1
ATOM 2925 N N . LYS B 1 181 ? 34.772 -7.555 247.901 1.00 72.84 178 LYS B N 1
ATOM 2926 C CA . LYS B 1 181 ? 34.270 -8.910 248.097 1.00 72.26 178 LYS B CA 1
ATOM 2927 C C . LYS B 1 181 ? 34.755 -9.915 247.062 1.00 73.04 178 LYS B C 1
ATOM 2928 O O . LYS B 1 181 ? 34.711 -11.120 247.332 1.00 73.60 178 LYS B O 1
ATOM 2934 N N . SER B 1 182 ? 35.211 -9.462 245.894 1.00 79.75 179 SER B N 1
ATOM 2935 C CA . SER B 1 182 ? 35.595 -10.369 244.818 1.00 80.99 179 SER B CA 1
ATOM 2936 C C . SER B 1 182 ? 37.093 -10.608 244.720 1.00 83.47 179 SER B C 1
ATOM 2937 O O . SER B 1 182 ? 37.501 -11.554 244.035 1.00 84.14 179 SER B O 1
ATOM 2940 N N . GLU B 1 183 ? 37.917 -9.771 245.361 1.00 81.81 180 GLU B N 1
ATOM 2941 C CA . GLU B 1 183 ? 39.378 -9.880 245.344 1.00 84.31 180 GLU B CA 1
ATOM 2942 C C . GLU B 1 183 ? 39.939 -9.654 243.949 1.00 85.28 180 GLU B C 1
ATOM 2943 O O . GLU B 1 183 ? 41.158 -9.661 243.775 1.00 87.32 180 GLU B O 1
ATOM 2949 N N . LYS B 1 184 ? 39.074 -9.458 242.953 1.00 79.31 181 LYS B N 1
ATOM 2950 C CA . LYS B 1 184 ? 39.537 -9.269 241.583 1.00 79.93 181 LYS B CA 1
ATOM 2951 C C . LYS B 1 184 ? 40.336 -7.981 241.462 1.00 81.15 181 LYS B C 1
ATOM 2952 O O . LYS B 1 184 ? 39.897 -6.917 241.908 1.00 80.42 181 LYS B O 1
ATOM 2958 N N . ARG B 1 185 ? 41.519 -8.087 240.868 1.00 74.47 182 ARG B N 1
ATOM 2959 C CA . ARG B 1 185 ? 42.353 -6.919 240.637 1.00 75.72 182 ARG B CA 1
ATOM 2960 C C . ARG B 1 185 ? 41.693 -6.028 239.595 1.00 74.62 182 ARG B C 1
ATOM 2961 O O . ARG B 1 185 ? 41.415 -6.470 238.476 1.00 74.50 182 ARG B O 1
ATOM 2969 N N . LYS B 1 186 ? 41.430 -4.778 239.964 1.00 70.01 183 LYS B N 1
ATOM 2970 C CA . LYS B 1 186 ? 40.788 -3.820 239.077 1.00 69.07 183 LYS B CA 1
ATOM 2971 C C . LYS B 1 186 ? 41.682 -2.601 238.916 1.00 70.33 183 LYS B C 1
ATOM 2972 O O . LYS B 1 186 ? 42.179 -2.055 239.906 1.00 70.67 183 LYS B O 1
ATOM 2978 N N . MET B 1 187 ? 41.885 -2.180 237.671 1.00 66.11 184 MET B N 1
ATOM 2979 C CA . MET B 1 187 ? 42.724 -1.032 237.360 1.00 66.21 184 MET B CA 1
ATOM 2980 C C . MET B 1 187 ? 41.889 0.057 236.698 1.00 64.39 184 MET B C 1
ATOM 2981 O O . MET B 1 187 ? 40.840 -0.209 236.106 1.00 63.78 184 MET B O 1
ATOM 2986 N N . THR B 1 188 ? 42.369 1.290 236.797 1.00 68.63 185 THR B N 1
ATOM 2987 C CA . THR B 1 188 ? 41.631 2.463 236.362 1.00 65.71 185 THR B CA 1
ATOM 2988 C C . THR B 1 188 ? 42.560 3.383 235.596 1.00 64.94 185 THR B C 1
ATOM 2989 O O . THR B 1 188 ? 43.688 3.623 236.038 1.00 66.17 185 THR B O 1
ATOM 2993 N N . LEU B 1 189 ? 42.091 3.897 234.457 1.00 63.38 186 LEU B N 1
ATOM 2994 C CA . LEU B 1 189 ? 42.934 4.687 233.572 1.00 63.24 186 LEU B CA 1
ATOM 2995 C C . LEU B 1 189 ? 42.188 5.928 233.100 1.00 60.68 186 LEU B C 1
ATOM 2996 O O . LEU B 1 189 ? 40.956 5.981 233.105 1.00 58.92 186 LEU B O 1
ATOM 3001 N N . GLU B 1 190 ? 42.968 6.931 232.691 1.00 66.81 187 GLU B N 1
ATOM 3002 C CA . GLU B 1 190 ? 42.467 8.174 232.116 1.00 65.12 187 GLU B CA 1
ATOM 3003 C C . GLU B 1 190 ? 43.145 8.408 230.774 1.00 66.11 187 GLU B C 1
ATOM 3004 O O . GLU B 1 190 ? 44.350 8.184 230.636 1.00 67.63 187 GLU B O 1
ATOM 3010 N N . TYR B 1 191 ? 42.374 8.871 229.794 1.00 57.70 188 TYR B N 1
ATOM 3011 C CA . TYR B 1 191 ? 42.889 8.990 228.437 1.00 59.37 188 TYR B CA 1
ATOM 3012 C C . TYR B 1 191 ? 43.854 10.164 228.336 1.00 62.93 188 TYR B C 1
ATOM 3013 O O . TYR B 1 191 ? 43.514 11.290 228.709 1.00 63.42 188 TYR B O 1
ATOM 3022 N N . SER B 1 192 ? 45.061 9.898 227.835 1.00 69.35 189 SER B N 1
ATOM 3023 C CA . SER B 1 192 ? 46.048 10.959 227.595 1.00 71.59 189 SER B CA 1
ATOM 3024 C C . SER B 1 192 ? 45.807 11.590 226.226 1.00 73.45 189 SER B C 1
ATOM 3025 O O . SER B 1 192 ? 45.334 12.726 226.128 1.00 75.73 189 SER B O 1
ATOM 3028 N N . GLU B 1 193 ? 46.126 10.856 225.162 1.00 69.94 190 GLU B N 1
ATOM 3029 C CA . GLU B 1 193 ? 45.908 11.301 223.792 1.00 71.57 190 GLU B CA 1
ATOM 3030 C C . GLU B 1 193 ? 44.956 10.327 223.116 1.00 70.95 190 GLU B C 1
ATOM 3031 O O . GLU B 1 193 ? 45.246 9.129 223.034 1.00 72.74 190 GLU B O 1
ATOM 3037 N N . ILE B 1 194 ? 43.826 10.836 222.636 1.00 63.37 191 ILE B N 1
ATOM 3038 C CA . ILE B 1 194 ? 42.851 10.026 221.916 1.00 64.52 191 ILE B CA 1
ATOM 3039 C C . ILE B 1 194 ? 42.358 10.826 220.720 1.00 65.05 191 ILE B C 1
ATOM 3040 O O . ILE B 1 194 ? 42.189 12.047 220.804 1.00 64.20 191 ILE B O 1
ATOM 3045 N N . ALA B 1 195 ? 42.157 10.138 219.596 1.00 61.80 192 ALA B N 1
ATOM 3046 C CA . ALA B 1 195 ? 41.609 10.782 218.412 1.00 62.44 192 ALA B CA 1
ATOM 3047 C C . ALA B 1 195 ? 40.238 11.375 218.717 1.00 60.68 192 ALA B C 1
ATOM 3048 O O . ALA B 1 195 ? 39.406 10.749 219.380 1.00 60.29 192 ALA B O 1
ATOM 3050 N N . ALA B 1 196 ? 40.010 12.598 218.231 1.00 62.84 193 ALA B N 1
ATOM 3051 C CA . ALA B 1 196 ? 38.766 13.293 218.535 1.00 62.89 193 ALA B CA 1
ATOM 3052 C C . ALA B 1 196 ? 37.563 12.594 217.916 1.00 60.37 193 ALA B C 1
ATOM 3053 O O . ALA B 1 196 ? 36.452 12.684 218.450 1.00 59.08 193 ALA B O 1
ATOM 3055 N N . GLY B 1 197 ? 37.762 11.903 216.796 1.00 61.17 194 GLY B N 1
ATOM 3056 C CA . GLY B 1 197 ? 36.699 11.146 216.167 1.00 59.69 194 GLY B CA 1
ATOM 3057 C C . GLY B 1 197 ? 36.387 9.872 216.923 1.00 59.99 194 GLY B C 1
ATOM 3058 O O . GLY B 1 197 ? 35.219 9.545 217.158 1.00 59.94 194 GLY B O 1
ATOM 3059 N N . ASP B 1 198 ? 37.434 9.144 217.321 1.00 58.50 195 ASP B N 1
ATOM 3060 C CA . ASP B 1 198 ? 37.239 7.939 218.122 1.00 59.31 195 ASP B CA 1
ATOM 3061 C C . ASP B 1 198 ? 36.584 8.266 219.458 1.00 56.35 195 ASP B C 1
ATOM 3062 O O . ASP B 1 198 ? 35.780 7.481 219.974 1.00 56.55 195 ASP B O 1
ATOM 3067 N N . GLN B 1 199 ? 36.913 9.426 220.032 1.00 58.29 196 GLN B N 1
ATOM 3068 C CA . GLN B 1 199 ? 36.326 9.810 221.310 1.00 55.50 196 GLN B CA 1
ATOM 3069 C C . GLN B 1 199 ? 34.849 10.152 221.161 1.00 55.17 196 GLN B C 1
ATOM 3070 O O . GLN B 1 199 ? 34.037 9.815 222.031 1.00 54.28 196 GLN B O 1
ATOM 3076 N N . GLN B 1 200 ? 34.479 10.818 220.064 1.00 57.71 197 GLN B N 1
ATOM 3077 C CA . GLN B 1 200 ? 33.081 11.185 219.860 1.00 57.23 197 GLN B CA 1
ATOM 3078 C C . GLN B 1 200 ? 32.218 9.949 219.644 1.00 59.13 197 GLN B C 1
ATOM 3079 O O . GLN B 1 200 ? 31.140 9.821 220.236 1.00 58.31 197 GLN B O 1
ATOM 3085 N N . ALA B 1 201 ? 32.676 9.027 218.793 1.00 53.88 198 ALA B N 1
ATOM 3086 C CA . ALA B 1 201 ? 31.973 7.760 218.627 1.00 55.86 198 ALA B CA 1
ATOM 3087 C C . ALA B 1 201 ? 31.972 6.941 219.909 1.00 55.70 198 ALA B C 1
ATOM 3088 O O . ALA B 1 201 ? 31.092 6.094 220.093 1.00 56.64 198 ALA B O 1
ATOM 3090 N N . LEU B 1 202 ? 32.938 7.179 220.799 1.00 54.74 199 LEU B N 1
ATOM 3091 C CA . LEU B 1 202 ? 32.961 6.505 222.093 1.00 53.19 199 LEU B CA 1
ATOM 3092 C C . LEU B 1 202 ? 31.966 7.142 223.057 1.00 50.67 199 LEU B C 1
ATOM 3093 O O . LEU B 1 202 ? 31.201 6.439 223.726 1.00 50.37 199 LEU B O 1
ATOM 3098 N N . LEU B 1 203 ? 31.973 8.476 223.147 1.00 55.62 200 LEU B N 1
ATOM 3099 C CA . LEU B 1 203 ? 30.990 9.169 223.974 1.00 53.71 200 LEU B CA 1
ATOM 3100 C C . LEU B 1 203 ? 29.573 8.839 223.530 1.00 55.12 200 LEU B C 1
ATOM 3101 O O . LEU B 1 203 ? 28.681 8.642 224.364 1.00 54.59 200 LEU B O 1
ATOM 3106 N N . GLN B 1 204 ? 29.348 8.771 222.215 1.00 56.85 201 GLN B N 1
ATOM 3107 C CA . GLN B 1 204 ? 28.028 8.417 221.706 1.00 57.76 201 GLN B CA 1
ATOM 3108 C C . GLN B 1 204 ? 27.615 7.023 222.153 1.00 58.73 201 GLN B C 1
ATOM 3109 O O . GLN B 1 204 ? 26.426 6.770 222.378 1.00 58.00 201 GLN B O 1
ATOM 3115 N N . TYR B 1 205 ? 28.578 6.111 222.295 1.00 54.17 202 TYR B N 1
ATOM 3116 C CA . TYR B 1 205 ? 28.258 4.760 222.742 1.00 53.44 202 TYR B CA 1
ATOM 3117 C C . TYR B 1 205 ? 27.751 4.762 224.178 1.00 51.80 202 TYR B C 1
ATOM 3118 O O . TYR B 1 205 ? 26.733 4.133 224.486 1.00 51.13 202 TYR B O 1
ATOM 3127 N N . CYS B 1 206 ? 28.448 5.469 225.072 1.00 53.65 203 CYS B N 1
ATOM 3128 C CA . CYS B 1 206 ? 28.070 5.458 226.483 1.00 52.13 203 CYS B CA 1
ATOM 3129 C C . CYS B 1 206 ? 26.705 6.099 226.706 1.00 52.27 203 CYS B C 1
ATOM 3130 O O . CYS B 1 206 ? 25.883 5.570 227.462 1.00 52.17 203 CYS B O 1
ATOM 3133 N N . ILE B 1 207 ? 26.448 7.238 226.062 1.00 48.30 204 ILE B N 1
ATOM 3134 C CA . ILE B 1 207 ? 25.169 7.921 226.246 1.00 50.30 204 ILE B CA 1
ATOM 3135 C C . ILE B 1 207 ? 24.029 7.069 225.703 1.00 51.17 204 ILE B C 1
ATOM 3136 O O . ILE B 1 207 ? 23.013 6.855 226.375 1.00 51.77 204 ILE B O 1
ATOM 3141 N N . ARG B 1 208 ? 24.180 6.570 224.474 1.00 55.06 205 ARG B N 1
ATOM 3142 C CA . ARG B 1 208 ? 23.137 5.743 223.879 1.00 55.52 205 ARG B CA 1
ATOM 3143 C C . ARG B 1 208 ? 22.955 4.425 224.619 1.00 55.40 205 ARG B C 1
ATOM 3144 O O . ARG B 1 208 ? 21.876 3.829 224.545 1.00 55.57 205 ARG B O 1
ATOM 3146 N N . ARG B 1 209 ? 23.980 3.964 225.337 1.00 55.04 206 ARG B N 1
ATOM 3147 C CA . ARG B 1 209 ? 23.878 2.700 226.056 1.00 54.87 206 ARG B CA 1
ATOM 3148 C C . ARG B 1 209 ? 23.149 2.872 227.384 1.00 55.10 206 ARG B C 1
ATOM 3149 O O . ARG B 1 209 ? 22.386 1.990 227.793 1.00 55.52 206 ARG B O 1
ATOM 3157 N N . GLN B 1 210 ? 23.358 4.003 228.060 1.00 56.16 207 GLN B N 1
ATOM 3158 C CA . GLN B 1 210 ? 22.690 4.234 229.338 1.00 56.56 207 GLN B CA 1
ATOM 3159 C C . GLN B 1 210 ? 21.193 4.457 229.156 1.00 57.24 207 GLN B C 1
ATOM 3160 O O . GLN B 1 210 ? 20.390 4.021 229.990 1.00 58.09 207 GLN B O 1
ATOM 3166 N N . LEU B 1 211 ? 20.796 5.132 228.076 1.00 59.03 208 LEU B N 1
ATOM 3167 C CA . LEU B 1 211 ? 19.379 5.373 227.831 1.00 59.57 208 LEU B CA 1
ATOM 3168 C C . LEU B 1 211 ? 18.620 4.103 227.481 1.00 60.03 208 LEU B C 1
ATOM 3169 O O . LEU B 1 211 ? 17.386 4.103 227.526 1.00 60.65 208 LEU B O 1
ATOM 3174 N N . ASN B 1 212 ? 19.324 3.022 227.145 1.00 68.60 209 ASN B N 1
ATOM 3175 C CA . ASN B 1 212 ? 18.663 1.772 226.802 1.00 68.78 209 ASN B CA 1
ATOM 3176 C C . ASN B 1 212 ? 18.061 1.072 228.012 1.00 69.41 209 ASN B C 1
ATOM 3177 O O . ASN B 1 212 ? 17.363 0.068 227.837 1.00 69.57 209 ASN B O 1
ATOM 3182 N N . LYS B 1 213 ? 18.312 1.570 229.222 1.00 63.43 210 LYS B N 1
ATOM 3183 C CA . LYS B 1 213 ? 17.759 1.004 230.452 1.00 64.38 210 LYS B CA 1
ATOM 3184 C C . LYS B 1 213 ? 16.408 1.609 230.809 1.00 65.25 210 LYS B C 1
ATOM 3185 O O . LYS B 1 213 ? 16.142 1.911 231.977 1.00 66.30 210 LYS B O 1
ATOM 3191 N N . ARG B 1 214 ? 15.538 1.803 229.823 1.00 67.91 211 ARG B N 1
ATOM 3192 C CA . ARG B 1 214 ? 14.219 2.376 230.061 1.00 68.45 211 ARG B CA 1
ATOM 3193 C C . ARG B 1 214 ? 13.263 2.011 228.930 1.00 67.85 211 ARG B C 1
ATOM 3194 O O . ARG B 1 214 ? 13.677 1.476 227.900 1.00 67.15 211 ARG B O 1
#

Radius of gyration: 28.0 Å; Cα contacts (8 Å, |Δi|>4): 927; chains: 2; bounding box: 54×49×94 Å

Foldseek 3Di:
DDFQFKKKKWFADPNDIFIWIWGWHDCPDQKTKTHFTGGPPGRDGDDDDFQTWMKIWGQDPVRWIKIAIWGFHQWDDDPHTITITGHDDPPRTDTDDDDPWFKDQDWWWKWKDQPPIDTFTFGMDTLFKTKTWDAPPDDDDQFDKIWMWTFPCPDPDTDIWTFIWGWHDWDADPVPRTIMTMTTTPDGDPVVSVVRRVSSVVVVVVPPD/DQDDFFFWKKKWAADDNDTFIWIWTWHDDDDQKTKTDQIAGPVPGDGDDFDWQGKIKIWTQGPVSFIKIAIWTWDWDCPPNGIITMTGRDDPVRIDTDDPDPWFKDQDWWWKWKDPVIDTFTFGMDTLWKTKTWDDPDDDDDQFDKIWMWTQPDDPNGGDTWIFIWGWHDWDADPPPRTIMTMTTTDDGDPVSSVVRSVSRVVVVVVPD

Sequence (418 aa):
IEIGENVLLEYIEENELKKAKSKAVSIENNELLIAYPVDVVTGRTVILHNDMEVTVEFVGKDEVPYRFISRIKGKVKDKLQMICLEMPPREKMKRIQRRQYVRTDAVLDVQIQPEEEIRTLSYNISAGGIAVVLADGLSFQSGESLRLIIRLPEEEHTRQIETEAVVRRIFNDPKSEKRKMTLEYSEIAAGDQQALLQYCIRRQLNKRRMGIEIGENVLLEYIEENELKKAKSKAVSIENNELLIAYPVDVVTGRTVILHNDMEVTVEFVGKDEVPYRFISRIKGKVKDKLQMICLEMPPREKMKRIQRRQYVRTDAVLDVQIQEEEIRTLSYNISAGGIAVVLADGLSFQSGESLRLIIRLPEEEHTRQIETEAVVRRIFNDPKSEKRKMTLEYSEIAAGDQQALLQYCIRRQLNKR

Solvent-accessible surface area: 23634 Å² total; per-residue (Å²): 72,88,129,38,22,77,4,56,1,37,3,112,57,159,150,104,95,74,76,0,29,3,24,7,36,37,55,69,112,94,24,14,30,0,0,34,9,11,24,78,134,69,15,26,55,37,132,2,135,63,100,25,92,0,25,0,17,28,66,4,82,83,89,45,28,44,81,6,117,12,113,2,134,10,84,53,60,97,62,36,50,4,1,15,0,32,23,22,81,152,143,69,21,63,188,32,130,154,131,171,75,70,108,3,78,1,113,9,59,0,57,0,59,96,132,84,78,54,84,26,87,1,52,38,0,5,0,15,17,6,3,0,52,4,64,126,78,44,105,41,127,74,50,59,59,0,87,0,15,0,101,0,43,45,160,104,119,73,63,117,0,84,1,39,0,36,1,103,128,50,71,32,18,60,151,67,51,30,79,39,0,14,3,82,19,63,104,34,57,86,46,26,40,98,21,0,46,98,27,0,71,132,85,61,128,108,121,88,137,102,47,27,124,86,39,29,56,0,64,2,82,12,116,64,109,156,68,117,26,36,1,73,0,86,4,57,49,46,94,73,70,78,0,29,0,3,137,7,38,35,70,126,77,46,165,105,25,139,14,109,92,100,35,122,3,46,0,42,1,71,9,49,18,74,12,28,37,69,8,132,10,110,1,45,43,38,115,36,124,102,46,149,10,15,16,0,61,25,30,85,83,164,62,35,54,102,33,78,183,123,60,50,26,105,4,84,2,106,8,82,0,10,3,88,130,107,67,34,160,25,82,0,53,34,0,4,0,18,13,6,7,0,29,2,59,129,86,61,102,51,57,89,53,75,66,15,98,0,21,0,74,0,46,21,107,184,68,62,14,86,0,75,0,39,0,24,0,121,132,48,64,76,28,123,191,60,139,93,88,37,0,19,5,77,22,64,123,37,56,82,41,26,46,85,22,0,2,67,41,0,6,47,69,46,35,117,119,129

InterPro domains:
  IPR009875 PilZ domain [PF07238] (98-204)
  IPR009926 Type III secretion system flagellar brake protein YcgR, PilZN domain [PF12945] (3-89)